Protein 8P79 (pdb70)

Structure (mmCIF, N/CA/C/O backbone):
data_8P79
#
_entry.id   8P79
#
_cell.length_a   1.00
_cell.length_b   1.00
_cell.length_c   1.00
_cell.angle_alpha   90.00
_cell.angle_beta   90.00
_cell.angle_gamma   90.00
#
_symmetry.space_group_name_H-M   'P 1'
#
loop_
_entity.id
_entity.type
_entity.pdbx_description
1 polymer 'CDK-activating kinase assembly factor MAT1'
2 polymer Cyclin-H
3 polymer 'Cyclin-dependent kinase 7'
4 water water
#
loop_
_atom_site.group_PDB
_atom_site.id
_atom_site.type_symbol
_atom_site.label_atom_id
_atom_site.label_alt_id
_atom_site.label_comp_id
_atom_site.label_asym_id
_atom_site.label_entity_id
_atom_site.label_seq_id
_atom_site.pdbx_PDB_ins_code
_atom_site.Cartn_x
_atom_site.Cartn_y
_atom_site.Cartn_z
_atom_site.occupancy
_atom_site.B_iso_or_equiv
_atom_site.auth_seq_id
_atom_site.auth_comp_id
_atom_site.auth_asym_id
_atom_site.auth_atom_id
_atom_site.pdbx_PDB_model_num
ATOM 1 N N . ALA A 1 28 ? 144.696 165.470 115.613 1.00 59.84 244 ALA H N 1
ATOM 2 C CA . ALA A 1 28 ? 144.417 164.028 115.908 1.00 57.59 244 ALA H CA 1
ATOM 3 C C . ALA A 1 28 ? 144.156 163.853 117.411 1.00 55.01 244 ALA H C 1
ATOM 4 O O . ALA A 1 28 ? 144.793 162.978 118.035 1.00 56.58 244 ALA H O 1
ATOM 6 N N . LEU A 1 29 ? 143.235 164.650 117.964 1.00 50.20 245 LEU H N 1
ATOM 7 C CA . LEU A 1 29 ? 142.947 164.716 119.422 1.00 46.40 245 LEU H CA 1
ATOM 8 C C . LEU A 1 29 ? 141.970 163.606 119.808 1.00 43.58 245 LEU H C 1
ATOM 9 O O . LEU A 1 29 ? 141.039 163.324 119.030 1.00 44.68 245 LEU H O 1
ATOM 14 N N . TYR A 1 30 ? 142.161 163.025 120.991 1.00 35.03 246 TYR H N 1
ATOM 15 C CA . TYR A 1 30 ? 141.308 161.939 121.523 1.00 31.38 246 TYR H CA 1
ATOM 16 C C . TYR A 1 30 ? 140.005 162.549 122.033 1.00 31.95 246 TYR H C 1
ATOM 17 O O . TYR A 1 30 ? 140.017 163.706 122.493 1.00 33.40 246 TYR H O 1
ATOM 26 N N . GLU A 1 31 ? 138.920 161.782 121.932 1.00 32.07 247 GLU H N 1
ATOM 27 C CA . GLU A 1 31 ? 137.590 162.099 122.502 1.00 34.70 247 GLU H CA 1
ATOM 28 C C . GLU A 1 31 ? 137.016 160.808 123.072 1.00 29.92 247 GLU H C 1
ATOM 29 O O . GLU A 1 31 ? 137.037 159.789 122.359 1.00 32.31 247 GLU H O 1
ATOM 35 N N . TYR A 1 32 ? 136.540 160.843 124.310 1.00 29.17 248 TYR H N 1
ATOM 36 C CA . TYR A 1 32 ? 135.954 159.661 124.973 1.00 29.59 248 TYR H CA 1
ATOM 37 C C . TYR A 1 32 ? 134.637 159.287 124.279 1.00 35.64 248 TYR H C 1
ATOM 38 O O . TYR A 1 32 ? 133.714 160.126 124.260 1.00 34.14 248 TYR H O 1
ATOM 47 N N . GLN A 1 33 ? 134.556 158.062 123.758 1.00 38.36 249 GLN H N 1
ATOM 48 C CA . GLN A 1 33 ? 133.291 157.401 123.342 1.00 43.10 249 GLN H CA 1
ATOM 49 C C . GLN A 1 33 ? 133.039 156.245 124.304 1.00 37.20 249 GLN H C 1
ATOM 50 O O . GLN A 1 33 ? 133.947 155.458 124.560 1.00 37.86 249 GLN H O 1
ATOM 56 N N . PRO A 1 34 ? 131.824 156.099 124.879 1.00 39.36 250 PRO H N 1
ATOM 57 C CA . PRO A 1 34 ? 131.498 154.919 125.682 1.00 40.40 250 PRO H CA 1
ATOM 58 C C . PRO A 1 34 ? 131.604 153.622 124.860 1.00 42.57 250 PRO H C 1
ATOM 59 O O . PRO A 1 34 ? 131.424 153.679 123.654 1.00 42.88 250 PRO H O 1
ATOM 63 N N . LEU A 1 35 ? 131.904 152.498 125.519 1.00 43.86 251 LEU H N 1
ATOM 64 C CA . LEU A 1 35 ? 131.993 151.164 124.863 1.00 47.08 251 LEU H CA 1
ATOM 65 C C . LEU A 1 35 ? 130.596 150.777 124.365 1.00 48.90 251 LEU H C 1
ATOM 66 O O . LEU A 1 35 ? 129.654 150.794 125.187 1.00 46.28 251 LEU H O 1
ATOM 71 N N . GLN A 1 36 ? 130.479 150.462 123.072 1.00 48.85 252 GLN H N 1
ATOM 72 C CA . GLN A 1 36 ? 129.212 150.034 122.422 1.00 53.00 252 GLN H CA 1
ATOM 73 C C . GLN A 1 36 ? 129.138 148.505 122.487 1.00 49.61 252 GLN H C 1
ATOM 74 O O . GLN A 1 36 ? 129.685 147.847 121.573 1.00 51.67 252 GLN H O 1
ATOM 80 N N . ILE A 1 37 ? 128.520 147.966 123.545 1.00 40.20 253 ILE H N 1
ATOM 81 C CA . ILE A 1 37 ? 128.308 146.500 123.737 1.00 37.67 253 ILE H CA 1
ATOM 82 C C . ILE A 1 37 ? 126.810 146.234 123.899 1.00 34.13 253 ILE H C 1
ATOM 83 O O . ILE A 1 37 ? 126.238 146.593 124.952 1.00 28.32 253 ILE H O 1
ATOM 88 N N . GLU A 1 38 ? 126.210 145.599 122.892 1.00 31.14 254 GLU H N 1
ATOM 89 C CA . GLU A 1 38 ? 124.793 145.174 122.921 1.00 31.20 254 GLU H CA 1
ATOM 90 C C . GLU A 1 38 ? 124.637 144.132 124.025 1.00 24.57 254 GLU H C 1
ATOM 91 O O . GLU A 1 38 ? 125.346 143.113 123.971 1.00 27.23 254 GLU H O 1
ATOM 97 N N . THR A 1 39 ? 123.745 144.374 124.979 1.00 19.78 255 THR H N 1
ATOM 98 C CA . THR A 1 39 ? 123.459 143.456 126.102 1.00 18.90 255 THR H CA 1
ATOM 99 C C . THR A 1 39 ? 122.247 142.552 125.809 1.00 18.18 255 THR H C 1
ATOM 100 O O . THR A 1 39 ? 122.013 141.656 126.622 1.00 15.34 255 THR H O 1
ATOM 104 N N . TYR A 1 40 ? 121.430 142.872 124.794 1.00 18.40 256 TYR H N 1
ATOM 105 C CA . TYR A 1 40 ? 120.207 142.111 124.418 1.00 18.93 256 TYR H CA 1
ATOM 106 C C . TYR A 1 40 ? 119.248 141.998 125.602 1.00 18.11 256 TYR H C 1
ATOM 107 O O . TYR A 1 40 ? 118.545 140.966 125.755 1.00 23.27 256 T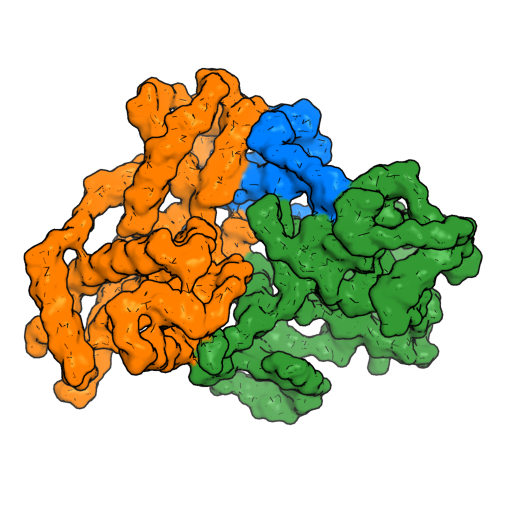YR H O 1
ATOM 116 N N . GLY A 1 41 ? 119.176 143.032 126.451 1.00 17.85 257 GLY H N 1
ATOM 117 C CA . GLY A 1 41 ? 118.277 143.012 127.613 1.00 17.23 257 GLY H CA 1
ATOM 118 C C . GLY A 1 41 ? 117.900 144.409 128.093 1.00 15.28 257 GLY H C 1
ATOM 119 O O . GLY A 1 41 ? 118.344 145.383 127.505 1.00 17.84 257 GLY H O 1
ATOM 120 N N . PRO A 1 42 ? 117.063 144.523 129.143 1.00 19.67 258 PRO H N 1
ATOM 121 C CA . PRO A 1 42 ? 116.629 145.822 129.658 1.00 21.04 258 PRO H CA 1
ATOM 122 C C . PRO A 1 42 ? 117.803 146.714 130.088 1.00 23.25 258 PRO H C 1
ATOM 123 O O . PRO A 1 42 ? 118.903 146.219 130.302 1.00 19.47 258 PRO H O 1
ATOM 127 N N . HIS A 1 43 ? 117.538 148.020 130.184 1.00 25.04 259 HIS H N 1
ATOM 128 C CA . HIS A 1 43 ? 118.524 149.052 130.594 1.00 26.93 259 HIS H CA 1
ATOM 129 C C . HIS A 1 43 ? 118.906 148.805 132.056 1.00 21.74 259 HIS H C 1
ATOM 130 O O . HIS A 1 43 ? 118.003 148.665 132.889 1.00 21.70 259 HIS H O 1
ATOM 137 N N . VAL A 1 44 ? 120.202 148.740 132.349 1.00 22.51 260 VAL H N 1
ATOM 138 C CA . VAL A 1 44 ? 120.728 148.674 133.742 1.00 21.55 260 VAL H CA 1
ATOM 139 C C . VAL A 1 44 ? 121.011 150.105 134.202 1.00 19.34 260 VAL H C 1
ATOM 140 O O . VAL A 1 44 ? 121.733 150.818 133.518 1.00 20.25 260 VAL H O 1
ATOM 144 N N . PRO A 1 45 ? 120.510 150.543 135.375 1.00 23.48 261 PRO H N 1
ATOM 145 C CA . PRO A 1 45 ? 120.799 151.894 135.862 1.00 27.66 261 PRO H CA 1
ATOM 146 C C . PRO A 1 45 ? 122.295 152.056 136.172 1.00 29.23 261 PRO H C 1
ATOM 147 O O . PRO A 1 45 ? 122.904 151.091 136.601 1.00 27.98 261 PRO H O 1
ATOM 151 N N . GLU A 1 46 ? 122.848 153.251 135.935 1.00 31.52 262 GLU H N 1
ATOM 152 C CA . GLU A 1 46 ? 124.289 153.559 136.157 1.00 33.23 262 GLU H CA 1
ATOM 153 C C . GLU A 1 46 ? 124.643 153.283 137.626 1.00 28.79 262 GLU H C 1
ATOM 154 O O . GLU A 1 46 ? 123.755 153.427 138.496 1.00 25.73 262 GLU H O 1
ATOM 160 N N . LEU A 1 47 ? 125.879 152.840 137.879 1.00 29.18 263 LEU H N 1
ATOM 161 C CA . LEU A 1 47 ? 126.412 152.475 139.222 1.00 31.02 263 LEU H CA 1
ATOM 162 C C . LEU A 1 47 ? 126.123 153.599 140.230 1.00 29.19 263 LEU H C 1
ATOM 163 O O . LEU A 1 47 ? 125.627 153.296 141.321 1.00 29.06 263 LEU H O 1
ATOM 168 N N . GLU A 1 48 ? 126.425 154.847 139.860 1.00 35.10 264 GLU H N 1
ATOM 169 C CA . GLU A 1 48 ? 126.341 156.033 140.760 1.00 38.18 264 GLU H CA 1
ATOM 170 C C . GLU A 1 48 ? 124.883 156.384 141.082 1.00 38.24 264 GLU H C 1
ATOM 171 O O . GLU A 1 48 ? 124.676 157.087 142.084 1.00 39.10 264 GLU H O 1
ATOM 177 N N . MET A 1 49 ? 123.918 155.911 140.282 1.00 38.65 265 MET H N 1
ATOM 178 C CA . MET A 1 49 ? 122.464 156.197 140.443 1.00 35.46 265 MET H CA 1
ATOM 179 C C . MET A 1 49 ? 121.802 155.169 141.369 1.00 30.90 265 MET H C 1
ATOM 180 O O . MET A 1 49 ? 120.688 155.451 141.842 1.00 30.48 265 MET H O 1
ATOM 185 N N . LEU A 1 50 ? 122.439 154.018 141.617 1.00 27.26 266 LEU H N 1
ATOM 186 C CA . LEU A 1 50 ? 121.808 152.886 142.348 1.00 24.04 266 LEU H CA 1
ATOM 187 C C . LEU A 1 50 ? 121.349 153.334 143.734 1.00 25.99 266 LEU H C 1
ATOM 188 O O . LEU A 1 50 ? 120.253 152.900 144.164 1.00 24.21 266 LEU H O 1
ATOM 193 N N . GLY A 1 51 ? 122.153 154.156 144.418 1.00 25.87 267 GLY H N 1
ATOM 194 C CA . GLY A 1 51 ? 121.798 154.690 145.742 1.00 29.90 267 GLY H CA 1
ATOM 195 C C . GLY A 1 51 ? 120.506 155.482 145.656 1.00 28.73 267 GLY H C 1
ATOM 196 O O . GLY A 1 51 ? 119.543 155.119 146.359 1.00 30.61 267 GLY H O 1
ATOM 197 N N . ARG A 1 52 ? 120.481 156.479 144.771 1.00 31.37 268 ARG H N 1
ATOM 198 C CA . ARG A 1 52 ? 119.356 157.433 144.568 1.00 35.86 268 ARG H CA 1
ATOM 199 C C . ARG A 1 52 ? 118.083 156.677 144.164 1.00 35.08 268 ARG H C 1
ATOM 200 O O . ARG A 1 52 ? 117.010 157.035 144.673 1.00 34.53 268 ARG H O 1
ATOM 208 N N . LEU A 1 53 ? 118.208 155.660 143.301 1.00 33.98 269 LEU H N 1
ATOM 209 C CA . LEU A 1 53 ? 117.057 154.905 142.729 1.00 30.45 269 LEU H CA 1
ATOM 210 C C . LEU A 1 53 ? 116.526 153.868 143.724 1.00 26.95 269 LEU H C 1
ATOM 211 O O . LEU A 1 53 ? 115.450 153.308 143.451 1.00 29.12 269 LEU H O 1
ATOM 216 N N . GLY A 1 54 ? 117.231 153.616 144.830 1.00 23.18 270 GLY H N 1
ATOM 217 C CA . GLY A 1 54 ? 116.748 152.781 145.941 1.00 22.48 270 GLY H CA 1
ATOM 218 C C . GLY A 1 54 ? 117.177 151.321 145.827 1.00 20.81 270 GLY H C 1
ATOM 219 O O . GLY A 1 54 ? 116.694 150.521 146.627 1.00 22.56 270 GLY H O 1
ATOM 220 N N . TYR A 1 55 ? 118.071 150.976 144.900 1.00 19.42 271 TYR H N 1
ATOM 221 C CA . TYR A 1 55 ? 118.534 149.568 144.744 1.00 23.17 271 TYR H CA 1
ATOM 222 C C . TYR A 1 55 ? 119.342 149.110 145.969 1.00 23.85 271 TYR H C 1
ATOM 223 O O . TYR A 1 55 ? 119.157 147.952 146.405 1.00 22.11 271 TYR H O 1
ATOM 232 N N . LEU A 1 56 ? 120.162 149.993 146.556 1.00 25.22 272 LEU H N 1
ATOM 233 C CA . LEU A 1 56 ? 121.150 149.602 147.601 1.00 26.70 272 LEU H CA 1
ATOM 234 C C . LEU A 1 56 ? 120.444 149.250 148.907 1.00 29.86 272 LEU H C 1
ATOM 235 O O . LEU A 1 56 ? 121.102 148.651 149.779 1.00 33.50 272 LEU H O 1
ATOM 240 N N . ASN A 1 57 ? 119.147 149.544 149.025 1.00 32.57 273 ASN H N 1
ATOM 241 C CA . ASN A 1 57 ? 118.300 149.118 150.173 1.00 34.45 273 ASN H CA 1
ATOM 242 C C . ASN A 1 57 ? 118.081 147.598 150.169 1.00 36.36 273 ASN H C 1
ATOM 243 O O . ASN A 1 57 ? 117.575 147.087 151.190 1.00 38.22 273 ASN H O 1
ATOM 248 N N . HIS A 1 58 ? 118.410 146.901 149.074 1.00 36.54 274 HIS H N 1
ATOM 249 C CA . HIS A 1 58 ? 118.115 145.454 148.863 1.00 37.28 274 HIS H CA 1
ATOM 250 C C . HIS A 1 58 ? 119.401 144.646 148.641 1.00 38.70 274 HIS H C 1
ATOM 251 O O . HIS A 1 58 ? 119.289 143.432 148.374 1.00 41.67 274 HIS H O 1
ATOM 258 N N . VAL A 1 59 ? 120.570 145.289 148.739 1.00 40.65 275 VAL H N 1
ATOM 259 C CA . VAL A 1 59 ? 121.906 144.623 148.756 1.00 40.53 275 VAL H CA 1
ATOM 260 C C . VAL A 1 59 ? 122.531 144.866 150.135 1.00 41.88 275 VAL H C 1
ATOM 261 O O . VAL A 1 59 ? 122.206 145.896 150.766 1.00 39.24 275 VAL H O 1
ATOM 265 N N . ARG A 1 60 ? 123.365 143.933 150.595 1.00 42.73 276 ARG H N 1
ATOM 266 C CA . ARG A 1 60 ? 124.026 144.001 151.925 1.00 44.59 276 ARG H CA 1
ATOM 267 C C . ARG A 1 60 ? 125.067 145.127 151.890 1.00 39.88 276 ARG H C 1
ATOM 268 O O . ARG A 1 60 ? 125.729 145.297 150.846 1.00 34.53 276 ARG H O 1
ATOM 276 N N . ALA A 1 61 ? 125.173 145.881 152.986 1.00 38.90 277 ALA H N 1
ATOM 277 C CA . ALA A 1 61 ? 126.114 147.014 153.152 1.00 39.63 277 ALA H CA 1
ATOM 278 C C . ALA A 1 61 ? 127.552 146.477 153.166 1.00 36.53 277 ALA H C 1
ATOM 279 O O . ALA A 1 61 ? 127.787 145.451 153.825 1.00 42.31 277 ALA H O 1
ATOM 281 N N . ALA A 1 62 ? 128.464 147.135 152.445 1.00 38.06 278 ALA H N 1
ATOM 282 C CA . ALA A 1 62 ? 129.923 146.872 152.486 1.00 39.19 278 ALA H CA 1
ATOM 283 C C . ALA A 1 62 ? 130.454 147.296 153.860 1.00 40.17 278 ALA H C 1
ATOM 284 O O . ALA A 1 62 ? 130.081 148.394 154.325 1.00 41.78 278 ALA H O 1
ATOM 286 N N . SER A 1 63 ? 131.257 146.442 154.502 1.00 39.14 279 SER H N 1
ATOM 287 C CA . SER A 1 63 ? 131.841 146.680 155.850 1.00 38.01 279 SER H CA 1
ATOM 288 C C . SER A 1 63 ? 132.915 147.761 155.741 1.00 39.06 279 SER H C 1
ATOM 289 O O . SER A 1 63 ? 133.379 148.065 154.642 1.00 32.14 279 SER H O 1
ATOM 292 N N . PRO A 1 64 ? 133.313 148.416 156.859 1.00 36.52 280 PRO H N 1
ATOM 293 C CA . PRO A 1 64 ? 134.408 149.387 156.828 1.00 35.37 280 PRO H CA 1
ATOM 294 C C . PRO A 1 64 ? 135.661 148.870 156.104 1.00 33.38 280 PRO H C 1
ATOM 295 O O . PRO A 1 64 ? 136.146 149.561 155.233 1.00 33.35 280 PRO H O 1
ATOM 299 N N . GLN A 1 65 ? 136.112 147.659 156.441 1.00 33.26 281 GLN H N 1
ATOM 300 C CA . GLN A 1 65 ? 137.304 147.008 155.827 1.00 35.06 281 GLN H CA 1
ATOM 301 C C . GLN A 1 65 ? 137.084 146.845 154.316 1.00 30.47 281 GLN H C 1
ATOM 302 O O . GLN A 1 65 ? 138.008 147.165 153.551 1.00 27.87 281 GLN H O 1
ATOM 308 N N . ASP A 1 66 ? 135.894 146.405 153.896 1.00 34.84 282 ASP H N 1
ATOM 309 C CA . ASP A 1 66 ? 135.502 146.306 152.461 1.00 32.65 282 ASP H CA 1
ATOM 310 C C . ASP A 1 66 ? 135.650 147.676 151.798 1.00 27.81 282 ASP H C 1
ATOM 311 O O . ASP A 1 66 ? 136.331 147.759 150.755 1.00 26.19 282 ASP H O 1
ATOM 316 N N . LEU A 1 67 ? 135.017 148.697 152.392 1.00 24.97 283 LEU H N 1
ATOM 317 C CA . LEU A 1 67 ? 135.064 150.106 151.930 1.00 24.90 283 LEU H CA 1
ATOM 318 C C . LEU A 1 67 ? 136.521 150.576 151.875 1.00 25.67 283 LEU H C 1
ATOM 319 O O . LEU A 1 67 ? 136.930 151.109 150.818 1.00 18.65 283 LEU H O 1
ATOM 324 N N . ALA A 1 68 ? 137.303 150.294 152.929 1.00 22.51 284 ALA H N 1
ATOM 325 C CA . ALA A 1 68 ? 138.724 150.709 153.024 1.00 24.11 284 ALA H CA 1
ATOM 326 C C . ALA A 1 68 ? 139.515 150.163 151.833 1.00 19.83 284 ALA H C 1
ATOM 327 O O . ALA A 1 68 ? 140.421 150.845 151.384 1.00 24.10 284 ALA H O 1
ATOM 329 N N . GLY A 1 69 ? 139.147 148.995 151.299 1.00 24.62 285 GLY H N 1
ATOM 330 C CA . GLY A 1 69 ? 139.799 148.410 150.109 1.00 21.37 285 GLY H CA 1
ATOM 331 C C . GLY A 1 69 ? 139.217 148.877 148.784 1.00 21.37 285 GLY H C 1
ATOM 332 O O . GLY A 1 69 ? 139.821 148.580 147.735 1.00 17.02 285 GLY H O 1
ATOM 333 N N . GLY A 1 70 ? 138.072 149.568 148.802 1.00 22.60 286 GLY H N 1
ATOM 334 C CA . GLY A 1 70 ? 137.398 150.063 147.587 1.00 23.50 286 GLY H CA 1
ATOM 335 C C . GLY A 1 70 ? 136.273 149.144 147.115 1.00 22.69 286 GLY H C 1
ATOM 336 O O . GLY A 1 70 ? 135.815 149.331 145.956 1.00 23.40 286 GLY H O 1
ATOM 337 N N . TYR A 1 71 ? 135.865 148.173 147.925 1.00 21.89 287 TYR H N 1
ATOM 338 C CA . TYR A 1 71 ? 134.684 147.320 147.646 1.00 26.48 287 TYR H CA 1
ATOM 339 C C . TYR A 1 71 ? 133.457 148.023 148.217 1.00 25.33 287 TYR H C 1
ATOM 340 O O . TYR A 1 71 ? 133.389 148.170 149.447 1.00 28.34 287 TYR H O 1
ATOM 349 N N . THR A 1 72 ? 132.522 148.429 147.356 1.00 26.15 288 THR H N 1
ATOM 350 C CA . THR A 1 72 ? 131.227 149.043 147.761 1.00 24.89 288 THR H CA 1
ATOM 351 C C . THR A 1 72 ? 130.072 148.114 147.385 1.00 27.50 288 T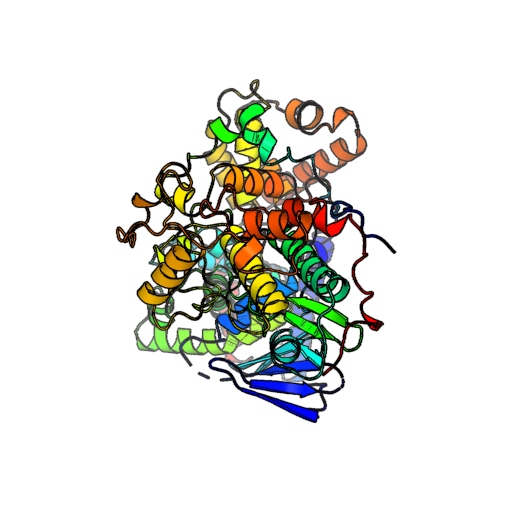HR H C 1
ATOM 352 O O . THR A 1 72 ? 130.181 147.425 146.348 1.00 23.21 288 THR H O 1
ATOM 356 N N . SER A 1 73 ? 128.992 148.157 148.168 1.00 26.21 289 SER H N 1
ATOM 357 C CA . SER A 1 73 ? 127.729 147.413 147.925 1.00 28.07 289 SER H CA 1
ATOM 358 C C . SER A 1 73 ? 127.199 147.710 146.513 1.00 26.71 289 SER H C 1
ATOM 359 O O . SER A 1 73 ? 126.508 146.834 145.974 1.00 36.46 289 SER H O 1
ATOM 362 N N . SER A 1 74 ? 127.495 148.890 145.952 1.00 28.10 290 SER H N 1
ATOM 363 C CA . SER A 1 74 ? 127.104 149.317 144.581 1.00 25.39 290 SER H CA 1
ATOM 364 C C . SER A 1 74 ? 127.701 148.388 143.520 1.00 25.78 290 SER H C 1
ATOM 365 O O . SER A 1 74 ? 127.049 148.205 142.471 1.00 24.45 290 SER H O 1
ATOM 368 N N . LEU A 1 75 ? 128.909 147.852 143.737 1.00 25.55 291 LEU H N 1
ATOM 369 C CA . LEU A 1 75 ? 129.562 146.925 142.776 1.00 24.05 291 LEU H CA 1
ATOM 370 C C . LEU A 1 75 ? 128.740 145.639 142.648 1.00 20.26 291 LEU H C 1
ATOM 371 O O . LEU A 1 75 ? 128.425 145.284 141.504 1.00 19.97 291 LEU H O 1
ATOM 376 N N . ALA A 1 76 ? 128.493 144.951 143.760 1.00 20.85 292 ALA H N 1
ATOM 377 C CA . ALA A 1 76 ? 127.681 143.716 143.860 1.00 24.34 292 ALA H CA 1
ATOM 378 C C . ALA A 1 76 ? 126.339 143.943 143.158 1.00 24.43 292 ALA H C 1
ATOM 379 O O . ALA A 1 76 ? 126.024 143.222 142.186 1.00 22.52 292 ALA H O 1
ATOM 381 N N . CYS A 1 77 ? 125.613 144.960 143.616 1.00 23.31 293 CYS H N 1
ATOM 382 C CA . CYS A 1 77 ? 124.267 145.312 143.111 1.00 19.64 293 CYS H CA 1
ATOM 383 C C . CYS A 1 77 ? 124.298 145.489 141.594 1.00 16.17 293 CYS H C 1
ATOM 384 O O . CYS A 1 77 ? 123.442 144.902 140.924 1.00 19.33 293 CYS H O 1
ATOM 387 N N . HIS A 1 78 ? 125.266 146.242 141.078 1.00 14.33 294 HIS H N 1
ATOM 388 C CA . HIS A 1 78 ? 125.390 146.562 139.646 1.00 14.38 294 HIS H CA 1
ATOM 389 C C . HIS A 1 78 ? 125.692 145.278 138.875 1.00 15.40 294 HIS H C 1
ATOM 390 O O . HIS A 1 78 ? 125.160 145.106 137.767 1.00 13.83 294 HIS H O 1
ATOM 397 N N . ARG A 1 79 ? 126.559 144.429 139.423 1.00 15.78 295 ARG H N 1
ATOM 398 C CA . ARG A 1 79 ? 126.925 143.171 138.734 1.00 18.00 295 ARG H CA 1
ATOM 399 C C . ARG A 1 79 ? 125.665 142.293 138.614 1.00 13.15 295 ARG H C 1
ATOM 400 O O . ARG A 1 79 ? 125.446 141.793 137.498 1.00 16.11 295 ARG H O 1
ATOM 408 N N . ALA A 1 80 ? 124.876 142.159 139.678 1.00 12.73 296 ALA H N 1
ATOM 409 C CA . ALA A 1 80 ? 123.656 141.308 139.768 1.00 14.54 296 ALA H CA 1
ATOM 410 C C . ALA A 1 80 ? 122.567 141.788 138.788 1.00 16.76 296 ALA H C 1
ATOM 411 O O . ALA A 1 80 ? 121.963 140.940 138.097 1.00 15.05 296 ALA H O 1
ATOM 413 N N . LEU A 1 81 ? 122.315 143.097 138.714 1.00 14.87 297 LEU H N 1
ATOM 414 C CA . LEU A 1 81 ? 121.346 143.678 137.747 1.00 12.88 297 LEU H CA 1
ATOM 415 C C . LEU A 1 81 ? 121.800 143.427 136.320 1.00 12.57 297 LEU H C 1
ATOM 416 O O . LEU A 1 81 ? 120.968 143.071 135.500 1.00 15.40 297 LEU H O 1
ATOM 421 N N . GLN A 1 82 ? 123.082 143.654 136.030 1.00 11.57 298 GLN H N 1
ATOM 422 C CA . GLN A 1 82 ? 123.648 143.426 134.693 1.00 13.65 298 GLN H CA 1
ATOM 423 C C . GLN A 1 82 ? 123.446 141.949 134.317 1.00 14.14 298 GLN H C 1
ATOM 424 O O . GLN A 1 82 ? 123.133 141.706 133.133 1.00 16.01 298 GLN H O 1
ATOM 430 N N . ASP A 1 83 ? 123.645 141.022 135.250 1.00 13.87 299 ASP H N 1
ATOM 431 C CA . ASP A 1 83 ? 123.537 139.561 134.949 1.00 16.82 299 ASP H CA 1
ATOM 432 C C . ASP A 1 83 ? 122.057 139.220 134.705 1.00 16.91 299 ASP H C 1
ATOM 433 O O . ASP A 1 83 ? 121.790 138.439 133.762 1.00 18.02 299 ASP H O 1
ATOM 438 N N . ALA A 1 84 ? 121.142 139.803 135.474 1.00 15.92 300 ALA H N 1
ATOM 439 C CA . ALA A 1 84 ? 119.675 139.580 135.345 1.00 16.00 300 ALA H CA 1
ATOM 440 C C . ALA A 1 84 ? 119.199 140.029 133.963 1.00 15.95 300 ALA H C 1
ATOM 441 O O . ALA A 1 84 ? 118.311 139.371 133.415 1.00 14.77 300 ALA H O 1
ATOM 443 N N . PHE A 1 85 ? 119.771 141.082 133.384 1.00 14.18 301 PHE H N 1
ATOM 444 C CA . PHE A 1 85 ? 119.234 141.709 132.159 1.00 16.05 301 PHE H CA 1
ATOM 445 C C . PHE A 1 85 ? 120.002 141.228 130.936 1.00 17.98 301 PHE H C 1
ATOM 446 O O . PHE A 1 85 ? 119.406 141.248 129.849 1.00 20.82 301 PHE H O 1
ATOM 454 N N . SER A 1 86 ? 121.259 140.782 131.097 1.00 15.38 302 SER H N 1
ATOM 455 C CA . SER A 1 86 ? 122.101 140.303 129.990 1.00 15.31 302 SER H CA 1
ATOM 456 C C . SER A 1 86 ? 121.296 139.246 129.209 1.00 12.19 302 SER H C 1
ATOM 457 O O . SER A 1 86 ? 120.892 138.267 129.839 1.00 12.88 302 SER H O 1
ATOM 460 N N . GLY A 1 87 ? 121.046 139.495 127.918 1.00 15.62 303 GLY H N 1
ATOM 461 C CA . GLY A 1 87 ? 120.462 138.520 126.960 1.00 15.74 303 GLY H CA 1
ATOM 462 C C . GLY A 1 87 ? 119.053 138.059 127.291 1.00 18.66 303 GLY H C 1
ATOM 463 O O . GLY A 1 87 ? 118.657 137.010 126.761 1.00 18.40 303 GLY H O 1
ATOM 464 N N . LEU A 1 88 ? 118.267 138.792 128.083 1.00 14.06 304 LEU H N 1
ATOM 465 C CA . LEU A 1 88 ? 116.856 138.401 128.380 1.00 17.82 304 LEU H CA 1
ATOM 466 C C . LEU A 1 88 ? 116.041 138.333 127.075 1.00 15.37 304 LEU H C 1
ATOM 467 O O . LEU A 1 88 ? 115.139 137.515 127.004 1.00 20.86 304 LEU H O 1
ATOM 472 N N . PHE A 1 89 ? 116.374 139.128 126.079 1.00 18.90 305 PHE H N 1
ATOM 473 C CA . PHE A 1 89 ? 115.590 139.245 124.821 1.00 20.99 305 PHE H CA 1
ATOM 474 C C . PHE A 1 89 ? 116.235 138.420 123.699 1.00 23.06 305 PHE H C 1
ATOM 475 O O . PHE A 1 89 ? 115.654 138.378 122.601 1.00 28.24 305 PHE H O 1
ATOM 483 N N . TRP A 1 90 ? 117.399 137.800 123.936 1.00 23.44 306 TRP H N 1
ATOM 484 C CA . TRP A 1 90 ? 118.205 137.184 122.851 1.00 23.17 306 TRP H CA 1
ATOM 485 C C . TRP A 1 90 ? 117.612 135.807 122.538 1.00 21.22 306 TRP H C 1
ATOM 486 O O . TRP A 1 90 ? 117.224 135.098 123.479 1.00 17.03 306 TRP H O 1
ATOM 497 N N . GLN A 1 91 ? 117.563 135.456 121.254 1.00 29.61 307 GLN H N 1
ATOM 498 C CA . GLN A 1 91 ? 117.124 134.112 120.790 1.00 30.74 307 GLN H CA 1
ATOM 499 C C . GLN A 1 91 ? 118.241 133.539 119.927 1.00 26.55 307 GLN H C 1
ATOM 500 O O . GLN A 1 91 ? 118.811 134.256 119.109 1.00 22.54 307 GLN H O 1
ATOM 506 N N . PRO A 1 92 ? 118.651 132.264 120.141 1.00 28.18 308 PRO H N 1
ATOM 507 C CA . PRO A 1 92 ? 119.584 131.596 119.234 1.00 30.97 308 PRO H CA 1
ATOM 508 C C . PRO A 1 92 ? 119.097 131.590 117.774 1.00 34.65 308 PRO H C 1
ATOM 509 O O . PRO A 1 92 ? 117.882 131.485 117.557 1.00 33.58 308 PRO H O 1
ATOM 516 N N . MET B 2 2 ? 130.747 138.425 130.586 1.00 15.25 1 MET I N 1
ATOM 517 C CA . MET B 2 2 ? 129.266 138.699 130.629 1.00 16.21 1 MET I CA 1
ATOM 518 C C . MET B 2 2 ? 128.537 137.775 129.633 1.00 9.93 1 MET I C 1
ATOM 519 O O . MET B 2 2 ? 129.120 137.484 128.617 1.00 11.50 1 MET I O 1
ATOM 524 N N . TYR B 2 3 ? 127.315 137.347 129.965 1.00 14.63 2 TYR I N 1
ATOM 525 C CA . TYR B 2 3 ? 126.554 136.366 129.137 1.00 12.11 2 TYR I CA 1
ATOM 526 C C . TYR B 2 3 ? 126.434 136.861 127.703 1.00 14.86 2 TYR I C 1
ATOM 527 O O . TYR B 2 3 ? 126.636 136.079 126.753 1.00 13.62 2 TYR I O 1
ATOM 536 N N . HIS B 2 4 ? 126.132 138.155 127.510 1.00 14.74 3 HIS I N 1
ATOM 537 C CA . HIS B 2 4 ? 125.804 138.726 126.175 1.00 15.40 3 HIS I CA 1
ATOM 538 C C . HIS B 2 4 ? 126.975 138.719 125.199 1.00 14.40 3 HIS I C 1
ATOM 539 O O . HIS B 2 4 ? 126.722 138.931 123.995 1.00 19.79 3 HIS I O 1
ATOM 546 N N . ASN B 2 5 ? 128.230 138.507 125.620 1.00 16.79 4 ASN I N 1
ATOM 547 C CA . ASN B 2 5 ? 129.324 138.273 124.6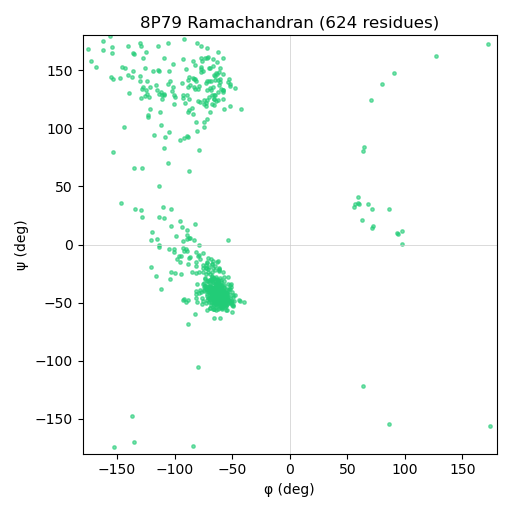42 1.00 18.06 4 ASN I CA 1
ATOM 548 C C . ASN B 2 5 ? 130.118 137.007 125.019 1.00 13.90 4 ASN I C 1
ATOM 549 O O . ASN B 2 5 ? 131.284 136.929 124.632 1.00 16.13 4 ASN I O 1
ATOM 554 N N . SER B 2 6 ? 129.461 136.047 125.652 1.00 16.35 5 SER I N 1
ATOM 555 C CA . SER B 2 6 ? 130.067 134.810 126.211 1.00 14.63 5 SER I CA 1
ATOM 556 C C . SER B 2 6 ? 130.202 133.724 125.133 1.00 17.25 5 SER I C 1
ATOM 557 O O . SER B 2 6 ? 129.469 133.743 124.129 1.00 13.02 5 SER I O 1
ATOM 560 N N . SER B 2 7 ? 131.118 132.782 125.366 1.00 15.03 6 SER I N 1
ATOM 561 C CA . SER B 2 7 ? 131.232 131.532 124.569 1.00 14.71 6 SER I CA 1
ATOM 562 C C . SER B 2 7 ? 129.936 130.737 124.736 1.00 15.43 6 SER I C 1
ATOM 563 O O . SER B 2 7 ? 129.544 130.080 123.747 1.00 20.99 6 SER I O 1
ATOM 566 N N . GLN B 2 8 ? 129.338 130.760 125.919 1.00 11.15 7 GLN I N 1
ATOM 567 C CA . GLN B 2 8 ? 128.084 130.026 126.217 1.00 14.55 7 GLN I CA 1
ATOM 568 C C . GLN B 2 8 ? 126.990 130.428 125.208 1.00 16.40 7 GLN I C 1
ATOM 569 O O . GLN B 2 8 ? 126.358 129.527 124.620 1.00 16.56 7 GLN I O 1
ATOM 575 N N . LYS B 2 9 ? 126.746 131.729 125.063 1.00 17.07 8 LYS I N 1
ATOM 576 C CA . LYS B 2 9 ? 125.742 132.293 124.127 1.00 15.95 8 LYS I CA 1
ATOM 577 C C . LYS B 2 9 ? 126.132 131.943 122.694 1.00 18.78 8 LYS I C 1
ATOM 578 O O . LYS B 2 9 ? 125.278 131.441 121.939 1.00 18.19 8 LYS I O 1
ATOM 584 N N . ARG B 2 10 ? 127.376 132.226 122.328 1.00 15.63 9 ARG I N 1
ATOM 585 C CA . ARG B 2 10 ? 127.890 132.055 120.960 1.00 20.55 9 ARG I CA 1
ATOM 586 C C . ARG B 2 10 ? 127.800 130.579 120.545 1.00 19.48 9 ARG I C 1
ATOM 587 O O . ARG B 2 10 ? 127.313 130.334 119.428 1.00 20.66 9 ARG I O 1
ATOM 595 N N . HIS B 2 11 ? 128.251 129.645 121.387 1.00 18.68 10 HIS I N 1
ATOM 596 C CA . HIS B 2 11 ? 128.619 128.266 120.942 1.00 19.05 10 HIS I CA 1
ATOM 597 C C . HIS B 2 11 ? 127.801 127.180 121.629 1.00 19.33 10 HIS I C 1
ATOM 598 O O . HIS B 2 11 ? 127.781 126.057 121.065 1.00 24.29 10 HIS I O 1
ATOM 605 N N . TRP B 2 12 ? 127.167 127.441 122.774 1.00 16.08 11 TRP I N 1
ATOM 606 C CA . TRP B 2 12 ? 126.529 126.397 123.608 1.00 17.04 11 TRP I CA 1
ATOM 607 C C . TRP B 2 12 ? 125.079 126.735 123.963 1.00 16.28 11 TRP I C 1
ATOM 608 O O . TRP B 2 12 ? 124.584 126.215 124.988 1.00 17.51 11 TRP I O 1
ATOM 619 N N . THR B 2 13 ? 124.422 127.579 123.161 1.00 17.85 12 THR I N 1
ATOM 620 C CA . THR B 2 13 ? 122.961 127.836 123.258 1.00 20.21 12 THR I CA 1
ATOM 621 C C . THR B 2 13 ? 122.405 127.492 121.876 1.00 18.40 12 THR I C 1
ATOM 622 O O . THR B 2 13 ? 122.823 128.124 120.904 1.00 20.28 12 THR I O 1
ATOM 626 N N . PHE B 2 14 ? 121.627 126.420 121.812 1.00 19.97 13 PHE I N 1
ATOM 627 C CA . PHE B 2 14 ? 121.205 125.763 120.550 1.00 23.80 13 PHE I CA 1
ATOM 628 C C . PHE B 2 14 ? 119.773 126.184 120.215 1.00 21.64 13 PHE I C 1
ATOM 629 O O . PHE B 2 14 ? 119.011 126.501 121.140 1.00 21.24 13 PHE I O 1
ATOM 637 N N . SER B 2 15 ? 119.434 126.121 118.919 1.00 29.56 14 SER I N 1
ATOM 638 C CA . SER B 2 15 ? 118.156 126.594 118.317 1.00 27.29 14 SER I CA 1
ATOM 639 C C . SER B 2 15 ? 116.975 125.752 118.795 1.00 27.93 14 SER I C 1
ATOM 640 O O . SER B 2 15 ? 115.906 126.341 119.036 1.00 26.23 14 SER I O 1
ATOM 643 N N . SER B 2 16 ? 117.125 124.432 118.951 1.00 25.72 15 SER I N 1
ATOM 644 C CA . SER B 2 16 ? 116.003 123.555 119.389 1.00 27.86 15 SER I CA 1
ATOM 645 C C . SER B 2 16 ? 116.500 122.210 119.910 1.00 24.31 15 SER I C 1
ATOM 646 O O . SER B 2 16 ? 117.669 121.885 119.674 1.00 24.37 15 SER I O 1
ATOM 649 N N . GLU B 2 17 ? 115.598 121.478 120.566 1.00 29.52 16 GLU I N 1
ATOM 650 C CA . GLU B 2 17 ? 115.774 120.069 121.013 1.00 33.68 16 GLU I CA 1
ATOM 651 C C . GLU B 2 17 ? 116.165 119.179 119.828 1.00 34.79 16 GLU I C 1
ATOM 652 O O . GLU B 2 17 ? 117.063 118.335 119.997 1.00 35.14 16 GLU I O 1
ATOM 658 N N . GLU B 2 18 ? 115.540 119.381 118.666 1.00 35.32 17 GLU I N 1
ATOM 659 C CA . GLU B 2 18 ? 115.843 118.612 117.427 1.00 36.61 17 GLU I CA 1
ATOM 660 C C . GLU B 2 18 ? 117.343 118.727 117.117 1.00 30.58 17 GLU I C 1
ATOM 661 O O . GLU B 2 18 ? 117.954 117.675 116.893 1.00 33.64 17 GLU I O 1
ATOM 667 N N . GLN B 2 19 ? 117.924 119.932 117.177 1.00 26.57 18 GLN I N 1
ATOM 668 C CA . GLN B 2 19 ? 119.373 120.168 116.925 1.00 26.44 18 GLN I CA 1
ATOM 669 C C . GLN B 2 19 ? 120.230 119.436 117.981 1.00 25.10 18 GLN I C 1
ATOM 670 O O . GLN B 2 19 ? 121.311 118.936 117.596 1.00 21.43 18 GLN I O 1
ATOM 676 N N . LEU B 2 20 ? 119.783 119.370 119.245 1.00 20.31 19 LEU I N 1
ATOM 677 C CA . LEU B 2 20 ? 120.536 118.650 120.307 1.00 20.93 19 LEU I CA 1
ATOM 678 C C . LEU B 2 20 ? 120.528 117.162 119.949 1.00 23.37 19 LEU I C 1
ATOM 679 O O . LEU B 2 20 ? 121.628 116.567 119.857 1.00 21.15 19 LEU I O 1
ATOM 684 N N . ALA B 2 21 ? 119.322 116.604 119.766 1.00 24.21 20 ALA I N 1
ATOM 685 C CA . ALA B 2 21 ? 119.070 115.173 119.466 1.00 24.36 20 ALA I CA 1
ATOM 686 C C . ALA B 2 21 ? 119.938 114.733 118.284 1.00 25.38 20 ALA I C 1
ATOM 687 O O . ALA B 2 21 ? 120.386 113.554 118.300 1.00 27.95 20 ALA I O 1
ATOM 689 N N . ARG B 2 22 ? 120.182 115.620 117.319 1.00 24.14 21 ARG I N 1
ATOM 690 C CA . ARG B 2 22 ? 121.034 115.347 116.133 1.00 29.43 21 ARG I CA 1
ATOM 691 C C . ARG B 2 22 ? 122.507 115.255 116.542 1.00 30.82 21 ARG I C 1
ATOM 692 O O . ARG B 2 22 ? 123.209 114.390 115.984 1.00 28.74 21 ARG I O 1
ATOM 700 N N . LEU B 2 23 ? 122.984 116.127 117.439 1.00 26.04 22 LEU I N 1
ATOM 701 C CA . LEU B 2 23 ? 124.391 116.067 117.919 1.00 23.32 22 LEU I CA 1
ATOM 702 C C . LEU B 2 23 ? 124.588 114.748 118.660 1.00 18.32 22 LEU I C 1
ATOM 703 O O . LEU B 2 23 ? 125.585 114.088 118.377 1.00 22.68 22 LEU I O 1
ATOM 708 N N . ARG B 2 24 ? 123.661 114.403 119.559 1.00 19.37 23 ARG I N 1
ATOM 709 C CA . ARG B 2 24 ? 123.690 113.177 120.390 1.00 22.04 23 ARG I CA 1
ATOM 710 C C . ARG B 2 24 ? 123.555 111.932 119.496 1.00 26.36 23 ARG I C 1
ATOM 711 O O . ARG B 2 24 ? 124.249 110.944 119.780 1.00 26.28 23 ARG I O 1
ATOM 719 N N . ALA B 2 25 ? 122.695 111.983 118.470 1.00 26.38 24 ALA I N 1
ATOM 720 C CA . ALA B 2 25 ? 122.481 110.861 117.521 1.00 28.32 24 ALA I CA 1
ATOM 721 C C . ALA B 2 25 ? 123.782 110.623 116.752 1.00 26.20 24 ALA I C 1
ATOM 722 O O . ALA B 2 25 ? 124.207 109.452 116.652 1.00 31.47 24 ALA I O 1
ATOM 724 N N . ASP B 2 26 ? 124.394 111.697 116.256 1.00 26.93 25 ASP I N 1
ATOM 725 C CA . ASP B 2 26 ? 125.689 111.690 115.536 1.00 27.93 25 ASP I CA 1
ATOM 726 C C . ASP B 2 26 ? 126.779 111.074 116.420 1.00 34.07 25 ASP I C 1
ATOM 727 O O . ASP B 2 26 ? 127.629 110.351 115.866 1.00 29.37 25 ASP I O 1
ATOM 732 N N . ALA B 2 27 ? 126.763 111.366 117.728 1.00 30.45 26 ALA I N 1
ATOM 733 C CA . ALA B 2 27 ? 127.736 110.830 118.709 1.00 33.20 26 ALA I CA 1
ATOM 734 C C . ALA B 2 27 ? 127.592 109.310 118.762 1.00 28.31 26 ALA I C 1
ATOM 735 O O . ALA B 2 27 ? 128.625 108.621 118.739 1.00 31.64 26 ALA I O 1
ATOM 737 N N . ASN B 2 28 ? 126.350 108.835 118.856 1.00 28.85 27 ASN I N 1
ATOM 738 C CA . ASN B 2 28 ? 125.975 107.411 119.060 1.00 29.38 27 ASN I CA 1
ATOM 739 C C . ASN B 2 28 ? 126.404 106.609 117.831 1.00 35.93 27 ASN I C 1
ATOM 740 O O . ASN B 2 28 ? 127.055 105.566 118.018 1.00 38.33 27 ASN I O 1
ATOM 745 N N . ARG B 2 29 ? 126.104 107.103 116.626 1.00 40.23 28 ARG I N 1
ATOM 746 C CA . ARG B 2 29 ? 126.412 106.400 115.350 1.00 44.70 28 ARG I CA 1
ATOM 747 C C . ARG B 2 29 ? 127.919 106.506 115.042 1.00 43.48 28 ARG I C 1
ATOM 748 O O . ARG B 2 29 ? 128.458 105.538 114.474 1.00 46.04 28 ARG I O 1
ATOM 756 N N . LYS B 2 30 ? 128.581 107.616 115.395 1.00 45.15 29 LYS I N 1
ATOM 757 C CA . LYS B 2 30 ? 130.048 107.804 115.188 1.00 43.50 29 LYS I CA 1
ATOM 758 C C . LYS B 2 30 ? 130.849 106.814 116.046 1.00 41.46 29 LYS I C 1
ATOM 759 O O . LYS B 2 30 ? 131.906 106.361 115.565 1.00 40.10 29 LYS I O 1
ATOM 765 N N . PHE B 2 31 ? 130.399 106.513 117.269 1.00 35.59 30 PHE I N 1
ATOM 766 C CA . PHE B 2 31 ? 131.045 105.494 118.134 1.00 35.84 30 PHE I CA 1
ATOM 767 C C . PHE B 2 31 ? 130.826 104.099 117.528 1.00 37.44 30 PHE I C 1
ATOM 768 O O . PHE B 2 31 ? 131.810 103.342 117.405 1.00 33.90 30 PHE I O 1
ATOM 776 N N . ARG B 2 32 ? 129.567 103.766 117.221 1.00 37.71 31 ARG I N 1
ATOM 777 C CA . ARG B 2 32 ? 129.151 102.481 116.592 1.00 39.69 31 ARG I CA 1
ATOM 778 C C . ARG B 2 32 ? 130.058 102.173 115.394 1.00 42.38 31 ARG I C 1
ATOM 779 O O . ARG B 2 32 ? 130.488 101.009 115.265 1.00 47.14 31 ARG I O 1
ATOM 787 N N . CYS B 2 33 ? 130.348 103.177 114.567 1.00 43.74 32 CYS I N 1
ATOM 788 C CA . CYS B 2 33 ? 131.191 103.071 113.344 1.00 52.55 32 CYS I CA 1
ATOM 789 C C . CYS B 2 33 ? 132.657 102.785 113.695 1.00 55.12 32 CYS I C 1
ATOM 790 O O . CYS B 2 33 ? 133.327 102.135 112.872 1.00 58.53 32 CYS I O 1
ATOM 793 N N . LYS B 2 34 ? 133.147 103.274 114.841 1.00 58.95 33 LYS I N 1
ATOM 794 C CA . LYS B 2 34 ? 134.520 102.988 115.348 1.00 60.39 33 LYS I CA 1
ATOM 795 C C . LYS B 2 34 ? 134.579 101.545 115.862 1.00 54.97 33 LYS I C 1
ATOM 796 O O . LYS B 2 34 ? 135.507 100.820 115.461 1.00 57.14 33 LYS I O 1
ATOM 802 N N . ALA B 2 35 ? 133.624 101.163 116.719 1.00 54.92 34 ALA I N 1
ATOM 803 C CA . ALA B 2 35 ? 133.529 99.843 117.391 1.00 53.87 34 ALA I CA 1
ATOM 804 C C . ALA B 2 35 ? 133.398 98.716 116.356 1.00 57.73 34 ALA I C 1
ATOM 805 O O . ALA B 2 35 ? 134.077 97.682 116.522 1.00 56.06 34 ALA I O 1
ATOM 807 N N . VAL B 2 36 ? 132.555 98.910 115.336 1.00 60.94 35 VAL I N 1
ATOM 808 C CA . VAL B 2 36 ? 132.343 97.952 114.206 1.00 64.25 35 VAL I CA 1
ATOM 809 C C . VAL B 2 36 ? 133.629 97.861 113.369 1.00 68.49 35 VAL I C 1
ATOM 810 O O . VAL B 2 36 ? 133.986 96.731 112.976 1.00 70.72 35 VAL I O 1
ATOM 814 N N . ALA B 2 37 ? 134.288 98.996 113.100 1.00 69.86 36 ALA I N 1
ATOM 815 C CA . ALA B 2 37 ? 135.541 99.084 112.307 1.00 73.27 36 ALA I CA 1
ATOM 816 C C . ALA B 2 37 ? 136.692 98.373 113.034 1.00 78.93 36 ALA I C 1
ATOM 817 O O . ALA B 2 37 ? 137.555 97.806 112.335 1.00 82.25 36 ALA I O 1
ATOM 819 N N . ASN B 2 38 ? 136.713 98.411 114.374 1.00 84.68 37 ASN I N 1
ATOM 820 C CA . ASN B 2 38 ? 137.689 97.674 115.225 1.00 88.92 37 ASN I CA 1
ATOM 821 C C . ASN B 2 38 ? 137.449 96.167 115.073 1.00 90.20 37 ASN I C 1
ATOM 822 O O . ASN B 2 38 ? 138.357 95.473 114.570 1.00 91.88 37 ASN I O 1
ATOM 827 N N . GLY B 2 39 ? 136.269 95.691 115.487 1.00 91.39 38 GLY I N 1
ATOM 828 C CA . GLY B 2 39 ? 135.866 94.272 115.423 1.00 92.74 38 GLY I CA 1
ATOM 829 C C . GLY B 2 39 ? 135.415 93.882 114.026 1.00 94.96 38 GLY I C 1
ATOM 830 O O . GLY B 2 39 ? 134.185 93.825 113.822 1.00 97.81 38 GLY I O 1
ATOM 831 N N . ASP B 2 45 ? 125.941 93.761 116.835 1.00 86.72 44 ASP I N 1
ATOM 832 C CA . ASP B 2 45 ? 125.319 93.058 117.992 1.00 84.78 44 ASP I CA 1
ATOM 833 C C . ASP B 2 45 ? 124.515 94.068 118.809 1.00 76.96 44 ASP I C 1
ATOM 834 O O . ASP B 2 45 ? 124.724 95.273 118.673 1.00 75.65 44 ASP I O 1
ATOM 839 N N . PRO B 2 46 ? 123.573 93.624 119.678 1.00 69.80 45 PRO I N 1
ATOM 840 C CA . PRO B 2 46 ? 122.760 94.550 120.470 1.00 65.73 45 PRO I CA 1
ATOM 841 C C . PRO B 2 46 ? 123.421 95.080 121.758 1.00 60.05 45 PRO I C 1
ATOM 842 O O . PRO B 2 46 ? 122.699 95.586 122.599 1.00 63.03 45 PRO I O 1
ATOM 846 N N . VAL B 2 47 ? 124.750 94.973 121.888 1.00 50.76 46 VAL I N 1
ATOM 847 C CA . VAL B 2 47 ? 125.531 95.513 123.044 1.00 47.79 46 VAL I CA 1
ATOM 848 C C . VAL B 2 47 ? 125.466 97.050 123.032 1.00 43.80 46 VAL I C 1
ATOM 849 O O . VAL B 2 47 ? 125.486 97.644 124.127 1.00 42.97 46 VAL I O 1
ATOM 853 N N . PHE B 2 48 ? 125.415 97.656 121.840 1.00 41.49 47 PHE I N 1
ATOM 854 C CA . PHE B 2 48 ? 125.365 99.128 121.629 1.00 38.94 47 PHE I CA 1
ATOM 855 C C . PHE B 2 48 ? 124.102 99.721 122.258 1.00 38.40 47 PHE I C 1
ATOM 856 O O . PHE B 2 48 ? 123.008 99.147 122.097 1.00 38.93 47 PHE I O 1
ATOM 864 N N . LEU B 2 49 ? 124.254 100.866 122.927 1.00 35.23 48 LEU I N 1
ATOM 865 C CA . LEU B 2 49 ? 123.129 101.646 123.505 1.00 33.46 48 LEU I CA 1
ATOM 866 C C . LEU B 2 49 ? 122.523 102.493 122.385 1.00 30.68 48 LEU I C 1
ATOM 867 O O . LEU B 2 49 ? 123.297 103.006 121.541 1.00 27.38 48 LEU I O 1
ATOM 872 N N . GLU B 2 50 ? 121.199 102.644 122.387 1.00 30.65 49 GLU I N 1
ATOM 873 C CA . GLU B 2 50 ? 120.475 103.582 121.488 1.00 33.55 49 GLU I CA 1
ATOM 874 C C . GLU B 2 50 ? 120.529 104.978 122.105 1.00 30.18 49 GLU I C 1
ATOM 875 O O . GLU B 2 50 ? 120.657 105.096 123.318 1.00 23.48 49 GLU I O 1
ATOM 881 N N . PRO B 2 51 ? 120.419 106.058 121.298 1.00 31.12 50 PRO I N 1
ATOM 882 C CA . PRO B 2 51 ? 120.508 107.427 121.816 1.00 31.09 50 PRO I CA 1
ATOM 883 C C . PRO B 2 51 ? 119.599 107.707 123.019 1.00 31.77 50 PRO I C 1
ATOM 884 O O . PRO B 2 51 ? 120.064 108.324 123.956 1.00 36.71 50 PRO I O 1
ATOM 888 N N . HIS B 2 52 ? 118.362 107.209 123.005 1.00 32.90 51 HIS I N 1
ATOM 889 C CA . HIS B 2 52 ? 117.384 107.354 124.122 1.00 32.62 51 HIS I CA 1
ATOM 890 C C . HIS B 2 52 ? 117.905 106.681 125.405 1.00 27.60 51 HIS I C 1
ATOM 891 O O . HIS B 2 52 ? 117.575 107.162 126.497 1.00 24.80 51 HIS I O 1
ATOM 898 N N . GLU B 2 53 ? 118.688 105.609 125.280 1.00 27.72 52 GLU I N 1
ATOM 899 C CA . GLU B 2 53 ? 119.291 104.881 126.428 1.00 27.14 52 GLU I CA 1
ATOM 900 C C . GLU B 2 53 ? 120.487 105.687 126.967 1.00 25.99 52 GLU I C 1
ATOM 901 O O . GLU B 2 53 ? 120.604 105.821 128.203 1.00 20.44 52 GLU I O 1
ATOM 907 N N . GLU B 2 54 ? 121.349 106.169 126.078 1.00 21.38 53 GLU I N 1
ATOM 908 C CA . GLU B 2 54 ? 122.449 107.100 126.441 1.00 26.15 53 GLU I CA 1
ATOM 909 C C . GLU B 2 54 ? 121.843 108.233 127.273 1.00 28.70 53 GLU I C 1
ATOM 910 O O . GLU B 2 54 ? 122.283 108.419 128.417 1.00 26.15 53 GLU I O 1
ATOM 916 N N . MET B 2 55 ? 120.781 108.857 126.750 1.00 25.80 54 MET I N 1
ATOM 917 C CA . MET B 2 55 ? 120.071 110.002 127.389 1.00 28.58 54 MET I CA 1
ATOM 918 C C . MET B 2 55 ? 119.600 109.626 128.798 1.00 22.93 54 MET I C 1
ATOM 919 O O . MET B 2 55 ? 119.790 110.436 129.714 1.00 23.26 54 MET I O 1
ATOM 924 N N . THR B 2 56 ? 119.031 108.432 128.994 1.00 23.50 55 THR I N 1
ATOM 925 C CA . THR B 2 56 ? 118.604 107.923 130.321 1.00 21.20 55 THR I CA 1
ATOM 926 C C . THR B 2 56 ? 119.798 107.804 131.276 1.00 20.75 55 THR I C 1
ATOM 927 O O . THR B 2 56 ? 119.619 108.078 132.464 1.00 19.17 55 THR I O 1
ATOM 931 N N . LEU B 2 57 ? 120.949 107.348 130.775 1.00 22.40 56 LEU I N 1
ATOM 932 C CA . LEU B 2 57 ? 122.163 107.162 131.613 1.00 21.42 56 LEU I CA 1
ATOM 933 C C . LEU B 2 57 ? 122.734 108.542 131.980 1.00 17.89 56 LEU I C 1
ATOM 934 O O . LEU B 2 57 ? 123.058 108.718 133.161 1.00 14.47 56 LEU I O 1
ATOM 939 N N . CYS B 2 58 ? 122.768 109.464 131.023 1.00 21.12 57 CYS I N 1
ATOM 940 C CA . CYS B 2 58 ? 123.278 110.859 131.212 1.00 23.24 57 CYS I CA 1
ATOM 941 C C . CYS B 2 58 ? 122.435 111.579 132.258 1.00 23.84 57 CYS I C 1
ATOM 942 O O . CYS B 2 58 ? 123.024 112.187 133.163 1.00 26.69 57 CYS I O 1
ATOM 945 N N . LYS B 2 59 ? 121.110 111.454 132.180 1.00 23.45 58 LYS I N 1
ATOM 946 C CA . LYS B 2 59 ? 120.178 111.991 133.205 1.00 25.49 58 LYS I CA 1
ATOM 947 C C . LYS B 2 59 ? 120.486 111.362 134.561 1.00 21.15 58 LYS I C 1
ATOM 948 O O . LYS B 2 59 ? 120.418 112.060 135.580 1.00 18.94 58 LYS I O 1
ATOM 954 N N . TYR B 2 60 ? 120.797 110.072 134.587 1.00 21.56 59 TYR I N 1
ATOM 955 C CA . TYR B 2 60 ? 121.074 109.340 135.839 1.00 20.46 59 TYR I CA 1
ATOM 956 C C . TYR B 2 60 ? 122.399 109.838 136.444 1.00 19.55 59 TYR I C 1
ATOM 957 O O . TYR B 2 60 ? 122.441 110.016 137.676 1.00 20.99 59 TYR I O 1
ATOM 966 N N . TYR B 2 61 ? 123.437 109.987 135.625 1.00 17.69 60 TYR I N 1
ATOM 967 C CA . TYR B 2 61 ? 124.793 110.388 136.082 1.00 22.15 60 TYR I CA 1
ATOM 968 C C . TYR B 2 61 ? 124.776 111.878 136.442 1.00 20.29 60 TYR I C 1
ATOM 969 O O . TYR B 2 61 ? 125.387 112.214 137.476 1.00 20.46 60 TYR I O 1
ATOM 978 N N . GLU B 2 62 ? 124.017 112.710 135.718 1.00 20.64 61 GLU I N 1
ATOM 979 C CA . GLU B 2 62 ? 123.868 114.152 136.067 1.00 21.36 61 GLU I CA 1
ATOM 980 C C . GLU B 2 62 ? 123.317 114.253 137.489 1.00 20.40 61 GLU I C 1
ATOM 981 O O . GLU B 2 62 ? 123.782 115.124 138.229 1.00 24.84 61 GLU I O 1
ATOM 987 N N . LYS B 2 63 ? 122.359 113.392 137.848 1.00 21.45 62 LYS I N 1
ATOM 988 C CA . LYS B 2 63 ? 121.824 113.254 139.226 1.00 26.69 62 LYS I CA 1
ATOM 989 C C . LYS B 2 63 ? 122.918 112.803 140.209 1.00 25.84 62 LYS I C 1
ATOM 990 O O . LYS B 2 63 ? 122.889 113.276 141.356 1.00 24.40 62 LYS I O 1
ATOM 996 N N . ARG B 2 64 ? 123.798 111.878 139.810 1.00 27.43 63 ARG I N 1
ATOM 997 C CA . ARG B 2 64 ? 124.939 111.398 140.644 1.00 28.16 63 ARG I CA 1
ATOM 998 C C . ARG B 2 64 ? 125.978 112.525 140.811 1.00 22.63 63 ARG I C 1
ATOM 999 O O . ARG B 2 64 ? 126.563 112.622 141.913 1.00 20.29 63 ARG I O 1
ATOM 1007 N N . LEU B 2 65 ? 126.195 113.344 139.787 1.00 19.72 64 LEU I N 1
ATOM 1008 C CA . LEU B 2 65 ? 127.096 114.530 139.861 1.00 20.72 64 LEU I CA 1
ATOM 1009 C C . LEU B 2 65 ? 126.553 115.509 140.910 1.00 25.08 64 LEU I C 1
ATOM 1010 O O . LEU B 2 65 ? 127.349 115.992 141.738 1.00 23.60 64 LEU I O 1
ATOM 1015 N N . LEU B 2 66 ? 125.236 115.749 140.925 1.00 28.80 65 LEU I N 1
ATOM 1016 C CA . LEU B 2 66 ? 124.600 116.693 141.881 1.00 31.02 65 LEU I CA 1
ATOM 1017 C C . LEU B 2 66 ? 124.752 116.155 143.303 1.00 30.58 65 LEU I C 1
ATOM 1018 O O . LEU B 2 66 ? 125.049 116.961 144.196 1.00 32.97 65 LEU I O 1
ATOM 1023 N N . GLU B 2 67 ? 124.530 114.853 143.497 1.00 32.33 66 GLU I N 1
ATOM 1024 C CA . GLU B 2 67 ? 124.667 114.146 144.798 1.00 35.75 66 GLU I CA 1
ATOM 1025 C C . GLU B 2 67 ? 126.099 114.324 145.317 1.00 33.42 66 GLU I C 1
ATOM 1026 O O . GLU B 2 67 ? 126.250 114.647 146.508 1.00 38.01 66 GLU I O 1
ATOM 1032 N N . PHE B 2 68 ? 127.089 114.081 144.455 1.00 31.93 67 PHE I N 1
ATOM 1033 C CA . PHE B 2 68 ? 128.544 114.217 144.734 1.00 29.92 67 PHE I CA 1
ATOM 1034 C C . PHE B 2 68 ? 128.833 115.639 145.230 1.00 28.28 67 PHE I C 1
ATOM 1035 O O . PHE B 2 68 ? 129.353 115.788 146.345 1.00 26.78 67 PHE I O 1
ATOM 1043 N N . CYS B 2 69 ? 128.462 116.636 144.427 1.00 27.55 68 CYS I N 1
ATOM 1044 C CA . CYS B 2 69 ? 128.689 118.084 144.686 1.00 28.09 68 CYS I CA 1
ATOM 1045 C C . CYS B 2 69 ? 127.944 118.554 145.943 1.00 29.57 68 CYS I C 1
ATOM 1046 O O . CYS B 2 69 ? 128.442 119.499 146.578 1.00 28.54 68 CYS I O 1
ATOM 1049 N N . SER B 2 70 ? 126.811 117.935 146.291 1.00 31.08 69 SER I N 1
ATOM 1050 C CA . SER B 2 70 ? 125.957 118.337 147.439 1.00 34.52 69 SER I CA 1
ATOM 1051 C C . SER B 2 70 ? 126.613 117.919 148.763 1.00 38.05 69 SER I C 1
ATOM 1052 O O . SER B 2 70 ? 126.555 118.722 149.711 1.00 43.05 69 SER I O 1
ATOM 1055 N N . VAL B 2 71 ? 127.220 116.727 148.822 1.00 37.27 70 VAL I N 1
ATOM 1056 C CA . VAL B 2 71 ? 127.868 116.156 150.045 1.00 38.74 70 VAL I CA 1
ATOM 1057 C C . VAL B 2 71 ? 129.362 116.522 150.089 1.00 39.30 70 VAL I C 1
ATOM 1058 O O . VAL B 2 71 ? 130.014 116.187 151.101 1.00 43.34 70 VAL I O 1
ATOM 1062 N N . PHE B 2 72 ? 129.893 117.162 149.046 1.00 34.97 71 PHE I N 1
ATOM 1063 C CA . PHE B 2 72 ? 131.334 117.487 148.901 1.00 36.53 71 PHE I CA 1
ATOM 1064 C C . PHE B 2 72 ? 131.766 118.438 150.026 1.00 39.22 71 PHE I C 1
ATOM 1065 O O . PHE B 2 72 ? 131.142 119.508 150.189 1.00 39.00 71 PHE I O 1
ATOM 1073 N N . LYS B 2 73 ? 132.797 118.040 150.776 1.00 41.11 72 LYS I N 1
ATOM 1074 C CA . LYS B 2 73 ? 133.443 118.840 151.849 1.00 41.21 72 LYS I CA 1
ATOM 1075 C C . LYS B 2 73 ? 134.825 119.261 151.349 1.00 38.35 72 LYS I C 1
ATOM 1076 O O . LYS B 2 73 ? 135.572 118.415 150.869 1.00 41.37 72 LYS I O 1
ATOM 1082 N N . PRO B 2 74 ? 135.234 120.552 151.419 1.00 36.88 73 PRO I N 1
ATOM 1083 C CA . PRO B 2 74 ? 134.431 121.635 151.994 1.00 37.40 73 PRO I CA 1
ATOM 1084 C C . PRO B 2 74 ? 133.307 122.084 151.048 1.00 38.68 73 PRO I C 1
ATOM 1085 O O . PRO B 2 74 ? 133.439 121.847 149.865 1.00 32.51 73 PRO I O 1
ATOM 1089 N N . ALA B 2 75 ? 132.262 122.717 151.594 1.00 36.39 74 ALA I N 1
ATOM 1090 C CA . ALA B 2 75 ? 131.009 123.103 150.895 1.00 37.92 74 ALA I CA 1
ATOM 1091 C C . ALA B 2 75 ? 131.320 123.672 149.506 1.00 33.26 74 ALA I C 1
ATOM 1092 O O . ALA B 2 75 ? 131.978 124.720 149.411 1.00 34.99 74 ALA I O 1
ATOM 1094 N N . MET B 2 76 ? 130.856 122.997 148.455 1.00 34.88 75 MET I N 1
ATOM 1095 C CA . MET B 2 76 ? 131.056 123.438 147.052 1.00 31.26 75 MET I CA 1
ATOM 1096 C C . MET B 2 76 ? 130.038 124.536 146.740 1.00 30.48 75 MET I C 1
ATOM 1097 O O . MET B 2 76 ? 128.837 124.322 146.900 1.00 29.05 75 MET I O 1
ATOM 1102 N N . PRO B 2 77 ? 130.469 125.739 146.301 1.00 28.79 76 PRO I N 1
ATOM 1103 C CA . PRO B 2 77 ? 129.534 126.789 145.897 1.00 32.25 76 PRO I CA 1
ATOM 1104 C C . PRO B 2 77 ? 128.641 126.346 144.726 1.00 33.23 76 PRO I C 1
ATOM 1105 O O . PRO B 2 77 ? 129.154 125.686 143.833 1.00 28.91 76 PRO I O 1
ATOM 1109 N N . ARG B 2 78 ? 127.366 126.752 144.740 1.00 33.86 77 ARG I N 1
ATOM 1110 C CA . ARG B 2 78 ? 126.344 126.433 143.703 1.00 35.05 77 ARG I CA 1
ATOM 1111 C C . ARG B 2 78 ? 126.876 126.772 142.304 1.00 27.31 77 ARG I C 1
ATOM 1112 O O . ARG B 2 78 ? 126.556 126.020 141.369 1.00 31.06 77 ARG I O 1
ATOM 1120 N N . SER B 2 79 ? 127.654 127.850 142.175 1.00 25.27 78 SER I N 1
ATOM 1121 C CA . SER B 2 79 ? 1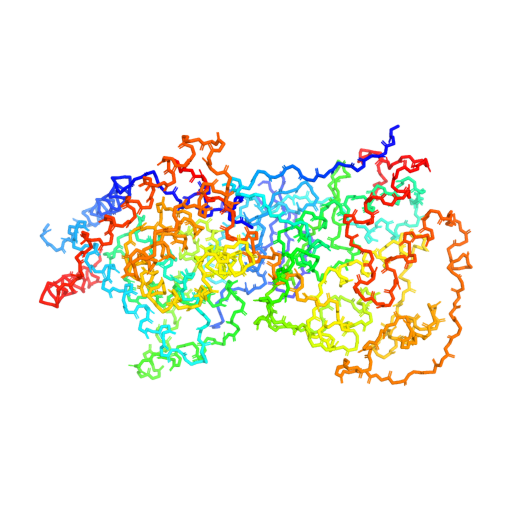28.357 128.284 140.942 1.00 25.08 78 SER I CA 1
ATOM 1122 C C . SER B 2 79 ? 129.223 127.149 140.372 1.00 24.70 78 SER I C 1
ATOM 1123 O O . SER B 2 79 ? 129.215 126.956 139.140 1.00 21.98 78 SER I O 1
ATOM 1126 N N . VAL B 2 80 ? 129.978 126.460 141.228 1.00 20.43 79 VAL I N 1
ATOM 1127 C CA . VAL B 2 80 ? 130.883 125.357 140.789 1.00 22.27 79 VAL I CA 1
ATOM 1128 C C . VAL B 2 80 ? 129.998 124.195 140.315 1.00 16.17 79 VAL I C 1
ATOM 1129 O O . VAL B 2 80 ? 130.327 123.600 139.282 1.00 17.72 79 VAL I O 1
ATOM 1133 N N . VAL B 2 81 ? 128.936 123.903 141.055 1.00 17.99 80 VAL I N 1
ATOM 1134 C CA . VAL B 2 81 ? 128.009 122.770 140.757 1.00 18.36 80 VAL I CA 1
ATOM 1135 C C . VAL B 2 81 ? 127.359 123.038 139.401 1.00 21.81 80 VAL I C 1
ATOM 1136 O O . VAL B 2 81 ? 127.405 122.141 138.528 1.00 20.21 80 VAL I O 1
ATOM 1140 N N . GLY B 2 82 ? 126.802 124.244 139.225 1.00 18.95 81 GLY I N 1
ATOM 1141 C CA . GLY B 2 82 ? 126.234 124.660 137.937 1.00 17.98 81 GLY I CA 1
ATOM 1142 C C . GLY B 2 82 ? 127.222 124.458 136.825 1.00 14.07 81 GLY I C 1
ATOM 1143 O O . GLY B 2 82 ? 126.841 123.856 135.804 1.00 17.28 81 GLY I O 1
ATOM 1144 N N . THR B 2 83 ? 128.473 124.940 136.989 1.00 12.65 82 THR I N 1
ATOM 1145 C CA . THR B 2 83 ? 129.534 124.842 135.975 1.00 12.13 82 THR I CA 1
ATOM 1146 C C . THR B 2 83 ? 129.756 123.340 135.682 1.00 9.42 82 THR I C 1
ATOM 1147 O O . THR B 2 83 ? 129.784 122.995 134.488 1.00 11.36 82 THR I O 1
ATOM 1151 N N . ALA B 2 84 ? 129.926 122.529 136.709 1.00 10.13 83 ALA I N 1
ATOM 1152 C CA . ALA B 2 84 ? 130.207 121.071 136.537 1.00 12.51 83 ALA I CA 1
ATOM 1153 C C . ALA B 2 84 ? 129.062 120.401 135.750 1.00 12.89 83 ALA I C 1
ATOM 1154 O O . ALA B 2 84 ? 129.325 119.710 134.777 1.00 13.14 83 ALA I O 1
ATOM 1156 N N . CYS B 2 85 ? 127.812 120.637 136.164 1.00 15.25 84 CYS I N 1
ATOM 1157 C CA . CYS B 2 85 ? 126.609 120.073 135.494 1.00 12.83 84 CYS I CA 1
ATOM 1158 C C . CYS B 2 85 ? 126.552 120.512 134.042 1.00 12.75 84 CYS I C 1
ATOM 1159 O O . CYS B 2 85 ? 126.215 119.688 133.185 1.00 12.74 84 CYS I O 1
ATOM 1162 N N . MET B 2 86 ? 126.875 121.774 133.746 1.00 9.61 85 MET I N 1
ATOM 1163 C CA . MET B 2 86 ? 126.929 122.277 132.369 1.00 11.87 85 MET I CA 1
ATOM 1164 C C . MET B 2 86 ? 128.035 121.545 131.602 1.00 11.20 85 MET I C 1
ATOM 1165 O O . MET B 2 86 ? 127.882 121.309 130.385 1.00 9.50 85 MET I O 1
ATOM 1170 N N . TYR B 2 87 ? 129.198 121.360 132.216 1.00 10.28 86 TYR I N 1
ATOM 1171 C CA . TYR B 2 87 ? 130.298 120.654 131.534 1.00 9.17 86 TYR I CA 1
ATOM 1172 C C . TYR B 2 87 ? 129.809 119.248 131.141 1.00 8.19 86 TYR I C 1
ATOM 1173 O O . TYR B 2 87 ? 130.129 118.817 130.038 1.00 9.58 86 TYR I O 1
ATOM 1182 N N . PHE B 2 88 ? 129.122 118.600 132.038 1.00 8.15 87 PHE I N 1
ATOM 1183 C CA . PHE B 2 88 ? 128.610 117.207 131.847 1.00 11.53 87 PHE I CA 1
ATOM 1184 C C . PHE B 2 88 ? 127.632 117.151 130.650 1.00 12.79 87 PHE I C 1
ATOM 1185 O O . PHE B 2 88 ? 127.845 116.356 129.724 1.00 12.24 87 PHE I O 1
ATOM 1193 N N . LYS B 2 89 ? 126.645 118.053 130.630 1.00 14.15 88 LYS I N 1
ATOM 1194 C CA . LYS B 2 89 ? 125.674 118.170 129.512 1.00 15.18 88 LYS I CA 1
ATOM 1195 C C . LYS B 2 89 ? 126.396 118.409 128.207 1.00 14.49 88 LYS I C 1
ATOM 1196 O O . LYS B 2 89 ? 126.098 117.705 127.226 1.00 17.48 88 LYS I O 1
ATOM 1202 N N . ARG B 2 90 ? 127.350 119.361 128.172 1.00 10.56 89 ARG I N 1
ATOM 1203 C CA . ARG B 2 90 ? 128.049 119.748 126.956 1.00 11.55 89 ARG I CA 1
ATOM 1204 C C . ARG B 2 90 ? 128.854 118.553 126.468 1.00 9.43 89 ARG I C 1
ATOM 1205 O O . ARG B 2 90 ? 128.897 118.349 125.277 1.00 14.65 89 ARG I O 1
ATOM 1213 N N . PHE B 2 91 ? 129.481 117.846 127.393 1.00 10.33 90 PHE I N 1
ATOM 1214 C CA . PHE B 2 91 ? 130.414 116.759 127.020 1.00 12.14 90 PHE I CA 1
ATOM 1215 C C . PHE B 2 91 ? 129.624 115.704 126.217 1.00 8.33 90 PHE I C 1
ATOM 1216 O O . PHE B 2 91 ? 130.125 115.301 125.178 1.00 12.69 90 PHE I O 1
ATOM 1224 N N . TYR B 2 92 ? 128.455 115.326 126.698 1.00 13.82 91 TYR I N 1
ATOM 1225 C CA . TYR B 2 92 ? 127.642 114.202 126.138 1.00 12.71 91 TYR I CA 1
ATOM 1226 C C . TYR B 2 92 ? 126.702 114.643 125.001 1.00 18.69 91 TYR I C 1
ATOM 1227 O O . TYR B 2 92 ? 125.907 113.794 124.534 1.00 17.34 91 TYR I O 1
ATOM 1236 N N . LEU B 2 93 ? 126.782 115.889 124.556 1.00 16.92 92 LEU I N 1
ATOM 1237 C CA . LEU B 2 93 ? 126.218 116.311 123.247 1.00 18.97 92 LEU I CA 1
ATOM 1238 C C . LEU B 2 93 ? 127.008 115.668 122.111 1.00 21.64 92 LEU I C 1
ATOM 1239 O O . LEU B 2 93 ? 126.375 115.264 121.114 1.00 24.69 92 LEU I O 1
ATOM 1244 N N . ASN B 2 94 ? 128.340 115.589 122.255 1.00 20.76 93 ASN I N 1
ATOM 1245 C CA . ASN B 2 94 ? 129.278 115.211 121.173 1.00 20.15 93 ASN I CA 1
ATOM 1246 C C . ASN B 2 94 ? 130.083 113.954 121.526 1.00 16.86 93 ASN I C 1
ATOM 1247 O O . ASN B 2 94 ? 131.052 113.705 120.813 1.00 19.07 93 ASN I O 1
ATOM 1252 N N . ASN B 2 95 ? 129.717 113.242 122.584 1.00 15.79 94 ASN I N 1
ATOM 1253 C CA . ASN B 2 95 ? 130.442 112.024 123.031 1.00 16.45 94 ASN I CA 1
ATOM 1254 C C . ASN B 2 95 ? 129.455 110.961 123.484 1.00 17.86 94 ASN I C 1
ATOM 1255 O O . ASN B 2 95 ? 128.402 111.293 124.077 1.00 19.05 94 ASN I O 1
ATOM 1260 N N . SER B 2 96 ? 129.794 109.693 123.251 1.00 16.53 95 SER I N 1
ATOM 1261 C CA . SER B 2 96 ? 128.980 108.554 123.717 1.00 19.21 95 SER I CA 1
ATOM 1262 C C . SER B 2 96 ? 129.435 108.179 125.123 1.00 15.26 95 SER I C 1
ATOM 1263 O O . SER B 2 96 ? 130.662 108.142 125.350 1.00 19.88 95 SER I O 1
ATOM 1266 N N . VAL B 2 97 ? 128.495 107.818 125.987 1.00 16.46 96 VAL I N 1
ATOM 1267 C CA . VAL B 2 97 ? 128.717 107.158 127.303 1.00 16.33 96 VAL I CA 1
ATOM 1268 C C . VAL B 2 97 ? 129.375 105.771 127.095 1.00 17.98 96 VAL I C 1
ATOM 1269 O O . VAL B 2 97 ? 129.830 105.212 128.097 1.00 17.71 96 VAL I O 1
ATOM 1273 N N . MET B 2 98 ? 129.363 105.238 125.870 1.00 21.41 97 MET I N 1
ATOM 1274 C CA . MET B 2 98 ? 130.008 103.938 125.517 1.00 22.40 97 MET I CA 1
ATOM 1275 C C . MET B 2 98 ? 131.517 104.116 125.290 1.00 23.56 97 MET I C 1
ATOM 1276 O O . MET B 2 98 ? 132.253 103.118 125.476 1.00 24.73 97 MET I O 1
ATOM 1281 N N . GLU B 2 99 ? 131.971 105.321 124.937 1.00 25.08 98 GLU I N 1
ATOM 1282 C CA . GLU B 2 99 ? 133.408 105.634 124.721 1.00 23.18 98 GLU I CA 1
ATOM 1283 C C . GLU B 2 99 ? 134.048 106.163 126.010 1.00 25.52 98 GLU I C 1
ATOM 1284 O O . GLU B 2 99 ? 135.162 105.733 126.338 1.00 27.89 98 GLU I O 1
ATOM 1290 N N . TYR B 2 100 ? 133.392 107.112 126.679 1.00 23.50 99 TYR I N 1
ATOM 1291 C CA . TYR B 2 100 ? 133.899 107.773 127.907 1.00 23.30 99 TYR I CA 1
ATOM 1292 C C . TYR B 2 100 ? 132.880 107.525 128.997 1.00 21.49 99 TYR I C 1
ATOM 1293 O O . TYR B 2 100 ? 131.718 107.984 128.862 1.00 24.38 99 TYR I O 1
ATOM 1302 N N . HIS B 2 101 ? 133.275 106.813 130.037 1.00 19.38 100 HIS I N 1
ATOM 1303 C CA . HIS B 2 101 ? 132.322 106.390 131.080 1.00 20.85 100 HIS I CA 1
ATOM 1304 C C . HIS B 2 101 ? 131.855 107.636 131.823 1.00 22.44 100 HIS I C 1
ATOM 1305 O O . HIS B 2 101 ? 132.691 108.431 132.241 1.00 21.17 100 HIS I O 1
ATOM 1312 N N . PRO B 2 102 ? 130.525 107.856 131.985 1.00 24.23 101 PRO I N 1
ATOM 1313 C CA . PRO B 2 102 ? 130.021 109.067 132.644 1.00 22.21 101 PRO I CA 1
ATOM 1314 C C . PRO B 2 102 ? 130.353 109.149 134.141 1.00 21.36 101 PRO I C 1
ATOM 1315 O O . PRO B 2 102 ? 130.379 110.259 134.652 1.00 24.45 101 PRO I O 1
ATOM 1319 N N . ARG B 2 103 ? 130.604 108.013 134.800 1.00 24.53 102 ARG I N 1
ATOM 1320 C CA . ARG B 2 103 ? 131.066 107.937 136.213 1.00 25.35 102 ARG I CA 1
ATOM 1321 C C . ARG B 2 103 ? 132.410 108.668 136.344 1.00 25.33 102 ARG I C 1
ATOM 1322 O O . ARG B 2 103 ? 132.600 109.341 137.369 1.00 29.93 102 ARG I O 1
ATOM 1330 N N . ILE B 2 104 ? 133.313 108.520 135.370 1.00 21.05 103 ILE I N 1
ATOM 1331 C CA . ILE B 2 104 ? 134.647 109.187 135.385 1.00 23.22 103 ILE I CA 1
ATOM 1332 C C . ILE B 2 104 ? 134.470 110.629 134.919 1.00 18.55 103 ILE I C 1
ATOM 1333 O O . ILE B 2 104 ? 134.954 111.534 135.601 1.00 21.02 103 ILE I O 1
ATOM 1338 N N . ILE B 2 105 ? 133.791 110.823 133.797 1.00 16.63 104 ILE I N 1
ATOM 1339 C CA . ILE B 2 105 ? 133.586 112.171 133.205 1.00 16.50 104 ILE I CA 1
ATOM 1340 C C . ILE B 2 105 ? 132.895 113.089 134.214 1.00 13.72 104 ILE I C 1
ATOM 1341 O O . ILE B 2 105 ? 133.301 114.271 134.243 1.00 16.34 104 ILE I O 1
ATOM 1346 N N . MET B 2 106 ? 131.915 112.617 134.971 1.00 15.09 105 MET I N 1
ATOM 1347 C CA . MET B 2 106 ? 131.157 113.476 135.923 1.00 20.79 105 MET I CA 1
ATOM 1348 C C . MET B 2 106 ? 132.097 113.989 137.031 1.00 22.76 105 MET I C 1
ATOM 1349 O O . MET B 2 106 ? 132.034 115.179 137.327 1.00 21.10 105 MET I O 1
ATOM 1354 N N . LEU B 2 107 ? 132.983 113.134 137.560 1.00 20.56 106 LEU I N 1
ATOM 1355 C CA . LEU B 2 107 ? 134.002 113.535 138.570 1.00 20.18 106 LEU I CA 1
ATOM 1356 C C . LEU B 2 107 ? 134.999 114.514 137.950 1.00 14.02 106 LEU I C 1
ATOM 1357 O O . LEU B 2 107 ? 135.412 115.426 138.673 1.00 19.31 106 LEU I O 1
ATOM 1362 N N . THR B 2 108 ? 135.405 114.310 136.696 1.00 11.34 107 THR I N 1
ATOM 1363 C CA . THR B 2 108 ? 136.352 115.167 135.956 1.00 12.13 107 THR I CA 1
ATOM 1364 C C . THR B 2 108 ? 135.697 116.536 135.713 1.00 13.46 107 THR I C 1
ATOM 1365 O O . THR B 2 108 ? 136.433 117.532 135.683 1.00 11.45 107 THR I O 1
ATOM 1369 N N . CYS B 2 109 ? 134.389 116.544 135.446 1.00 12.04 108 CYS I N 1
ATOM 1370 C CA . CYS B 2 109 ? 133.561 117.786 135.351 1.00 14.21 108 CYS I CA 1
ATOM 1371 C C . CYS B 2 109 ? 133.674 118.574 136.680 1.00 11.67 108 CYS I C 1
ATOM 1372 O O . CYS B 2 109 ? 134.009 119.792 136.622 1.00 13.31 108 CYS I O 1
ATOM 1375 N N . ALA B 2 110 ? 133.431 117.924 137.805 1.00 13.61 109 ALA I N 1
ATOM 1376 C CA . ALA B 2 110 ? 133.479 118.538 139.154 1.00 13.11 109 ALA I CA 1
ATOM 1377 C C . ALA B 2 110 ? 134.900 119.068 139.428 1.00 16.39 109 ALA I C 1
ATOM 1378 O O . ALA B 2 110 ? 135.060 120.243 139.841 1.00 15.62 109 ALA I O 1
ATOM 1380 N N . PHE B 2 111 ? 135.917 118.260 139.119 1.00 15.85 110 PHE I N 1
ATOM 1381 C CA . PHE B 2 111 ? 137.359 118.586 139.302 1.00 15.65 110 PHE I CA 1
ATOM 1382 C C . PHE B 2 111 ? 137.741 119.847 138.525 1.00 12.55 110 PHE I C 1
ATOM 1383 O O . PHE B 2 111 ? 138.369 120.739 139.105 1.00 16.81 110 PHE I O 1
ATOM 1391 N N . LEU B 2 112 ? 137.408 119.921 137.236 1.00 12.97 111 LEU I N 1
ATOM 1392 C CA . LEU B 2 112 ? 137.723 121.066 136.370 1.00 12.18 111 LEU I CA 1
ATOM 1393 C C . LEU B 2 112 ? 136.943 122.305 136.830 1.00 11.32 111 LEU I C 1
ATOM 1394 O O . LEU B 2 112 ? 137.532 123.405 136.815 1.00 9.02 111 LEU I O 1
ATOM 1399 N N . ALA B 2 113 ? 135.666 122.125 137.174 1.00 9.90 112 ALA I N 1
ATOM 1400 C CA . ALA B 2 113 ? 134.768 123.224 137.586 1.00 11.91 112 ALA I CA 1
ATOM 1401 C C . ALA B 2 113 ? 135.374 123.910 138.829 1.00 13.07 112 ALA I C 1
ATOM 1402 O O . ALA B 2 113 ? 135.339 125.153 138.897 1.00 15.01 112 ALA I O 1
ATOM 1404 N N . CYS B 2 114 ? 135.904 123.128 139.765 1.00 15.53 113 CYS I N 1
ATOM 1405 C CA . CYS B 2 114 ? 136.498 123.644 141.032 1.00 17.06 113 CYS I CA 1
ATOM 1406 C C . CYS B 2 114 ? 137.651 124.596 140.700 1.00 18.64 113 CYS I C 1
ATOM 1407 O O . CYS B 2 114 ? 137.720 125.681 141.347 1.00 22.71 113 CYS I O 1
ATOM 1410 N N . LYS B 2 115 ? 138.490 124.252 139.721 1.00 16.09 114 LYS I N 1
ATOM 1411 C CA . LYS B 2 115 ? 139.645 125.071 139.273 1.00 18.58 114 LYS I CA 1
ATOM 1412 C C . LYS B 2 115 ? 139.169 126.312 138.519 1.00 21.28 114 LYS I C 1
ATOM 1413 O O . LYS B 2 115 ? 139.687 127.422 138.760 1.00 19.58 114 LYS I O 1
ATOM 1419 N N . VAL B 2 116 ? 138.253 126.134 137.570 1.00 18.27 115 VAL I N 1
ATOM 1420 C CA . VAL B 2 116 ? 137.742 127.250 136.736 1.00 18.02 115 VAL I CA 1
ATOM 1421 C C . VAL B 2 116 ? 137.043 128.281 137.631 1.00 16.49 115 VAL I C 1
ATOM 1422 O O . VAL B 2 116 ? 137.277 129.475 137.412 1.00 20.53 115 VAL I O 1
ATOM 1426 N N . ASP B 2 117 ? 136.255 127.847 138.599 1.00 17.84 116 ASP I N 1
ATOM 1427 C CA . ASP B 2 117 ? 135.456 128.756 139.464 1.00 24.34 116 ASP I CA 1
ATOM 1428 C C . ASP B 2 117 ? 136.265 129.180 140.704 1.00 25.16 116 ASP I C 1
ATOM 1429 O O . ASP B 2 117 ? 135.647 129.721 141.646 1.00 25.01 116 ASP I O 1
ATOM 1434 N N . GLU B 2 118 ? 137.580 128.919 140.721 1.00 26.49 117 GLU I N 1
ATOM 1435 C CA . GLU B 2 118 ? 138.528 129.426 141.753 1.00 27.38 117 GLU I CA 1
ATOM 1436 C C . GLU B 2 118 ? 138.102 128.910 143.131 1.00 28.55 117 GLU I C 1
ATOM 1437 O O . GLU B 2 118 ? 138.258 129.652 144.121 1.00 29.57 117 GLU I O 1
ATOM 1443 N N . PHE B 2 119 ? 137.567 127.692 143.195 1.00 27.13 118 PHE I N 1
ATOM 1444 C CA . PHE B 2 119 ? 137.228 126.987 144.452 1.00 29.28 118 PHE I CA 1
ATOM 1445 C C . PHE B 2 119 ? 138.418 126.083 144.777 1.00 33.54 118 PHE I C 1
ATOM 1446 O O . PHE B 2 119 ? 138.464 124.930 144.303 1.00 33.27 118 PHE I O 1
ATOM 1454 N N . ASN B 2 120 ? 139.374 126.623 145.533 1.00 37.06 119 ASN I N 1
ATOM 1455 C CA . ASN B 2 120 ? 140.704 126.001 145.753 1.00 39.67 119 ASN I CA 1
ATOM 1456 C C . ASN B 2 120 ? 140.520 124.794 146.670 1.00 38.52 119 ASN I C 1
ATOM 1457 O O . ASN B 2 120 ? 140.204 124.990 147.858 1.00 43.35 119 ASN I O 1
ATOM 1462 N N . VAL B 2 121 ? 140.645 123.598 146.096 1.00 36.88 120 VAL I N 1
ATOM 1463 C CA . VAL B 2 121 ? 140.761 122.306 146.830 1.00 37.92 120 VAL I CA 1
ATOM 1464 C C . VAL B 2 121 ? 141.961 121.566 146.235 1.00 35.39 120 VAL I C 1
ATOM 1465 O O . VAL B 2 121 ? 142.184 121.678 145.017 1.00 35.40 120 VAL I O 1
ATOM 1469 N N . SER B 2 122 ? 142.741 120.901 147.085 1.00 33.57 121 SER I N 1
ATOM 1470 C CA . SER B 2 122 ? 143.809 119.954 146.689 1.00 34.09 121 SER I CA 1
ATOM 1471 C C . SER B 2 122 ? 143.168 118.692 146.099 1.00 31.27 121 SER I C 1
ATOM 1472 O O . SER B 2 122 ? 142.034 118.360 146.492 1.00 26.95 121 SER I O 1
ATOM 1475 N N . SER B 2 123 ? 143.887 118.015 145.203 1.00 32.20 122 SER I N 1
ATOM 1476 C CA . SER B 2 123 ? 143.504 116.702 144.624 1.00 34.64 122 SER I CA 1
ATOM 1477 C C . SER B 2 123 ? 143.109 115.713 145.720 1.00 36.63 122 SER I C 1
ATOM 1478 O O . SER B 2 123 ? 142.018 115.151 145.649 1.00 36.29 122 SER I O 1
ATOM 1481 N N . PRO B 2 124 ? 143.939 115.461 146.766 1.00 38.93 123 PRO I N 1
ATOM 1482 C CA . PRO B 2 124 ? 143.576 114.494 147.804 1.00 39.19 123 PRO I CA 1
ATOM 1483 C C . PRO B 2 124 ? 142.260 114.794 148.541 1.00 37.65 123 PRO I C 1
ATOM 1484 O O . PRO B 2 124 ? 141.535 113.851 148.815 1.00 38.79 123 PRO I O 1
ATOM 1488 N N . GLN B 2 125 ? 141.969 116.061 148.850 1.00 36.90 124 GLN I N 1
ATOM 1489 C CA . GLN B 2 125 ? 140.709 116.429 149.547 1.00 37.23 124 GLN I CA 1
ATOM 1490 C C . GLN B 2 125 ? 139.534 116.317 148.560 1.00 33.98 124 GLN I C 1
ATOM 1491 O O . GLN B 2 125 ? 138.427 115.994 149.029 1.00 35.24 124 GLN I O 1
ATOM 1497 N N . PHE B 2 126 ? 139.764 116.528 147.257 1.00 30.48 125 PHE I N 1
ATOM 1498 C CA . PHE B 2 126 ? 138.753 116.271 146.193 1.00 31.78 125 PHE I CA 1
ATOM 1499 C C . PHE B 2 126 ? 138.356 114.787 146.210 1.00 30.34 125 PHE I C 1
ATOM 1500 O O . PHE B 2 126 ? 137.187 114.478 146.499 1.00 28.16 125 PHE I O 1
ATOM 1508 N N . VAL B 2 127 ? 139.311 113.891 145.946 1.00 35.36 126 VAL I N 1
ATOM 1509 C CA . VAL B 2 127 ? 139.069 112.417 145.851 1.00 35.44 126 VAL I CA 1
ATOM 1510 C C . VAL B 2 127 ? 138.807 111.826 147.242 1.00 38.67 126 VAL I C 1
ATOM 1511 O O . VAL B 2 127 ? 138.272 110.699 147.289 1.00 41.60 126 VAL I O 1
ATOM 1515 N N . GLY B 2 128 ? 139.127 112.556 148.320 1.00 36.73 127 GLY I N 1
ATOM 1516 C CA . GLY B 2 128 ? 138.683 112.251 149.696 1.00 38.82 127 GLY I CA 1
ATOM 1517 C C . GLY B 2 128 ? 137.168 112.185 149.842 1.00 36.75 127 GLY I C 1
ATOM 1518 O O . GLY B 2 128 ? 136.697 111.460 150.733 1.00 41.26 127 GLY I O 1
ATOM 1519 N N . ASN B 2 129 ? 136.425 112.908 148.998 1.00 39.41 128 ASN I N 1
ATOM 1520 C CA . ASN B 2 129 ? 134.938 112.976 149.019 1.00 38.94 128 ASN I CA 1
ATOM 1521 C C . ASN B 2 129 ? 134.295 111.702 148.444 1.00 42.88 128 ASN I C 1
ATOM 1522 O O . ASN B 2 129 ? 133.096 111.494 148.716 1.00 45.24 128 ASN I O 1
ATOM 1527 N N . LEU B 2 130 ? 135.035 110.881 147.690 1.00 48.91 129 LEU I N 1
ATOM 1528 C CA . LEU B 2 130 ? 134.537 109.596 147.117 1.00 53.27 129 LEU I CA 1
ATOM 1529 C C . LEU B 2 130 ? 134.401 108.546 148.228 1.00 61.06 129 LEU I C 1
ATOM 1530 O O . LEU B 2 130 ? 135.311 108.475 149.078 1.00 64.06 129 LEU I O 1
ATOM 1535 N N . ARG B 2 131 ? 133.318 107.755 148.208 1.00 70.69 130 ARG I N 1
ATOM 1536 C CA . ARG B 2 131 ? 133.049 106.642 149.165 1.00 78.21 130 ARG I CA 1
ATOM 1537 C C . ARG B 2 131 ? 133.713 105.362 148.636 1.00 80.30 130 ARG I C 1
ATOM 1538 O O . ARG B 2 131 ? 132.989 104.390 148.332 1.00 82.14 130 ARG I O 1
ATOM 1546 N N . GLU B 2 132 ? 135.047 105.374 148.539 1.00 80.53 131 GLU I N 1
ATOM 1547 C CA . GLU B 2 132 ? 135.885 104.257 148.025 1.00 80.67 131 GLU I CA 1
ATOM 1548 C C . GLU B 2 132 ? 137.102 104.073 148.938 1.00 79.67 131 GLU I C 1
ATOM 1549 O O . GLU B 2 132 ? 137.400 104.997 149.725 1.00 80.20 131 GLU I O 1
ATOM 1555 N N . SER B 2 133 ? 137.781 102.928 148.817 1.00 77.94 132 SER I N 1
ATOM 1556 C CA . SER B 2 133 ? 139.045 102.599 149.528 1.00 75.62 132 SER I CA 1
ATOM 1557 C C . SER B 2 133 ? 140.137 103.579 149.098 1.00 72.66 132 SER I C 1
ATOM 1558 O O . SER B 2 133 ? 140.045 104.164 148.020 1.00 71.52 132 SER I O 1
ATOM 1561 N N . PRO B 2 134 ? 141.197 103.797 149.915 1.00 69.65 133 PRO I N 1
ATOM 1562 C CA . PRO B 2 134 ? 142.297 104.689 149.537 1.00 69.31 133 PRO I CA 1
ATOM 1563 C C . PRO B 2 134 ? 142.913 104.384 148.160 1.00 68.43 133 PRO I C 1
ATOM 1564 O O . PRO B 2 134 ? 143.260 105.320 147.461 1.00 67.87 133 PRO I O 1
ATOM 1568 N N . LEU B 2 135 ? 143.036 103.095 147.818 1.00 67.67 134 LEU I N 1
ATOM 1569 C CA . LEU B 2 135 ? 143.506 102.595 146.494 1.00 65.06 134 LEU I CA 1
ATOM 1570 C C . LEU B 2 135 ? 142.509 103.020 145.406 1.00 58.82 134 LEU I C 1
ATOM 1571 O O . LEU B 2 135 ? 142.963 103.486 144.341 1.00 56.79 134 LEU I O 1
ATOM 1576 N N . GLY B 2 136 ? 141.208 102.853 145.673 1.00 52.59 135 GLY I N 1
ATOM 1577 C CA . GLY B 2 136 ? 140.099 103.264 144.790 1.00 49.82 135 GLY I CA 1
ATOM 1578 C C . GLY B 2 136 ? 140.117 104.760 144.516 1.00 47.25 135 GLY I C 1
ATOM 1579 O O . GLY B 2 136 ? 139.967 105.146 143.339 1.00 46.76 135 GLY I O 1
ATOM 1580 N N . GLN B 2 137 ? 140.297 105.571 145.563 1.00 45.70 136 GLN I N 1
ATOM 1581 C CA . GLN B 2 137 ? 140.387 107.055 145.479 1.00 45.34 136 GLN I CA 1
ATOM 1582 C C . GLN B 2 137 ? 141.618 107.456 144.659 1.00 43.87 136 GLN I C 1
ATOM 1583 O O . GLN B 2 137 ? 141.524 108.446 143.909 1.00 41.78 136 GLN I O 1
ATOM 1589 N N . GLU B 2 138 ? 142.728 106.723 144.791 1.00 43.22 137 GLU I N 1
ATOM 1590 C CA . GLU B 2 138 ? 143.982 107.017 144.045 1.00 44.12 137 GLU I CA 1
ATOM 1591 C C . GLU B 2 138 ? 143.797 106.632 142.571 1.00 39.40 137 GLU I C 1
ATOM 1592 O O . GLU B 2 138 ? 144.304 107.372 141.706 1.00 35.69 137 GLU I O 1
ATOM 1598 N N . LYS B 2 139 ? 143.102 105.520 142.308 1.00 35.85 138 LYS I N 1
ATOM 1599 C CA . LYS B 2 139 ? 142.702 105.082 140.946 1.00 38.97 138 LYS I CA 1
ATOM 1600 C C . LYS B 2 139 ? 141.756 106.128 140.338 1.00 33.98 138 LYS I C 1
ATOM 1601 O O . LYS B 2 139 ? 141.989 106.516 139.179 1.00 33.12 138 LYS I O 1
ATOM 1607 N N . ALA B 2 140 ? 140.721 106.537 141.081 1.00 33.76 139 ALA I N 1
ATOM 1608 C CA . ALA B 2 140 ? 139.768 107.595 140.667 1.00 32.86 139 ALA I CA 1
ATOM 1609 C C . ALA B 2 140 ? 140.569 108.838 140.271 1.00 31.71 139 ALA I C 1
ATOM 1610 O O . ALA B 2 140 ? 140.369 109.313 139.137 1.00 31.10 139 ALA I O 1
ATOM 1612 N N . LEU B 2 141 ? 141.497 109.290 141.129 1.00 29.12 140 LEU I N 1
ATOM 1613 C CA . LEU B 2 141 ? 142.322 110.506 140.867 1.00 29.71 140 LEU I CA 1
ATOM 1614 C C . LEU B 2 141 ? 143.090 110.343 139.556 1.00 27.58 140 LEU I C 1
ATOM 1615 O O . LEU B 2 141 ? 143.101 111.292 138.762 1.00 24.25 140 LEU I O 1
ATOM 1620 N N . GLU B 2 142 ? 143.720 109.186 139.333 1.00 25.71 141 GLU I N 1
ATOM 1621 C CA . GLU B 2 142 ? 144.537 108.948 138.114 1.00 29.76 141 GLU I CA 1
ATOM 1622 C C . GLU B 2 142 ? 143.643 109.053 136.868 1.00 24.02 141 GLU I C 1
ATOM 1623 O O . GLU B 2 142 ? 144.095 109.663 135.888 1.00 23.92 141 GLU I O 1
ATOM 1629 N N . GLN B 2 143 ? 142.437 108.480 136.919 1.00 23.74 142 GLN I N 1
ATOM 1630 C CA . GLN B 2 143 ? 141.438 108.520 135.813 1.00 25.23 142 GLN I CA 1
ATOM 1631 C C . GLN B 2 143 ? 140.993 109.967 135.546 1.00 22.71 142 GLN I C 1
ATOM 1632 O O . GLN B 2 143 ? 140.938 110.340 134.369 1.00 20.68 142 GLN I O 1
ATOM 1638 N N . ILE B 2 144 ? 140.689 110.734 136.593 1.00 20.51 143 ILE I N 1
ATOM 1639 C CA . ILE B 2 144 ? 140.307 112.182 136.479 1.00 19.85 143 ILE I CA 1
ATOM 1640 C C . ILE B 2 144 ? 141.444 112.946 135.797 1.00 20.48 143 ILE I C 1
ATOM 1641 O O . ILE B 2 144 ? 141.178 113.719 134.855 1.00 20.65 143 ILE I O 1
ATOM 1646 N N . LEU B 2 145 ? 142.685 112.744 136.237 1.00 21.12 144 LEU I N 1
ATOM 1647 C CA . LEU B 2 145 ? 143.859 113.435 135.641 1.00 23.56 144 LEU I CA 1
ATOM 1648 C C . LEU B 2 145 ? 144.028 113.036 134.172 1.00 23.52 144 LEU I C 1
ATOM 1649 O O . LEU B 2 145 ? 144.441 113.905 133.392 1.00 23.22 144 LEU I O 1
ATOM 1654 N N . GLU B 2 146 ? 143.733 111.774 133.825 1.00 22.97 145 GLU I N 1
ATOM 1655 C CA . GLU B 2 146 ? 143.789 111.235 132.441 1.00 25.31 145 GLU I CA 1
ATOM 1656 C C . GLU B 2 146 ? 142.774 111.960 131.546 1.00 22.46 145 GLU I C 1
ATOM 1657 O O . GLU B 2 146 ? 143.103 112.204 130.386 1.00 26.78 145 GLU I O 1
ATOM 1663 N N . TYR B 2 147 ? 141.579 112.259 132.062 1.00 21.31 146 TYR I N 1
ATOM 1664 C CA . TYR B 2 147 ? 140.437 112.792 131.271 1.00 21.02 146 TYR I CA 1
ATOM 1665 C C . TYR B 2 147 ? 140.318 114.317 131.381 1.00 20.78 146 TYR I C 1
ATOM 1666 O O . TYR B 2 147 ? 139.523 114.871 130.620 1.00 20.38 146 TYR I O 1
ATOM 1675 N N . GLU B 2 148 ? 141.011 114.977 132.314 1.00 22.33 147 GLU I N 1
ATOM 1676 C CA . GLU B 2 148 ? 140.860 116.454 132.507 1.00 20.45 147 GLU I CA 1
ATOM 1677 C C . GLU B 2 148 ? 141.136 117.179 131.188 1.00 18.35 147 GLU I C 1
ATOM 1678 O O . GLU B 2 148 ? 140.326 118.031 130.786 1.00 19.66 147 GLU I O 1
ATOM 1684 N N . LEU B 2 149 ? 142.226 116.867 130.508 1.00 16.03 148 LEU I N 1
ATOM 1685 C CA . LEU B 2 149 ? 142.519 117.494 129.202 1.00 20.09 148 LEU I CA 1
ATOM 1686 C C . LEU B 2 149 ? 141.479 117.083 128.145 1.00 19.81 148 LEU I C 1
ATOM 1687 O O . LEU B 2 149 ? 141.173 117.944 127.285 1.00 20.90 148 LEU I O 1
ATOM 1692 N N . LEU B 2 150 ? 141.006 115.829 128.164 1.00 20.04 149 LEU I N 1
ATOM 1693 C CA . LEU B 2 150 ? 139.937 115.355 127.240 1.00 18.85 149 LEU I CA 1
ATOM 1694 C C . LEU B 2 150 ? 138.697 116.239 127.429 1.00 14.04 149 LEU I C 1
ATOM 1695 O O . LEU B 2 150 ? 138.125 116.697 126.423 1.00 15.09 149 LEU I O 1
ATOM 1700 N N . LEU B 2 151 ? 138.286 116.411 128.668 1.00 12.55 150 LEU I N 1
ATOM 1701 C CA . LEU B 2 151 ? 137.068 117.194 128.982 1.00 13.77 150 LEU I CA 1
ATOM 1702 C C . LEU B 2 151 ? 137.258 118.595 128.406 1.00 12.67 150 LEU I C 1
ATOM 1703 O O . LEU B 2 151 ? 136.354 119.072 127.700 1.00 13.97 150 LEU I O 1
ATOM 1708 N N . ILE B 2 152 ? 138.425 119.206 128.624 1.00 14.88 151 ILE I N 1
ATOM 1709 C CA . ILE B 2 152 ? 138.667 120.613 128.229 1.00 11.27 151 ILE I CA 1
ATOM 1710 C C . ILE B 2 152 ? 138.586 120.673 126.706 1.00 15.19 151 ILE I C 1
ATOM 1711 O O . ILE B 2 152 ? 137.964 121.607 126.165 1.00 14.63 151 ILE I O 1
ATOM 1716 N N . GLN B 2 153 ? 139.193 119.697 126.021 1.00 14.40 152 GLN I N 1
ATOM 1717 C CA . GLN B 2 153 ? 139.139 119.584 124.542 1.00 16.79 152 GLN I CA 1
ATOM 1718 C C . GLN B 2 153 ? 137.690 119.495 124.049 1.00 12.47 152 GLN I C 1
ATOM 1719 O O . GLN B 2 153 ? 137.389 120.196 123.092 1.00 16.55 152 GLN I O 1
ATOM 1725 N N . GLN B 2 154 ? 136.861 118.649 124.659 1.00 17.13 153 GLN I N 1
ATOM 1726 C CA . GLN B 2 154 ? 135.452 118.410 124.230 1.00 15.51 153 GLN I CA 1
ATOM 1727 C C . GLN B 2 154 ? 134.575 119.631 124.584 1.00 19.14 153 GLN I C 1
ATOM 1728 O O . GLN B 2 154 ? 133.580 119.872 123.859 1.00 17.83 153 GLN I O 1
ATOM 1734 N N . LEU B 2 155 ? 134.955 120.420 125.601 1.00 17.42 154 LEU I N 1
ATOM 1735 C CA . LEU B 2 155 ? 134.310 121.745 125.874 1.00 17.47 154 LEU I CA 1
ATOM 1736 C C . LEU B 2 155 ? 134.834 122.829 124.932 1.00 16.48 154 LEU I C 1
ATOM 1737 O O . LEU B 2 155 ? 134.309 123.959 125.011 1.00 19.83 154 LEU I O 1
ATOM 1742 N N . ASN B 2 156 ? 135.759 122.506 124.032 1.00 16.30 155 ASN I N 1
ATOM 1743 C CA . ASN B 2 156 ? 136.415 123.432 123.077 1.00 18.19 155 ASN I CA 1
ATOM 1744 C C . ASN B 2 156 ? 137.053 124.576 123.870 1.00 18.88 155 ASN I C 1
ATOM 1745 O O . ASN B 2 156 ? 137.115 125.687 123.325 1.00 19.02 155 ASN I O 1
ATOM 1750 N N . PHE B 2 157 ? 137.526 124.291 125.092 1.00 18.21 156 PHE I N 1
ATOM 1751 C CA . PHE B 2 157 ? 138.255 125.263 125.945 1.00 20.21 156 PHE I CA 1
ATOM 1752 C C . PHE B 2 157 ? 137.337 126.461 126.207 1.00 18.53 156 PHE I C 1
ATOM 1753 O O . PHE B 2 157 ? 137.864 127.585 126.261 1.00 19.90 156 PHE I O 1
ATOM 1761 N N . HIS B 2 158 ? 136.030 126.210 126.353 1.00 15.19 157 HIS I N 1
ATOM 1762 C CA . HIS B 2 158 ? 135.014 127.188 126.830 1.00 15.32 157 HIS I CA 1
ATOM 1763 C C . HIS B 2 158 ? 134.686 126.816 128.246 1.00 12.66 157 HIS I C 1
ATOM 1764 O O . HIS B 2 158 ? 133.904 125.875 128.468 1.00 16.56 157 HIS I O 1
ATOM 1771 N N . LEU B 2 159 ? 135.318 127.485 129.200 1.00 12.25 158 LEU I N 1
ATOM 1772 C CA . LEU B 2 159 ? 135.264 127.054 130.597 1.00 12.24 158 LEU I CA 1
ATOM 1773 C C . LEU B 2 159 ? 134.336 127.924 131.423 1.00 9.62 158 LEU I C 1
ATOM 1774 O O . LEU B 2 159 ? 133.828 127.413 132.403 1.00 10.68 158 LEU I O 1
ATOM 1779 N N . ILE B 2 160 ? 134.167 129.205 131.086 1.00 13.37 159 ILE I N 1
ATOM 1780 C CA . ILE B 2 160 ? 133.271 130.050 131.916 1.00 11.60 159 ILE I CA 1
ATOM 1781 C C . ILE B 2 160 ? 131.823 129.649 131.607 1.00 9.65 159 ILE I C 1
ATOM 1782 O O . ILE B 2 160 ? 131.431 129.691 130.446 1.00 17.08 159 ILE I O 1
ATOM 1787 N N . VAL B 2 161 ? 131.101 129.289 132.624 1.00 10.24 160 VAL I N 1
ATOM 1788 C CA . VAL B 2 161 ? 129.650 128.979 132.494 1.00 10.20 160 VAL I CA 1
ATOM 1789 C C . VAL B 2 161 ? 128.876 130.084 133.205 1.00 11.02 160 VAL I C 1
ATOM 1790 O O . VAL B 2 161 ? 129.088 130.296 134.435 1.00 9.71 160 VAL I O 1
ATOM 1794 N N . HIS B 2 162 ? 127.899 130.646 132.491 1.00 11.30 161 HIS I N 1
ATOM 1795 C CA . HIS B 2 162 ? 126.901 131.573 133.076 1.00 8.77 161 HIS I CA 1
ATOM 1796 C C . HIS B 2 162 ? 125.724 130.771 133.602 1.00 11.52 161 HIS I C 1
ATOM 1797 O O . HIS B 2 162 ? 125.046 130.107 132.795 1.00 12.76 161 HIS I O 1
ATOM 1804 N N . ASN B 2 163 ? 125.565 130.799 134.906 1.00 9.36 162 ASN I N 1
ATOM 1805 C CA . ASN B 2 163 ? 124.526 130.071 135.638 1.00 14.57 162 ASN I CA 1
ATOM 1806 C C . ASN B 2 163 ? 123.371 131.059 135.764 1.00 11.91 162 ASN I C 1
ATOM 1807 O O . ASN B 2 163 ? 123.563 132.271 135.611 1.00 11.19 162 ASN I O 1
ATOM 1812 N N . PRO B 2 164 ? 122.155 130.568 136.005 1.00 12.89 163 PRO I N 1
ATOM 1813 C CA . PRO B 2 164 ? 121.023 131.456 136.256 1.00 13.82 163 PRO I CA 1
ATOM 1814 C C . PRO B 2 164 ? 121.004 132.103 137.654 1.00 13.66 163 PRO I C 1
ATOM 1815 O O . PRO B 2 164 ? 120.166 132.936 137.868 1.00 14.79 163 PRO I O 1
ATOM 1819 N N . TYR B 2 165 ? 121.899 131.728 138.579 1.00 13.34 164 TYR I N 1
ATOM 1820 C CA . TYR B 2 165 ? 121.811 132.126 140.010 1.00 14.03 164 TYR I CA 1
ATOM 1821 C C . TYR B 2 165 ? 122.070 133.630 140.195 1.00 12.90 164 TYR I C 1
ATOM 1822 O O . TYR B 2 165 ? 121.320 134.214 141.004 1.00 17.83 164 TYR I O 1
ATOM 1831 N N . ARG B 2 166 ? 123.091 134.207 139.575 1.00 12.80 165 ARG I N 1
ATOM 1832 C CA . ARG B 2 166 ? 123.340 135.662 139.743 1.00 16.85 165 ARG I CA 1
ATOM 1833 C C . ARG B 2 166 ? 122.168 136.403 139.089 1.00 15.35 165 ARG I C 1
ATOM 1834 O O . ARG B 2 166 ? 121.555 137.234 139.749 1.00 14.17 165 ARG I O 1
ATOM 1842 N N . PRO B 2 167 ? 121.766 136.084 137.830 1.00 16.27 166 PRO I N 1
ATOM 1843 C CA . PRO B 2 167 ? 120.595 136.731 137.216 1.00 14.43 166 PRO I CA 1
ATOM 1844 C C . PRO B 2 167 ? 119.392 136.693 138.150 1.00 15.24 166 PRO I C 1
ATOM 1845 O O . PRO B 2 167 ? 118.694 137.698 138.261 1.00 14.43 166 PRO I O 1
ATOM 1849 N N . PHE B 2 168 ? 119.156 135.542 138.753 1.00 16.05 167 PHE I N 1
ATOM 1850 C CA . PHE B 2 168 ? 118.075 135.326 139.727 1.00 19.21 167 PHE I CA 1
ATOM 1851 C C . PHE B 2 168 ? 118.187 136.371 140.854 1.00 21.47 167 PHE I C 1
ATOM 1852 O O . PHE B 2 168 ? 117.156 136.925 141.251 1.00 18.29 167 PHE I O 1
ATOM 1860 N N . GLU B 2 169 ? 119.409 136.652 141.329 1.00 23.76 168 GLU I N 1
ATOM 1861 C CA . GLU B 2 169 ? 119.644 137.654 142.411 1.00 22.72 168 GLU I CA 1
ATOM 1862 C C . GLU B 2 169 ? 119.324 139.057 141.892 1.00 17.17 168 GLU I C 1
ATOM 1863 O O . GLU B 2 169 ? 118.662 139.801 142.655 1.00 20.32 168 GLU I O 1
ATOM 1869 N N . GLY B 2 170 ? 119.761 139.381 140.674 1.00 13.58 169 GLY I N 1
ATOM 1870 C CA . GLY B 2 170 ? 119.549 140.668 139.978 1.00 15.41 169 GLY I CA 1
ATOM 1871 C C . GLY B 2 170 ? 118.068 140.985 139.795 1.00 17.90 169 GLY I C 1
ATOM 1872 O O . GLY B 2 170 ? 117.663 142.150 140.020 1.00 16.66 169 GLY I O 1
ATOM 1873 N N . PHE B 2 171 ? 117.258 139.997 139.392 1.00 15.90 170 PHE I N 1
ATOM 1874 C CA . PHE B 2 171 ? 115.784 140.183 139.263 1.00 15.68 170 PHE I CA 1
ATOM 1875 C C . PHE B 2 171 ? 115.151 140.436 140.616 1.00 14.87 170 PHE I C 1
ATOM 1876 O O . PHE B 2 171 ? 114.196 141.248 140.650 1.00 18.17 170 PHE I O 1
ATOM 1884 N N . LEU B 2 172 ? 115.590 139.755 141.663 1.00 14.32 171 LEU I N 1
ATOM 1885 C CA . LEU B 2 172 ? 115.015 139.932 143.018 1.00 19.33 171 LEU I CA 1
ATOM 1886 C C . LEU B 2 172 ? 115.305 141.342 143.526 1.00 17.71 171 LEU I C 1
ATOM 1887 O O . LEU B 2 172 ? 114.386 141.924 144.117 1.00 18.96 171 LEU I O 1
ATOM 1892 N N . ILE B 2 173 ? 116.504 141.863 143.263 1.00 17.21 172 ILE I N 1
ATOM 1893 C CA . ILE B 2 173 ? 116.880 143.267 143.608 1.00 16.14 172 ILE I CA 1
ATOM 1894 C C . ILE B 2 173 ? 115.946 144.205 142.840 1.00 14.39 172 ILE I C 1
ATOM 1895 O O . ILE B 2 173 ? 115.428 145.139 143.456 1.00 17.32 172 ILE I O 1
ATOM 1900 N N . ASP B 2 174 ? 115.773 143.961 141.547 1.00 14.35 173 ASP I N 1
ATOM 1901 C CA . ASP B 2 174 ? 114.960 144.791 140.622 1.00 16.93 173 ASP I CA 1
ATOM 1902 C C . ASP B 2 174 ? 113.493 144.779 141.037 1.00 18.94 173 ASP I C 1
ATOM 1903 O O . ASP B 2 174 ? 112.887 145.869 141.029 1.00 19.85 173 ASP I O 1
ATOM 1908 N N . LEU B 2 175 ? 112.944 143.612 141.387 1.00 20.23 174 LEU I N 1
ATOM 1909 C CA . LEU B 2 175 ? 111.526 143.479 141.806 1.00 20.74 174 LEU I CA 1
ATOM 1910 C C . LEU B 2 175 ? 111.303 144.230 143.132 1.00 23.71 174 LEU I C 1
ATOM 1911 O O . LEU B 2 175 ? 110.301 144.978 143.233 1.00 22.85 174 LEU I O 1
ATOM 1916 N N . LYS B 2 176 ? 112.203 144.039 144.100 1.00 23.20 175 LYS I N 1
ATOM 1917 C CA . LYS B 2 176 ? 112.197 144.721 145.424 1.00 25.41 175 LYS I CA 1
ATOM 1918 C C . LYS B 2 176 ? 112.294 146.244 145.248 1.00 23.95 175 LYS I C 1
ATOM 1919 O O . LYS B 2 176 ? 111.753 146.948 146.113 1.00 27.03 175 LYS I O 1
ATOM 1925 N N . THR B 2 177 ? 112.979 146.727 144.213 1.00 22.60 176 THR I N 1
ATOM 1926 C CA . THR B 2 177 ? 113.202 148.175 143.971 1.00 26.13 176 THR I CA 1
ATOM 1927 C C . THR B 2 177 ? 112.062 148.794 143.146 1.00 27.90 176 THR I C 1
ATOM 1928 O O . THR B 2 177 ? 111.610 149.884 143.539 1.00 30.13 176 THR I O 1
ATOM 1932 N N . ARG B 2 178 ? 111.657 148.170 142.036 1.00 25.30 177 ARG I N 1
ATOM 1933 C CA . ARG B 2 178 ? 110.834 148.822 140.981 1.00 25.07 177 ARG I CA 1
ATOM 1934 C C . ARG B 2 178 ? 109.424 148.232 140.845 1.00 27.29 177 ARG I C 1
ATOM 1935 O O . ARG B 2 178 ? 108.682 148.738 139.971 1.00 30.04 177 ARG I O 1
ATOM 1943 N N . TYR B 2 179 ? 109.054 147.225 141.635 1.00 25.29 178 TYR I N 1
ATOM 1944 C CA . TYR B 2 179 ? 107.779 146.480 141.472 1.00 26.70 178 TYR I CA 1
ATOM 1945 C C . TYR B 2 179 ? 107.124 146.289 142.833 1.00 29.36 178 TYR I C 1
ATOM 1946 O O . TYR B 2 179 ? 106.959 145.164 143.299 1.00 32.31 178 TYR I O 1
ATOM 1955 N N . PRO B 2 180 ? 106.691 147.394 143.493 1.00 33.58 179 PRO I N 1
ATOM 1956 C CA . PRO B 2 180 ? 106.073 147.315 144.817 1.00 37.75 179 PRO I CA 1
ATOM 1957 C C . PRO B 2 180 ? 104.727 146.567 144.841 1.00 39.65 179 PRO I C 1
ATOM 1958 O O . PRO B 2 180 ? 104.342 146.153 145.921 1.00 41.23 179 PRO I O 1
ATOM 1962 N N . ILE B 2 181 ? 104.069 146.398 143.684 1.00 42.85 180 ILE I N 1
ATOM 1963 C CA . ILE B 2 181 ? 102.835 145.562 143.523 1.00 47.76 180 ILE I CA 1
ATOM 1964 C C . ILE B 2 181 ? 103.115 144.170 144.107 1.00 46.06 180 ILE I C 1
ATOM 1965 O O . ILE B 2 181 ? 102.251 143.660 144.844 1.00 48.22 180 ILE I O 1
ATOM 1970 N N . LEU B 2 182 ? 104.275 143.589 143.780 1.00 45.00 181 LEU I N 1
ATOM 1971 C CA . LEU B 2 182 ? 104.851 142.410 144.485 1.00 45.37 181 LEU I CA 1
ATOM 1972 C C . LEU B 2 182 ? 105.530 142.925 145.760 1.00 45.85 181 LEU I C 1
ATOM 1973 O O . LEU B 2 182 ? 106.668 143.432 145.658 1.00 51.52 181 LEU I O 1
ATOM 1978 N N . GLU B 2 183 ? 104.838 142.845 146.900 1.00 48.60 182 GLU I N 1
ATOM 1979 C CA . GLU B 2 183 ? 105.217 143.542 148.159 1.00 53.78 182 GLU I CA 1
ATOM 1980 C C . GLU B 2 183 ? 106.541 142.968 148.676 1.00 52.06 182 GLU I C 1
ATOM 1981 O O . GLU B 2 183 ? 107.487 143.763 148.866 1.00 52.65 182 GLU I O 1
ATOM 1987 N N . ASN B 2 184 ? 106.600 141.647 148.877 1.00 47.45 183 ASN I N 1
ATOM 1988 C CA . ASN B 2 184 ? 107.816 140.906 149.309 1.00 43.20 183 ASN I CA 1
ATOM 1989 C C . ASN B 2 184 ? 108.199 139.902 148.222 1.00 38.58 183 ASN I C 1
ATOM 1990 O O . ASN B 2 184 ? 107.679 138.793 148.194 1.00 37.24 183 ASN I O 1
ATOM 1995 N N . PRO B 2 185 ? 109.106 140.255 147.286 1.00 33.89 184 PRO I N 1
ATOM 1996 C CA . PRO B 2 185 ? 109.587 139.303 146.279 1.00 34.16 184 PRO I CA 1
ATOM 1997 C C . PRO B 2 185 ? 110.347 138.071 146.798 1.00 35.13 184 PRO I C 1
ATOM 1998 O O . PRO B 2 185 ? 110.535 137.160 146.013 1.00 34.55 184 PRO I O 1
ATOM 2002 N N . GLU B 2 186 ? 110.774 138.066 148.067 1.00 36.22 185 GLU I N 1
ATOM 2003 C CA . GLU B 2 186 ? 111.546 136.950 148.676 1.00 37.34 185 GLU I CA 1
ATOM 2004 C C . GLU B 2 186 ? 110.651 135.727 148.932 1.00 38.09 185 GLU I C 1
ATOM 2005 O O . GLU B 2 186 ? 111.221 134.625 149.060 1.00 40.80 185 GLU I O 1
ATOM 2011 N N . ILE B 2 187 ? 109.322 135.891 148.998 1.00 36.98 186 ILE I N 1
ATOM 2012 C CA . ILE B 2 187 ? 108.363 134.751 149.136 1.00 38.69 186 ILE I CA 1
ATOM 2013 C C . ILE B 2 187 ? 108.374 133.893 147.861 1.00 36.76 186 ILE I C 1
ATOM 2014 O O . ILE B 2 187 ? 107.830 132.775 147.930 1.00 39.95 186 ILE I O 1
ATOM 2019 N N . LEU B 2 188 ? 108.910 134.406 146.744 1.00 32.79 187 LEU I N 1
ATOM 2020 C CA . LEU B 2 188 ? 109.059 133.653 145.469 1.00 32.47 187 LEU I CA 1
ATOM 2021 C C . LEU B 2 188 ? 110.305 132.760 145.488 1.00 34.49 187 LEU I C 1
ATOM 2022 O O . LEU B 2 188 ? 110.341 131.845 144.655 1.00 33.11 187 LEU I O 1
ATOM 2027 N N . ARG B 2 189 ? 111.274 132.999 146.383 1.00 34.63 188 ARG I N 1
ATOM 2028 C CA . ARG B 2 189 ? 112.651 132.431 146.288 1.00 35.53 188 ARG I CA 1
ATOM 2029 C C . ARG B 2 189 ? 112.621 130.897 146.292 1.00 32.53 188 ARG I C 1
ATOM 2030 O O . ARG B 2 189 ? 113.243 130.315 145.394 1.00 34.19 188 ARG I O 1
ATOM 2038 N N . LYS B 2 190 ? 111.968 130.281 147.281 1.00 35.11 189 LYS I N 1
ATOM 2039 C CA . LYS B 2 190 ? 112.000 128.808 147.516 1.00 37.81 189 LYS I CA 1
ATOM 2040 C C . LYS B 2 190 ? 111.451 128.079 146.281 1.00 37.17 189 LYS I C 1
ATOM 2041 O O . LYS B 2 190 ? 112.152 127.204 145.750 1.00 36.51 189 LYS I O 1
ATOM 2047 N N . THR B 2 191 ? 110.243 128.445 145.850 1.00 36.73 190 THR I N 1
ATOM 2048 C CA . THR B 2 191 ? 109.523 127.847 144.693 1.00 35.53 190 THR I CA 1
ATOM 2049 C C . THR B 2 191 ? 110.264 128.176 143.395 1.00 29.45 190 THR I C 1
ATOM 2050 O O . THR B 2 191 ? 110.354 127.291 142.528 1.00 30.11 190 THR I O 1
ATOM 2054 N N . ALA B 2 192 ? 110.792 129.393 143.259 1.00 26.73 191 ALA I N 1
ATOM 2055 C CA . ALA B 2 192 ? 111.574 129.798 142.074 1.00 25.44 191 ALA I CA 1
ATOM 2056 C C . ALA B 2 192 ? 112.874 128.986 142.033 1.00 26.52 191 ALA I C 1
ATOM 2057 O O . ALA B 2 192 ? 113.302 128.627 140.928 1.00 27.16 191 ALA I O 1
ATOM 2059 N N . ASP B 2 193 ? 113.474 128.712 143.194 1.00 25.78 192 ASP I N 1
ATOM 2060 C CA . ASP B 2 193 ? 114.704 127.884 143.292 1.00 31.20 192 ASP I CA 1
ATOM 2061 C C . ASP B 2 193 ? 114.345 126.445 142.912 1.00 26.68 192 ASP I C 1
ATOM 2062 O O . ASP B 2 193 ? 115.098 125.837 142.139 1.00 27.17 192 ASP I O 1
ATOM 2067 N N . ASP B 2 194 ? 113.213 125.948 143.423 1.00 28.48 193 ASP I N 1
ATOM 2068 C CA . ASP B 2 194 ? 112.711 124.577 143.149 1.00 28.11 193 ASP I CA 1
ATOM 2069 C C . ASP B 2 194 ? 112.524 124.423 141.642 1.00 30.34 193 ASP I C 1
ATOM 2070 O O . ASP B 2 194 ? 112.927 123.362 141.101 1.00 30.90 193 ASP I O 1
ATOM 2075 N N . PHE B 2 195 ? 111.974 125.443 140.975 1.00 24.78 194 PHE I N 1
ATOM 2076 C CA . PHE B 2 195 ? 111.715 125.406 139.518 1.00 25.30 194 PHE I CA 1
ATOM 2077 C C . PHE B 2 195 ? 113.049 125.498 138.763 1.00 24.34 194 PHE I C 1
ATOM 2078 O O . PHE B 2 195 ? 113.203 124.817 137.738 1.00 24.07 194 PHE I O 1
ATOM 2086 N N . LEU B 2 196 ? 113.995 126.311 139.239 1.00 25.48 195 LEU I N 1
ATOM 2087 C CA . LEU B 2 196 ? 115.363 126.385 138.658 1.00 24.98 195 LEU I CA 1
ATOM 2088 C C . LEU B 2 196 ? 116.022 124.996 138.637 1.00 22.63 195 LEU I C 1
ATOM 2089 O O . LEU B 2 196 ? 116.596 124.653 137.604 1.00 27.21 195 LEU I O 1
ATOM 2094 N N . ASN B 2 197 ? 115.967 124.267 139.748 1.00 23.55 196 ASN I N 1
ATOM 2095 C CA . ASN B 2 197 ? 116.508 122.886 139.893 1.00 28.91 196 ASN I CA 1
ATOM 2096 C C . ASN B 2 197 ? 115.889 121.968 138.829 1.00 31.09 196 ASN I C 1
ATOM 2097 O O . ASN B 2 197 ? 116.668 121.291 138.120 1.00 27.45 196 ASN I O 1
ATOM 2102 N N . ARG B 2 198 ? 114.554 121.969 138.717 1.00 28.68 197 ARG I N 1
ATOM 2103 C CA . ARG B 2 198 ? 113.779 121.171 137.727 1.00 28.86 197 ARG I CA 1
ATOM 2104 C C . ARG B 2 198 ? 114.194 121.561 136.314 1.00 25.21 197 ARG I C 1
ATOM 2105 O O . ARG B 2 198 ? 114.454 120.650 135.506 1.00 30.04 197 ARG I O 1
ATOM 2113 N N . ILE B 2 199 ? 114.280 122.866 136.032 1.00 22.89 198 ILE I N 1
ATOM 2114 C CA . ILE B 2 199 ? 114.687 123.392 134.701 1.00 21.66 198 ILE I CA 1
ATOM 2115 C C . ILE B 2 199 ? 116.062 122.790 134.380 1.00 20.99 198 ILE I C 1
ATOM 2116 O O . ILE B 2 199 ? 116.261 122.380 133.224 1.00 22.30 198 ILE I O 1
ATOM 2121 N N . ALA B 2 200 ? 116.957 122.719 135.366 1.00 19.61 199 ALA I N 1
ATOM 2122 C CA . ALA B 2 200 ? 118.378 122.320 135.189 1.00 22.89 199 ALA I CA 1
ATOM 2123 C C . ALA B 2 200 ? 118.455 120.862 134.707 1.00 21.64 199 ALA I C 1
ATOM 2124 O O . ALA B 2 200 ? 119.427 120.534 134.030 1.00 23.93 199 ALA I O 1
ATOM 2126 N N . LEU B 2 201 ? 117.469 120.025 135.052 1.00 24.45 200 LEU I N 1
ATOM 2127 C CA . LEU B 2 201 ? 117.440 118.585 134.665 1.00 22.55 200 LEU I CA 1
ATOM 2128 C C . LEU B 2 201 ? 117.175 118.432 133.164 1.00 24.57 200 LEU I C 1
ATOM 2129 O O . LEU B 2 201 ? 117.533 117.373 132.604 1.00 25.55 200 LEU I O 1
ATOM 2134 N N . THR B 2 202 ? 116.555 119.432 132.541 1.00 21.67 201 THR I N 1
ATOM 2135 C CA . THR B 2 202 ? 116.156 119.462 131.111 1.00 20.19 201 THR I CA 1
ATOM 2136 C C . THR B 2 202 ? 117.352 119.900 130.276 1.00 17.82 201 THR I C 1
ATOM 2137 O O . THR B 2 202 ? 118.430 120.036 130.843 1.00 23.48 201 THR I O 1
ATOM 2141 N N . ASP B 2 203 ? 117.155 120.125 128.976 1.00 17.71 202 ASP I N 1
ATOM 2142 C CA . ASP B 2 203 ? 118.149 120.708 128.053 1.00 18.45 202 ASP I CA 1
ATOM 2143 C C . ASP B 2 203 ? 118.076 122.250 128.080 1.00 14.06 202 ASP I C 1
ATOM 2144 O O . ASP B 2 203 ? 118.779 122.879 127.312 1.00 9.74 202 ASP I O 1
ATOM 2149 N N . ALA B 2 204 ? 117.267 122.821 128.967 1.00 17.11 203 ALA I N 1
ATOM 2150 C CA . ALA B 2 204 ? 117.025 124.285 129.012 1.00 17.15 203 ALA I CA 1
ATOM 2151 C C . ALA B 2 204 ? 118.375 125.007 128.986 1.00 15.75 203 ALA I C 1
ATOM 2152 O O . ALA B 2 204 ? 118.558 125.920 128.201 1.00 15.79 203 ALA I O 1
ATOM 2154 N N . TYR B 2 205 ? 119.354 124.524 129.759 1.00 17.11 204 TYR I N 1
ATOM 2155 C CA . TYR B 2 205 ? 120.659 125.222 129.933 1.00 16.37 204 TYR I CA 1
ATOM 2156 C C . TYR B 2 205 ? 121.378 125.334 128.602 1.00 15.99 204 TYR I C 1
ATOM 2157 O O . TYR B 2 205 ? 122.209 126.235 128.412 1.00 14.53 204 TYR I O 1
ATOM 2166 N N . LEU B 2 206 ? 121.031 124.474 127.648 1.00 11.39 205 LEU I N 1
ATOM 2167 C CA . LEU B 2 206 ? 121.616 124.501 126.302 1.00 12.50 205 LEU I CA 1
ATOM 2168 C C . LEU B 2 206 ? 120.733 125.282 125.325 1.00 9.62 205 LEU I C 1
ATOM 2169 O O . LEU B 2 206 ? 121.243 125.563 124.242 1.00 11.97 205 LEU I O 1
ATOM 2174 N N . LEU B 2 207 ? 119.513 125.654 125.706 1.00 11.53 206 LEU I N 1
ATOM 2175 C CA . LEU B 2 207 ? 118.510 126.217 124.742 1.00 13.20 206 LEU I CA 1
ATOM 2176 C C . LEU B 2 207 ? 118.141 127.673 125.085 1.00 16.25 206 LEU I C 1
ATOM 2177 O O . LEU B 2 207 ? 117.711 128.405 124.157 1.00 15.55 206 LEU I O 1
ATOM 2182 N N . TYR B 2 208 ? 118.240 128.082 126.352 1.00 16.55 207 TYR I N 1
ATOM 2183 C CA . TYR B 2 208 ? 117.852 129.458 126.786 1.00 14.65 207 TYR I CA 1
ATOM 2184 C C . TYR B 2 208 ? 118.999 130.174 127.504 1.00 16.63 207 TYR I C 1
ATOM 2185 O O . TYR B 2 208 ? 119.982 129.524 127.956 1.00 12.04 207 TYR I O 1
ATOM 2194 N N . THR B 2 209 ? 118.835 131.484 127.644 1.00 13.54 208 THR I N 1
ATOM 2195 C CA . THR B 2 209 ? 119.812 132.343 128.371 1.00 13.71 208 THR I CA 1
ATOM 2196 C C . THR B 2 209 ? 119.614 132.147 129.858 1.00 6.84 208 THR I C 1
ATOM 2197 O O . THR B 2 209 ? 118.574 131.764 130.336 1.00 10.19 208 THR I O 1
ATOM 2201 N N . PRO B 2 210 ? 120.672 132.351 130.679 1.00 12.64 209 PRO I N 1
ATOM 2202 C CA . PRO B 2 210 ? 120.557 132.312 132.130 1.00 8.58 209 PRO I CA 1
ATOM 2203 C C . PRO B 2 210 ? 119.514 133.313 132.634 1.00 7.88 209 PRO I C 1
ATOM 2204 O O . PRO B 2 210 ? 118.829 132.959 133.523 1.00 9.75 209 PRO I O 1
ATOM 2208 N N . SER B 2 211 ? 119.428 134.486 132.012 1.00 9.02 210 SER I N 1
ATOM 2209 C CA . SER B 2 211 ? 118.438 135.532 132.398 1.00 10.65 210 SER I CA 1
ATOM 2210 C C . SER B 2 211 ? 117.012 134.974 132.162 1.00 8.16 210 SER I C 1
ATOM 2211 O O . SER B 2 211 ? 116.222 135.011 133.084 1.00 7.97 210 SER I O 1
ATOM 2214 N N . GLN B 2 212 ? 116.781 134.390 130.983 1.00 11.26 211 GLN I N 1
ATOM 2215 C CA . GLN B 2 212 ? 115.478 133.779 130.592 1.00 9.44 211 GLN I CA 1
ATOM 2216 C C . GLN B 2 212 ? 115.135 132.688 131.580 1.00 9.16 211 GLN I C 1
ATOM 2217 O O . GLN B 2 212 ? 113.983 132.606 132.071 1.00 14.24 211 GLN I O 1
ATOM 2223 N N . ILE B 2 213 ? 116.111 131.824 131.896 1.00 11.26 212 ILE I N 1
ATOM 2224 C CA . ILE B 2 213 ? 115.898 130.741 132.869 1.00 12.40 212 ILE I CA 1
ATOM 2225 C C . ILE B 2 213 ? 115.517 131.345 134.205 1.00 9.98 212 ILE I C 1
ATOM 2226 O O . ILE B 2 213 ? 114.532 130.884 134.788 1.00 11.88 212 ILE I O 1
ATOM 2231 N N . ALA B 2 214 ? 116.243 132.367 134.663 1.00 12.39 213 ALA I N 1
ATOM 2232 C CA . ALA B 2 214 ? 116.016 132.956 135.999 1.00 9.89 213 ALA I CA 1
ATOM 2233 C C . ALA B 2 214 ? 114.594 133.553 136.047 1.00 6.81 213 ALA I C 1
ATOM 2234 O O . ALA B 2 214 ? 113.929 133.357 137.039 1.00 11.80 213 ALA I O 1
ATOM 2236 N N . LEU B 2 215 ? 114.207 134.289 135.022 1.00 13.06 214 LEU I N 1
ATOM 2237 C CA . LEU B 2 215 ? 112.904 135.012 134.963 1.00 13.39 214 LEU I CA 1
ATOM 2238 C C . LEU B 2 215 ? 111.749 134.006 134.877 1.00 13.40 214 LEU I C 1
ATOM 2239 O O . LEU B 2 215 ? 110.728 134.203 135.562 1.00 16.22 214 LEU I O 1
ATOM 2244 N N . THR B 2 216 ? 111.927 132.938 134.087 1.00 17.23 215 THR I N 1
ATOM 2245 C CA . THR B 2 216 ? 110.963 131.819 133.985 1.00 15.03 215 THR I CA 1
ATOM 2246 C C . THR B 2 216 ? 110.727 131.251 135.364 1.00 15.59 215 THR I C 1
ATOM 2247 O O . THR B 2 216 ? 109.544 131.123 135.739 1.00 21.52 215 THR I O 1
ATOM 2251 N N . ALA B 2 217 ? 111.791 130.962 136.128 1.00 15.24 216 ALA I N 1
ATOM 2252 C CA . ALA B 2 217 ? 111.687 130.433 137.499 1.00 16.36 216 ALA I CA 1
ATOM 2253 C C . ALA B 2 217 ? 110.862 131.389 138.357 1.00 15.47 216 ALA I C 1
ATOM 2254 O O . ALA B 2 217 ? 109.944 130.916 139.039 1.00 17.94 216 ALA I O 1
ATOM 2256 N N . ILE B 2 218 ? 111.173 132.681 138.299 1.00 17.38 217 ILE I N 1
ATOM 2257 C CA . ILE B 2 218 ? 110.519 133.719 139.144 1.00 19.80 217 ILE I CA 1
ATOM 2258 C C . ILE B 2 218 ? 109.032 133.799 138.755 1.00 16.83 217 ILE I C 1
ATOM 2259 O O . ILE B 2 218 ? 108.199 133.779 139.653 1.00 18.00 217 ILE I O 1
ATOM 2264 N N . LEU B 2 219 ? 108.719 133.915 137.458 1.00 22.96 218 LEU I N 1
ATOM 2265 C CA . LEU B 2 219 ? 107.313 134.091 136.972 1.00 22.40 218 LEU I CA 1
ATOM 2266 C C . LEU B 2 219 ? 106.506 132.808 137.182 1.00 23.53 218 LEU I C 1
ATOM 2267 O O . LEU B 2 219 ? 105.305 132.921 137.521 1.00 24.42 218 LEU I O 1
ATOM 2272 N N . SER B 2 220 ? 107.129 131.635 137.040 1.00 23.98 219 SER I N 1
ATOM 2273 C CA . SER B 2 220 ? 106.514 130.328 137.390 1.00 25.36 219 SER I CA 1
ATOM 2274 C C . SER B 2 220 ? 106.130 130.317 138.870 1.00 25.92 219 SER I C 1
ATOM 2275 O O . SER B 2 220 ? 104.986 129.945 139.169 1.00 27.26 219 SER I O 1
ATOM 2278 N N . SER B 2 221 ? 107.053 130.729 139.748 1.00 28.13 220 SER I N 1
ATOM 2279 C CA . SER B 2 221 ? 106.867 130.814 141.222 1.00 26.39 220 SER I CA 1
ATOM 2280 C C . SER B 2 221 ? 105.759 131.828 141.532 1.00 26.70 220 SER I C 1
ATOM 2281 O O . SER B 2 221 ? 105.000 131.580 142.484 1.00 29.85 220 SER I O 1
ATOM 2284 N N . ALA B 2 222 ? 105.674 132.910 140.751 1.00 24.77 221 ALA I N 1
ATOM 2285 C CA . ALA B 2 222 ? 104.636 133.964 140.887 1.00 30.78 221 ALA I CA 1
ATOM 2286 C C . ALA B 2 222 ? 103.260 133.394 140.501 1.00 31.73 221 ALA I C 1
ATOM 2287 O O . ALA B 2 222 ? 102.291 133.622 141.252 1.00 33.37 221 ALA I O 1
ATOM 2289 N N . SER B 2 223 ? 103.186 132.672 139.378 1.00 36.53 222 SER I N 1
ATOM 2290 C CA . SER B 2 223 ? 101.955 132.031 138.839 1.00 38.06 222 SER I CA 1
ATOM 2291 C C . SER B 2 223 ? 101.412 130.981 139.814 1.00 43.21 222 SER I C 1
ATOM 2292 O O . SER B 2 223 ? 100.173 130.876 139.920 1.00 48.16 222 SER I O 1
ATOM 2295 N N . ARG B 2 224 ? 102.291 130.228 140.483 1.00 46.15 223 ARG I N 1
ATOM 2296 C CA . ARG B 2 224 ? 101.920 129.218 141.513 1.00 52.16 223 ARG I CA 1
ATOM 2297 C C . ARG B 2 224 ? 101.378 129.936 142.755 1.00 52.50 223 ARG I C 1
ATOM 2298 O O . ARG B 2 224 ? 100.437 129.405 143.376 1.00 53.78 223 ARG I O 1
ATOM 2306 N N . ALA B 2 225 ? 101.953 131.092 143.102 1.00 53.22 224 ALA I N 1
ATOM 2307 C CA . ALA B 2 225 ? 101.531 131.944 144.242 1.00 53.89 224 ALA I CA 1
ATOM 2308 C C . ALA B 2 225 ? 100.179 132.615 143.947 1.00 54.19 224 ALA I C 1
ATOM 2309 O O . ALA B 2 225 ? 99.518 133.040 144.914 1.00 55.22 224 ALA I O 1
ATOM 2311 N N . GLY B 2 226 ? 99.800 132.717 142.665 1.00 55.92 225 GLY I N 1
ATOM 2312 C CA . GLY B 2 226 ? 98.555 133.351 142.187 1.00 55.79 225 GLY I CA 1
ATOM 2313 C C . GLY B 2 226 ? 98.781 134.785 141.730 1.00 56.23 225 GLY I C 1
ATOM 2314 O O . GLY B 2 226 ? 97.799 135.425 141.301 1.00 58.44 225 GLY I O 1
ATOM 2315 N N . ILE B 2 227 ? 100.026 135.271 141.805 1.00 55.64 226 ILE I N 1
ATOM 2316 C CA . ILE B 2 227 ? 100.411 136.685 141.522 1.00 56.36 226 ILE I CA 1
ATOM 2317 C C . ILE B 2 227 ? 100.602 136.834 140.010 1.00 58.23 226 ILE I C 1
ATOM 2318 O O . ILE B 2 227 ? 101.548 136.229 139.470 1.00 59.71 226 ILE I O 1
ATOM 2323 N N . THR B 2 228 ? 99.719 137.598 139.362 1.00 61.47 227 THR I N 1
ATOM 2324 C CA . THR B 2 228 ? 99.752 137.911 137.909 1.00 64.74 227 THR I CA 1
ATOM 2325 C C . THR B 2 228 ? 100.623 139.157 137.719 1.00 62.94 227 THR I C 1
ATOM 2326 O O . THR B 2 228 ? 100.078 140.277 137.823 1.00 65.41 227 THR I O 1
ATOM 2330 N N . MET B 2 229 ? 101.921 138.963 137.460 1.00 55.84 228 MET I N 1
ATOM 2331 C CA . MET B 2 229 ? 102.933 140.053 137.413 1.00 53.58 228 MET I CA 1
ATOM 2332 C C . MET B 2 229 ? 103.455 140.211 135.978 1.00 49.39 228 MET I C 1
ATOM 2333 O O . MET B 2 229 ? 104.681 140.303 135.783 1.00 50.85 228 MET I O 1
ATOM 2338 N N . GLU B 2 230 ? 102.530 140.312 135.018 1.00 49.52 229 GLU I N 1
ATOM 2339 C CA . GLU B 2 230 ? 102.816 140.603 133.584 1.00 48.65 229 GLU I CA 1
ATOM 2340 C C . GLU B 2 230 ? 103.164 142.089 133.422 1.00 40.18 229 GLU I C 1
ATOM 2341 O O . GLU B 2 230 ? 103.837 142.427 132.431 1.00 39.02 229 GLU I O 1
ATOM 2347 N N . SER B 2 231 ? 102.709 142.940 134.349 1.00 36.04 230 SER I N 1
ATOM 2348 C CA . SER B 2 231 ? 103.017 144.395 134.402 1.00 34.28 230 SER I CA 1
ATOM 2349 C C . SER B 2 231 ? 104.526 144.614 134.585 1.00 32.40 230 SER I C 1
ATOM 2350 O O . SER B 2 231 ? 105.051 145.606 134.036 1.00 33.11 230 SER I O 1
ATOM 2353 N N . TYR B 2 232 ? 105.219 143.719 135.294 1.00 27.67 231 TYR I N 1
ATOM 2354 C CA . TYR B 2 232 ? 106.696 143.776 135.456 1.00 26.53 231 TYR I CA 1
ATOM 2355 C C . TYR B 2 232 ? 107.350 143.732 134.066 1.00 25.42 231 TYR I C 1
ATOM 2356 O O . TYR B 2 232 ? 108.201 144.589 133.773 1.00 23.64 231 TYR I O 1
ATOM 2365 N N . LEU B 2 233 ? 106.933 142.792 133.213 1.00 26.76 232 LEU I N 1
ATOM 2366 C CA . LEU B 2 233 ? 107.460 142.643 131.828 1.00 30.75 232 LEU I CA 1
ATOM 2367 C C . LEU B 2 233 ? 107.120 143.891 131.004 1.00 32.57 232 LEU I C 1
ATOM 2368 O O . LEU B 2 233 ? 108.037 144.442 130.353 1.00 30.24 232 LEU I O 1
ATOM 2373 N N . SER B 2 234 ? 105.854 144.317 131.025 1.00 33.78 233 SER I N 1
ATOM 2374 C CA . SER B 2 234 ? 105.333 145.431 130.183 1.00 36.98 233 SER I CA 1
ATOM 2375 C C . SER B 2 234 ? 105.775 146.792 130.742 1.00 35.83 233 SER I C 1
ATOM 2376 O O . SER B 2 234 ? 106.327 147.580 129.958 1.00 37.59 233 SER I O 1
ATOM 2379 N N . GLU B 2 235 ? 105.556 147.056 132.038 1.00 39.72 234 GLU I N 1
ATOM 2380 C CA . GLU B 2 235 ? 105.802 148.390 132.662 1.00 44.71 234 GLU I CA 1
ATOM 2381 C C . GLU B 2 235 ? 107.298 148.519 133.006 1.00 43.56 234 GLU I C 1
ATOM 2382 O O . GLU B 2 235 ? 107.935 149.433 132.456 1.00 41.67 234 GLU I O 1
ATOM 2388 N N . SER B 2 236 ? 107.846 147.636 133.849 1.00 41.11 235 SER I N 1
ATOM 2389 C CA . SER B 2 236 ? 109.206 147.773 134.442 1.00 40.11 235 SER I CA 1
ATOM 2390 C C . SER B 2 236 ? 110.281 147.443 133.401 1.00 35.55 235 SER I C 1
ATOM 2391 O O . SER B 2 236 ? 111.218 148.246 133.255 1.00 35.75 235 SER I O 1
ATOM 2394 N N . LEU B 2 237 ? 110.137 146.321 132.690 1.00 38.53 236 LEU I N 1
ATOM 2395 C CA . LEU B 2 237 ? 111.097 145.865 131.645 1.00 41.66 236 LEU I CA 1
ATOM 2396 C C . LEU B 2 237 ? 110.847 146.586 130.308 1.00 46.78 236 LEU I C 1
ATOM 2397 O O . LEU B 2 237 ? 111.670 146.387 129.394 1.00 48.56 236 LEU I O 1
ATOM 2402 N N . MET B 2 238 ? 109.778 147.393 130.202 1.00 53.01 237 MET I N 1
ATOM 2403 C CA . MET B 2 238 ? 109.492 148.335 129.077 1.00 58.10 237 MET I CA 1
ATOM 2404 C C . MET B 2 238 ? 109.176 147.561 127.786 1.00 59.99 237 MET I C 1
ATOM 2405 O O . MET B 2 238 ? 109.526 148.068 126.695 1.00 58.91 237 MET I O 1
ATOM 2410 N N . LEU B 2 239 ? 108.519 146.400 127.892 1.00 60.71 238 LEU I N 1
ATOM 2411 C CA . LEU B 2 239 ? 108.162 145.534 126.732 1.00 63.16 238 LEU I CA 1
ATOM 2412 C C . LEU B 2 239 ? 106.778 145.908 126.175 1.00 67.97 238 LEU I C 1
ATOM 2413 O O . LEU B 2 239 ? 106.385 145.308 125.155 1.00 67.97 238 LEU I O 1
ATOM 2418 N N . LYS B 2 240 ? 106.069 146.855 126.804 1.00 74.74 239 LYS I N 1
ATOM 2419 C CA . LYS B 2 240 ? 104.814 147.452 126.265 1.00 80.03 239 LYS I CA 1
ATOM 2420 C C . LYS B 2 240 ? 105.143 148.295 125.024 1.00 82.28 239 LYS I C 1
ATOM 2421 O O . LYS B 2 240 ? 104.274 148.395 124.133 1.00 81.70 239 LYS I O 1
ATOM 2427 N N . GLU B 2 241 ? 106.347 148.875 124.978 1.00 84.18 240 GLU I N 1
ATOM 2428 C CA . GLU B 2 241 ? 106.901 149.610 123.809 1.00 86.86 240 GLU I CA 1
ATOM 2429 C C . GLU B 2 241 ? 107.113 148.629 122.647 1.00 87.17 240 GLU I C 1
ATOM 2430 O O . GLU B 2 241 ? 106.623 148.921 121.536 1.00 92.81 240 GLU I O 1
ATOM 2436 N N . ASN B 2 242 ? 107.808 147.514 122.903 1.00 83.02 241 ASN I N 1
ATOM 2437 C CA . ASN B 2 242 ? 108.220 146.498 121.894 1.00 78.54 241 ASN I CA 1
ATOM 2438 C C . ASN B 2 242 ? 107.392 145.222 122.112 1.00 73.09 241 ASN I C 1
ATOM 2439 O O . ASN B 2 242 ? 107.894 144.295 122.775 1.00 74.36 241 ASN I O 1
ATOM 2444 N N . ARG B 2 243 ? 106.168 145.183 121.571 1.00 70.18 242 ARG I N 1
ATOM 2445 C CA . ARG B 2 243 ? 105.155 144.113 121.818 1.00 67.26 242 ARG I CA 1
ATOM 2446 C C . ARG B 2 243 ? 105.622 142.764 121.251 1.00 58.59 242 ARG I C 1
ATOM 2447 O O . ARG B 2 243 ? 105.203 141.727 121.802 1.00 55.41 242 ARG I O 1
ATOM 2455 N N . THR B 2 244 ? 106.424 142.772 120.181 1.00 51.07 243 THR I N 1
ATOM 2456 C CA . THR B 2 244 ? 106.978 141.548 119.541 1.00 51.65 243 THR I CA 1
ATOM 2457 C C . THR B 2 244 ? 108.022 140.941 120.486 1.00 48.82 243 THR I C 1
ATOM 2458 O O . THR B 2 244 ? 107.958 139.719 120.721 1.00 47.35 243 THR I O 1
ATOM 2462 N N . CYS B 2 245 ? 108.915 141.773 121.033 1.00 47.20 244 CYS I N 1
ATOM 2463 C CA . CYS B 2 245 ? 109.926 141.390 122.056 1.00 45.62 244 CYS I CA 1
ATOM 2464 C C . CYS B 2 245 ? 109.217 140.763 123.266 1.00 40.07 244 CYS I C 1
ATOM 2465 O O . CYS B 2 245 ? 109.718 139.736 123.763 1.00 43.22 244 CYS I O 1
ATOM 2468 N N . LEU B 2 246 ? 108.075 141.318 123.686 1.00 36.18 245 LEU I N 1
ATOM 2469 C CA . LEU B 2 246 ? 107.231 140.771 124.786 1.00 35.70 245 LEU I CA 1
ATOM 2470 C C . LEU B 2 246 ? 106.695 139.383 124.404 1.00 37.10 245 LEU I C 1
ATOM 2471 O O . LEU B 2 246 ? 106.866 138.447 125.207 1.00 35.43 245 LEU I O 1
ATOM 2476 N N . SER B 2 247 ? 106.047 139.259 123.240 1.00 36.26 246 SER I N 1
ATOM 2477 C CA . SER B 2 247 ? 105.501 137.980 122.708 1.00 34.52 246 SER I CA 1
ATOM 2478 C C . SER B 2 247 ? 106.619 136.929 122.641 1.00 31.01 246 SER I C 1
ATOM 2479 O O . SER B 2 247 ? 106.378 135.805 123.100 1.00 32.47 246 SER I O 1
ATOM 2482 N N . GLN B 2 248 ? 107.779 137.298 122.091 1.00 29.98 247 GLN I N 1
ATOM 2483 C CA . GLN B 2 248 ? 108.977 136.422 121.963 1.00 36.11 247 GLN I CA 1
ATOM 2484 C C . GLN B 2 248 ? 109.391 135.914 123.349 1.00 32.76 247 GLN I C 1
ATOM 2485 O O . GLN B 2 248 ? 109.698 134.713 123.475 1.00 34.42 247 GLN I O 1
ATOM 2491 N N . LEU B 2 249 ? 109.371 136.795 124.351 1.00 32.24 248 LEU I N 1
ATOM 2492 C CA . LEU B 2 249 ? 109.823 136.484 125.727 1.00 29.55 248 LEU I CA 1
ATOM 2493 C C . LEU B 2 249 ? 108.809 135.544 126.365 1.00 27.18 248 LEU I C 1
ATOM 2494 O O . LEU B 2 249 ? 109.227 134.537 126.954 1.00 26.49 248 LEU I O 1
ATOM 2499 N N . LEU B 2 250 ? 107.512 135.831 126.230 1.00 26.77 249 LEU I N 1
ATOM 2500 C CA . LEU B 2 250 ? 106.446 134.977 126.814 1.00 28.29 249 LEU I CA 1
ATOM 2501 C C . LEU B 2 250 ? 106.487 133.573 126.190 1.00 24.16 249 LEU I C 1
ATOM 2502 O O . LEU B 2 250 ? 106.250 132.628 126.934 1.00 23.48 249 LEU I O 1
ATOM 2507 N N . ASP B 2 251 ? 106.848 133.452 124.905 1.00 31.09 250 ASP I N 1
ATOM 2508 C CA . ASP B 2 251 ? 106.935 132.153 124.173 1.00 31.63 250 ASP I CA 1
ATOM 2509 C C . ASP B 2 251 ? 108.147 131.342 124.658 1.00 29.62 250 ASP I C 1
ATOM 2510 O O . ASP B 2 251 ? 107.990 130.128 124.864 1.00 29.96 250 ASP I O 1
ATOM 2515 N N . ILE B 2 252 ? 109.310 131.983 124.825 1.00 28.68 251 ILE I N 1
ATOM 2516 C CA . ILE B 2 252 ? 110.515 131.355 125.460 1.00 26.86 251 ILE I CA 1
ATOM 2517 C C . ILE B 2 252 ? 110.115 130.744 126.808 1.00 23.11 251 ILE I C 1
ATOM 2518 O O . ILE B 2 252 ? 110.457 129.572 127.051 1.00 25.58 251 ILE I O 1
ATOM 2523 N N . MET B 2 253 ? 109.422 131.500 127.658 1.00 21.59 252 MET I N 1
ATOM 2524 C CA . MET B 2 253 ? 109.075 131.070 129.031 1.00 24.44 252 MET I CA 1
ATOM 2525 C C . MET B 2 253 ? 108.041 129.942 128.961 1.00 25.23 252 MET I C 1
ATOM 2526 O O . MET B 2 253 ? 108.086 129.046 129.828 1.00 23.89 252 MET I O 1
ATOM 2531 N N . LYS B 2 254 ? 107.120 130.009 127.996 1.00 23.80 253 LYS I N 1
ATOM 2532 C CA . LYS B 2 254 ? 106.114 128.937 127.793 1.00 27.53 253 LYS I CA 1
ATOM 2533 C C . LYS B 2 254 ? 106.842 127.672 127.341 1.00 22.75 253 LYS I C 1
ATOM 2534 O O . LYS B 2 254 ? 106.546 126.597 127.886 1.00 28.69 253 LYS I O 1
ATOM 2540 N N . SER B 2 255 ? 107.739 127.813 126.372 1.00 23.26 254 SER I N 1
ATOM 2541 C CA . SER B 2 255 ? 108.539 126.704 125.803 1.00 26.28 254 SER I CA 1
ATOM 2542 C C . SER B 2 255 ? 109.327 126.055 126.937 1.00 25.48 254 SER I C 1
ATOM 2543 O O . SER B 2 255 ? 109.349 124.817 127.020 1.00 26.71 254 SER I O 1
ATOM 2546 N N . MET B 2 256 ? 109.906 126.869 127.827 1.00 26.33 255 MET I N 1
ATOM 2547 C CA . MET B 2 256 ? 110.738 126.370 128.944 1.00 23.73 255 MET I CA 1
ATOM 2548 C C . MET B 2 256 ? 109.849 125.677 129.977 1.00 22.89 255 MET I C 1
ATOM 2549 O O . MET B 2 256 ? 110.259 124.624 130.506 1.00 26.24 255 MET I O 1
ATOM 2554 N N . ARG B 2 257 ? 108.668 126.213 130.264 1.00 22.26 256 ARG I N 1
ATOM 2555 C CA . ARG B 2 257 ? 107.683 125.562 131.171 1.00 26.78 256 ARG I CA 1
ATOM 2556 C C . ARG B 2 257 ? 107.281 124.189 130.594 1.00 23.38 256 ARG I C 1
ATOM 2557 O O . ARG B 2 257 ? 107.110 123.252 131.409 1.00 25.34 256 ARG I O 1
ATOM 2565 N N . ASN B 2 258 ? 107.173 124.076 129.267 1.00 26.80 257 ASN I N 1
ATOM 2566 C CA . ASN B 2 258 ? 106.788 122.833 128.527 1.00 28.22 257 ASN I CA 1
ATOM 2567 C C . ASN B 2 258 ? 107.899 121.766 128.608 1.00 28.73 257 ASN I C 1
ATOM 2568 O O . ASN B 2 258 ? 107.542 120.593 128.799 1.00 32.32 257 ASN I O 1
ATOM 2573 N N . LEU B 2 259 ? 109.183 122.137 128.484 1.00 26.60 258 LEU I N 1
ATOM 2574 C CA . LEU B 2 259 ? 110.336 121.202 128.688 1.00 28.84 258 LEU I CA 1
ATOM 2575 C C . LEU B 2 259 ? 110.256 120.537 130.064 1.00 26.76 258 LEU I C 1
ATOM 2576 O O . LEU B 2 259 ? 110.504 119.319 130.142 1.00 29.58 258 LEU I O 1
ATOM 2581 N N . VAL B 2 260 ? 109.939 121.300 131.109 1.00 23.33 259 VAL I N 1
ATOM 2582 C CA . VAL B 2 260 ? 109.914 120.801 132.509 1.00 24.61 259 VAL I CA 1
ATOM 2583 C C . VAL B 2 260 ? 108.706 119.870 132.681 1.00 28.90 259 VAL I C 1
ATOM 2584 O O . VAL B 2 260 ? 108.839 118.876 133.430 1.00 30.07 259 VAL I O 1
ATOM 2588 N N . LYS B 2 261 ? 107.575 120.177 132.042 1.00 31.00 260 LYS I N 1
ATOM 2589 C CA . LYS B 2 261 ? 106.332 119.370 132.210 1.00 39.09 260 LYS I CA 1
ATOM 2590 C C . LYS B 2 261 ? 106.558 117.993 131.565 1.00 38.20 260 LYS I C 1
ATOM 2591 O O . LYS B 2 261 ? 106.166 116.993 132.196 1.00 40.42 260 LYS I O 1
ATOM 2597 N N . LYS B 2 262 ? 107.214 117.940 130.398 1.00 36.91 261 LYS I N 1
ATOM 2598 C CA . LYS B 2 262 ? 107.419 116.692 129.609 1.00 41.15 261 LYS I CA 1
ATOM 2599 C C . LYS B 2 262 ? 108.709 115.960 130.012 1.00 41.86 261 LYS I C 1
ATOM 2600 O O . LYS B 2 262 ? 109.031 114.961 129.339 1.00 41.87 261 LYS I O 1
ATOM 2606 N N . TYR B 2 263 ? 109.436 116.424 131.037 1.00 41.59 262 TYR I N 1
ATOM 2607 C CA . TYR B 2 263 ? 110.673 115.766 131.537 1.00 38.83 262 TYR I CA 1
ATOM 2608 C C . TYR B 2 263 ? 110.284 114.481 132.274 1.00 42.12 262 TYR I C 1
ATOM 2609 O O . TYR B 2 263 ? 109.561 114.563 133.286 1.00 43.02 262 TYR I O 1
ATOM 2618 N N . GLU B 2 264 ? 110.773 113.339 131.788 1.00 43.84 263 GLU I N 1
ATOM 2619 C CA . GLU B 2 264 ? 110.622 112.013 132.446 1.00 48.33 263 GLU I CA 1
ATOM 2620 C C . GLU B 2 264 ? 111.935 111.714 133.167 1.00 42.70 263 GLU I C 1
ATOM 2621 O O . GLU B 2 264 ? 112.990 111.716 132.539 1.00 42.19 263 GLU I O 1
ATOM 2627 N N . PRO B 2 265 ? 111.939 111.513 134.505 1.00 39.99 264 PRO I N 1
ATOM 2628 C CA . PRO B 2 265 ? 113.152 111.073 135.191 1.00 41.49 264 PRO I CA 1
ATOM 2629 C C . PRO B 2 265 ? 113.493 109.627 134.820 1.00 43.77 264 PRO I C 1
ATOM 2630 O O . PRO B 2 265 ? 112.598 108.855 134.475 1.00 39.26 264 PRO I O 1
ATOM 2634 N N . PRO B 2 266 ? 114.787 109.218 134.842 1.00 46.24 265 PRO I N 1
ATOM 2635 C CA . PRO B 2 266 ? 115.155 107.811 134.658 1.00 45.41 265 PRO I CA 1
ATOM 2636 C C . PRO B 2 266 ? 114.502 106.885 135.697 1.00 47.55 265 PRO I C 1
ATOM 2637 O O . PRO B 2 266 ? 114.536 107.218 136.869 1.00 48.24 265 PRO I O 1
ATOM 2641 N N . ARG B 2 267 ? 113.930 105.764 135.248 1.00 49.98 266 ARG I N 1
ATOM 2642 C CA . ARG B 2 267 ? 113.342 104.705 136.116 1.00 59.56 266 ARG I CA 1
ATOM 2643 C C . ARG B 2 267 ? 114.464 103.778 136.599 1.00 58.19 266 ARG I C 1
ATOM 2644 O O . ARG B 2 267 ? 115.387 103.506 135.804 1.00 54.53 266 ARG I O 1
ATOM 2652 N N . SER B 2 268 ? 114.369 103.314 137.851 1.00 62.29 267 SER I N 1
ATOM 2653 C CA . SER B 2 268 ? 115.358 102.439 138.538 1.00 66.88 267 SER I CA 1
ATOM 2654 C C . SER B 2 268 ? 115.623 101.176 137.707 1.00 68.03 267 SER I C 1
ATOM 2655 O O . SER B 2 268 ? 116.800 100.932 137.374 1.00 70.97 267 SER I O 1
ATOM 2658 N N . GLU B 2 269 ? 114.566 100.421 137.388 1.00 70.03 268 GLU I N 1
ATOM 2659 C CA . GLU B 2 269 ? 114.636 99.120 136.661 1.00 72.23 268 GLU I CA 1
ATOM 2660 C C . GLU B 2 269 ? 115.242 99.331 135.266 1.00 67.07 268 GLU I C 1
ATOM 2661 O O . GLU B 2 269 ? 116.024 98.461 134.833 1.00 67.45 268 GLU I O 1
ATOM 2667 N N . GLU B 2 270 ? 114.900 100.437 134.597 1.00 62.37 269 GLU I N 1
ATOM 2668 C CA . GLU B 2 270 ? 115.437 100.808 133.260 1.00 61.42 269 GLU I CA 1
ATOM 2669 C C . GLU B 2 270 ? 116.938 101.101 133.381 1.00 57.03 269 GLU I C 1
ATOM 2670 O O . GLU B 2 270 ? 117.703 100.561 132.565 1.00 54.94 269 GLU I O 1
ATOM 2676 N N . VAL B 2 271 ? 117.330 101.921 134.363 1.00 53.43 270 VAL I N 1
ATOM 2677 C CA . VAL B 2 271 ? 118.739 102.365 134.601 1.00 52.26 270 VAL I CA 1
ATOM 2678 C C . VAL B 2 271 ? 119.620 101.132 134.865 1.00 47.32 270 VAL I C 1
ATOM 2679 O O . VAL B 2 271 ? 120.694 101.040 134.241 1.00 41.66 270 VAL I O 1
ATOM 2683 N N . ALA B 2 272 ? 119.174 100.226 135.743 1.00 48.11 271 ALA I N 1
ATOM 2684 C CA . ALA B 2 272 ? 119.864 98.958 136.097 1.00 47.02 271 ALA I CA 1
ATOM 2685 C C . ALA B 2 272 ? 120.255 98.197 134.822 1.00 45.46 271 ALA I C 1
ATOM 2686 O O . ALA B 2 272 ? 121.446 97.858 134.674 1.00 42.73 271 ALA I O 1
ATOM 2688 N N . VAL B 2 273 ? 119.291 97.983 133.923 1.00 43.85 272 VAL I N 1
ATOM 2689 C CA . VAL B 2 273 ? 119.471 97.256 132.628 1.00 43.33 272 VAL I CA 1
ATOM 2690 C C . VAL B 2 273 ? 120.492 98.005 131.760 1.00 38.20 272 VAL I C 1
ATOM 2691 O O . VAL B 2 273 ? 121.385 97.343 131.207 1.00 37.62 272 VAL I O 1
ATOM 2695 N N . LEU B 2 274 ? 120.361 99.328 131.630 1.00 35.39 273 LEU I N 1
ATOM 2696 C CA . LEU B 2 274 ? 121.255 100.153 130.774 1.00 33.87 273 LEU I CA 1
ATOM 2697 C C . LEU B 2 274 ? 122.650 100.266 131.409 1.00 31.88 273 LEU I C 1
ATOM 2698 O O . LEU B 2 274 ? 123.625 100.374 130.635 1.00 27.38 273 LEU I O 1
ATOM 2703 N N . LYS B 2 275 ? 122.742 100.244 132.745 1.00 29.51 274 LYS I N 1
ATOM 2704 C CA . LYS B 2 275 ? 124.031 100.258 133.491 1.00 35.53 274 LYS I CA 1
ATOM 2705 C C . LYS B 2 275 ? 124.798 98.972 133.160 1.00 35.31 274 LYS I C 1
ATOM 2706 O O . LYS B 2 275 ? 125.965 99.072 132.742 1.00 31.82 274 LYS I O 1
ATOM 2712 N N . GLN B 2 276 ? 124.149 97.813 133.311 1.00 38.26 275 GLN I N 1
ATOM 2713 C CA . GLN B 2 276 ? 124.736 96.491 132.968 1.00 37.97 275 GLN I CA 1
ATOM 2714 C C . GLN B 2 276 ? 125.190 96.530 131.508 1.00 36.67 275 GLN I C 1
ATOM 2715 O O . GLN B 2 276 ? 126.338 96.142 131.241 1.00 37.93 275 GLN I O 1
ATOM 2721 N N . LYS B 2 277 ? 124.338 97.049 130.622 1.00 38.57 276 LYS I N 1
ATOM 2722 C CA . LYS B 2 277 ? 124.614 97.222 129.169 1.00 38.80 276 LYS I CA 1
ATOM 2723 C C . LYS B 2 277 ? 125.824 98.149 128.969 1.00 38.30 276 LYS I C 1
ATOM 2724 O O . LYS B 2 277 ? 126.648 97.867 128.074 1.00 36.45 276 LYS I O 1
ATOM 2730 N N . LEU B 2 278 ? 125.913 99.228 129.757 1.00 35.89 277 LEU I N 1
A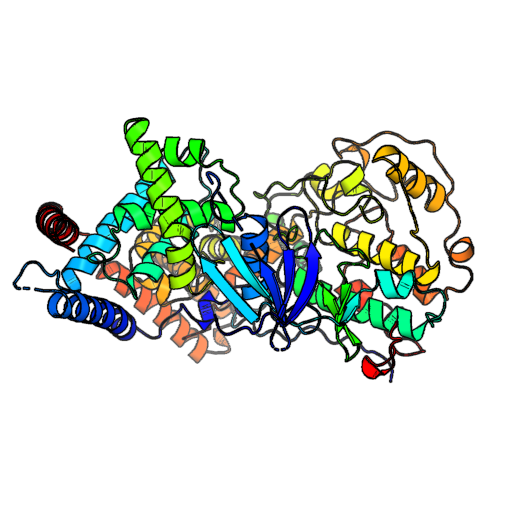TOM 2731 C CA . LEU B 2 278 ? 127.028 100.218 129.711 1.00 36.66 277 LEU I CA 1
ATOM 2732 C C . LEU B 2 278 ? 128.342 99.549 130.151 1.00 33.45 277 LEU I C 1
ATOM 2733 O O . LEU B 2 278 ? 129.348 99.708 129.434 1.00 28.09 277 LEU I O 1
ATOM 2738 N N . GLU B 2 279 ? 128.323 98.840 131.284 1.00 39.45 278 GLU I N 1
ATOM 2739 C CA . GLU B 2 279 ? 129.482 98.071 131.824 1.00 44.82 278 GLU I CA 1
ATOM 2740 C C . GLU B 2 279 ? 129.981 97.080 130.763 1.00 45.81 278 GLU I C 1
ATOM 2741 O O . GLU B 2 279 ? 131.206 97.053 130.527 1.00 47.82 278 GLU I O 1
ATOM 2747 N N . ARG B 2 280 ? 129.071 96.332 130.126 1.00 45.13 279 ARG I N 1
ATOM 2748 C CA . ARG B 2 280 ? 129.384 95.343 129.054 1.00 47.53 279 ARG I CA 1
ATOM 2749 C C . ARG B 2 280 ? 130.098 96.045 127.887 1.00 44.17 279 ARG I C 1
ATOM 2750 O O . ARG B 2 280 ? 131.041 95.448 127.342 1.00 43.54 279 ARG I O 1
ATOM 2758 N N . CYS B 2 281 ? 129.687 97.265 127.518 1.00 45.59 280 CYS I N 1
ATOM 2759 C CA . CYS B 2 281 ? 130.301 98.057 126.412 1.00 44.54 280 CYS I CA 1
ATOM 2760 C C . CYS B 2 281 ? 131.751 98.429 126.745 1.00 42.82 280 CYS I C 1
ATOM 2761 O O . CYS B 2 281 ? 132.569 98.472 125.804 1.00 46.51 280 CYS I O 1
ATOM 2764 N N . HIS B 2 282 ? 132.046 98.723 128.017 1.00 41.20 281 HIS I N 1
ATOM 2765 C CA . HIS B 2 282 ? 133.378 99.190 128.495 1.00 44.85 281 HIS I CA 1
ATOM 2766 C C . HIS B 2 282 ? 134.316 98.007 128.778 1.00 50.24 281 HIS I C 1
ATOM 2767 O O . HIS B 2 282 ? 135.545 98.229 128.745 1.00 53.26 281 HIS I O 1
ATOM 2774 N N . SER B 2 283 ? 133.775 96.815 129.056 1.00 56.33 282 SER I N 1
ATOM 2775 C CA . SER B 2 283 ? 134.550 95.562 129.270 1.00 61.84 282 SER I CA 1
ATOM 2776 C C . SER B 2 283 ? 135.374 95.247 128.013 1.00 67.57 282 SER I C 1
ATOM 2777 O O . SER B 2 283 ? 136.591 95.014 128.154 1.00 73.65 282 SER I O 1
ATOM 2780 N N . ALA B 2 284 ? 134.739 95.288 126.834 1.00 75.19 283 ALA I N 1
ATOM 2781 C CA . ALA B 2 284 ? 135.330 94.940 125.517 1.00 80.37 283 ALA I CA 1
ATOM 2782 C C . ALA B 2 284 ? 135.960 96.176 124.856 1.00 84.90 283 ALA I C 1
ATOM 2783 O O . ALA B 2 284 ? 137.118 96.066 124.395 1.00 85.80 283 ALA I O 1
ATOM 2785 N N . GLU B 2 285 ? 135.221 97.294 124.801 1.00 85.90 284 GLU I N 1
ATOM 2786 C CA . GLU B 2 285 ? 135.581 98.548 124.075 1.00 88.04 284 GLU I CA 1
ATOM 2787 C C . GLU B 2 285 ? 135.824 98.230 122.593 1.00 87.03 284 GLU I C 1
ATOM 2788 O O . GLU B 2 285 ? 135.835 99.116 121.736 1.00 83.11 284 GLU I O 1
ATOM 2794 N N . LYS C 3 13 ? 151.336 120.814 117.025 1.00 96.93 10 LYS J N 1
ATOM 2795 C CA . LYS C 3 13 ? 150.117 120.361 116.285 1.00 96.97 10 LYS J CA 1
ATOM 2796 C C . LYS C 3 13 ? 150.178 120.888 114.844 1.00 92.86 10 LYS J C 1
ATOM 2797 O O . LYS C 3 13 ? 150.301 120.056 113.920 1.00 95.76 10 LYS J O 1
ATOM 2803 N N . ARG C 3 14 ? 150.100 122.213 114.670 1.00 85.99 11 ARG J N 1
ATOM 2804 C CA . ARG C 3 14 ? 150.171 122.922 113.362 1.00 82.58 11 ARG J CA 1
ATOM 2805 C C . ARG C 3 14 ? 151.121 124.126 113.481 1.00 70.98 11 ARG J C 1
ATOM 2806 O O . ARG C 3 14 ? 150.911 125.120 112.752 1.00 64.34 11 ARG J O 1
ATOM 2814 N N . TYR C 3 15 ? 152.139 124.023 114.345 1.00 65.19 12 TYR J N 1
ATOM 2815 C CA . TYR C 3 15 ? 153.023 125.140 114.771 1.00 61.86 12 TYR J CA 1
ATOM 2816 C C . TYR C 3 15 ? 154.491 124.731 114.603 1.00 61.59 12 TYR J C 1
ATOM 2817 O O . TYR C 3 15 ? 154.896 123.696 115.165 1.00 62.66 12 TYR J O 1
ATOM 2826 N N . GLU C 3 16 ? 155.253 125.552 113.871 1.00 65.35 13 GLU J N 1
ATOM 2827 C CA . GLU C 3 16 ? 156.615 125.246 113.350 1.00 68.41 13 GLU J CA 1
ATOM 2828 C C . GLU C 3 16 ? 157.643 125.194 114.490 1.00 71.03 13 GLU J C 1
ATOM 2829 O O . GLU C 3 16 ? 158.625 124.438 114.332 1.00 75.83 13 GLU J O 1
ATOM 2835 N N . LYS C 3 17 ? 157.440 125.965 115.569 1.00 67.56 14 LYS J N 1
ATOM 2836 C CA . LYS C 3 17 ? 158.371 126.098 116.728 1.00 67.72 14 LYS J CA 1
ATOM 2837 C C . LYS C 3 17 ? 159.678 126.740 116.239 1.00 66.32 14 LYS J C 1
ATOM 2838 O O . LYS C 3 17 ? 160.634 125.994 115.947 1.00 68.82 14 LYS J O 1
ATOM 2844 N N . LEU C 3 18 ? 159.711 128.077 116.160 1.00 65.59 15 LEU J N 1
ATOM 2845 C CA . LEU C 3 18 ? 160.825 128.861 115.555 1.00 65.53 15 LEU J CA 1
ATOM 2846 C C . LEU C 3 18 ? 161.900 129.162 116.606 1.00 65.95 15 LEU J C 1
ATOM 2847 O O . LEU C 3 18 ? 163.012 128.606 116.473 1.00 73.34 15 LEU J O 1
ATOM 2852 N N . ASP C 3 19 ? 161.587 130.005 117.597 1.00 60.85 16 ASP J N 1
ATOM 2853 C CA . ASP C 3 19 ? 162.580 130.641 118.509 1.00 59.39 16 ASP J CA 1
ATOM 2854 C C . ASP C 3 19 ? 162.096 130.587 119.961 1.00 51.62 16 ASP J C 1
ATOM 2855 O O . ASP C 3 19 ? 160.873 130.632 120.184 1.00 57.21 16 ASP J O 1
ATOM 2860 N N . PHE C 3 20 ? 163.040 130.518 120.904 1.00 47.70 17 PHE J N 1
ATOM 2861 C CA . PHE C 3 20 ? 162.807 130.589 122.370 1.00 44.00 17 PHE J CA 1
ATOM 2862 C C . PHE C 3 20 ? 162.683 132.062 122.780 1.00 44.58 17 PHE J C 1
ATOM 2863 O O . PHE C 3 20 ? 163.519 132.872 122.324 1.00 46.79 17 PHE J O 1
ATOM 2871 N N . LEU C 3 21 ? 161.674 132.396 123.595 1.00 40.71 18 LEU J N 1
ATOM 2872 C CA . LEU C 3 21 ? 161.369 133.791 124.023 1.00 40.20 18 LEU J CA 1
ATOM 2873 C C . LEU C 3 21 ? 161.653 133.971 125.520 1.00 42.58 18 LEU J C 1
ATOM 2874 O O . LEU C 3 21 ? 162.140 135.057 125.882 1.00 48.61 18 LEU J O 1
ATOM 2879 N N . GLY C 3 22 ? 161.361 132.976 126.363 1.00 45.76 19 GLY J N 1
ATOM 2880 C CA . GLY C 3 22 ? 161.645 133.057 127.809 1.00 49.88 19 GLY J CA 1
ATOM 2881 C C . GLY C 3 22 ? 161.064 131.898 128.599 1.00 53.22 19 GLY J C 1
ATOM 2882 O O . GLY C 3 22 ? 160.317 131.090 128.012 1.00 51.93 19 GLY J O 1
ATOM 2883 N N . GLU C 3 23 ? 161.419 131.829 129.887 1.00 62.09 20 GLU J N 1
ATOM 2884 C CA . GLU C 3 23 ? 160.965 130.808 130.869 1.00 70.80 20 GLU J CA 1
ATOM 2885 C C . GLU C 3 23 ? 160.368 131.516 132.092 1.00 74.70 20 GLU J C 1
ATOM 2886 O O . GLU C 3 23 ? 160.787 132.656 132.379 1.00 74.71 20 GLU J O 1
ATOM 2892 N N . GLY C 3 24 ? 159.432 130.849 132.777 1.00 80.26 21 GLY J N 1
ATOM 2893 C CA . GLY C 3 24 ? 158.778 131.326 134.012 1.00 84.77 21 GLY J CA 1
ATOM 2894 C C . GLY C 3 24 ? 158.682 130.229 135.061 1.00 88.82 21 GLY J C 1
ATOM 2895 O O . GLY C 3 24 ? 159.304 129.163 134.867 1.00 90.82 21 GLY J O 1
ATOM 2896 N N . GLN C 3 25 ? 157.932 130.488 136.137 1.00 92.56 22 GLN J N 1
ATOM 2897 C CA . GLN C 3 25 ? 157.691 129.539 137.259 1.00 95.23 22 GLN J CA 1
ATOM 2898 C C . GLN C 3 25 ? 156.811 128.384 136.764 1.00 93.16 22 GLN J C 1
ATOM 2899 O O . GLN C 3 25 ? 157.164 127.217 137.031 1.00 94.54 22 GLN J O 1
ATOM 2905 N N . PHE C 3 26 ? 155.721 128.713 136.063 1.00 89.02 23 PHE J N 1
ATOM 2906 C CA . PHE C 3 26 ? 154.618 127.785 135.693 1.00 86.60 23 PHE J CA 1
ATOM 2907 C C . PHE C 3 26 ? 154.713 127.365 134.218 1.00 78.48 23 PHE J C 1
ATOM 2908 O O . PHE C 3 26 ? 154.156 126.292 133.901 1.00 79.68 23 PHE J O 1
ATOM 2916 N N . ALA C 3 27 ? 155.372 128.150 133.352 1.00 67.58 24 ALA J N 1
ATOM 2917 C CA . ALA C 3 27 ? 155.394 127.916 131.887 1.00 61.88 24 ALA J CA 1
ATOM 2918 C C . ALA C 3 27 ? 156.643 128.504 131.215 1.00 56.53 24 ALA J C 1
ATOM 2919 O O . ALA C 3 27 ? 157.333 129.343 131.827 1.00 57.54 24 ALA J O 1
ATOM 2921 N N . THR C 3 28 ? 156.886 128.060 129.976 1.00 51.13 25 THR J N 1
ATOM 2922 C CA . THR C 3 28 ? 157.984 128.478 129.061 1.00 47.49 25 THR J CA 1
ATOM 2923 C C . THR C 3 28 ? 157.354 128.963 127.750 1.00 42.45 25 THR J C 1
ATOM 2924 O O . THR C 3 28 ? 156.378 128.332 127.303 1.00 42.71 25 THR J O 1
ATOM 2928 N N . VAL C 3 29 ? 157.891 130.033 127.156 1.00 36.13 26 VAL J N 1
ATOM 2929 C CA . VAL C 3 29 ? 157.269 130.725 125.988 1.00 32.70 26 VAL J CA 1
ATOM 2930 C C . VAL C 3 29 ? 158.181 130.593 124.771 1.00 31.47 26 VAL J C 1
ATOM 2931 O O . VAL C 3 29 ? 159.386 130.876 124.905 1.00 37.21 26 VAL J O 1
ATOM 2935 N N . TYR C 3 30 ? 157.600 130.227 123.626 1.00 30.19 27 TYR J N 1
ATOM 2936 C CA . TYR C 3 30 ? 158.290 130.070 122.321 1.00 34.99 27 TYR J CA 1
ATOM 2937 C C . TYR C 3 30 ? 157.515 130.824 121.240 1.00 31.39 27 TYR J C 1
ATOM 2938 O O . TYR C 3 30 ? 156.276 130.849 121.291 1.00 32.56 27 TYR J O 1
ATOM 2947 N N . LYS C 3 31 ? 158.245 131.400 120.289 1.00 32.63 28 LYS J N 1
ATOM 2948 C CA . LYS C 3 31 ? 157.730 131.945 119.010 1.00 36.49 28 LYS J CA 1
ATOM 2949 C C . LYS C 3 31 ? 157.492 130.775 118.044 1.00 40.22 28 LYS J C 1
ATOM 2950 O O . LYS C 3 31 ? 158.367 129.885 117.969 1.00 39.88 28 LYS J O 1
ATOM 2956 N N . ALA C 3 32 ? 156.364 130.785 117.327 1.00 40.05 29 ALA J N 1
ATOM 2957 C CA . ALA C 3 32 ? 155.937 129.716 116.391 1.00 38.88 29 ALA J CA 1
ATOM 2958 C C . ALA C 3 32 ? 155.239 130.322 115.167 1.00 41.84 29 ALA J C 1
ATOM 2959 O O . ALA C 3 32 ? 154.654 131.419 115.295 1.00 40.92 29 ALA J O 1
ATOM 2961 N N . ARG C 3 33 ? 155.313 129.634 114.021 1.00 43.86 30 ARG J N 1
ATOM 2962 C CA . ARG C 3 33 ? 154.610 130.000 112.762 1.00 44.39 30 ARG J CA 1
ATOM 2963 C C . ARG C 3 33 ? 153.194 129.417 112.813 1.00 45.65 30 ARG J C 1
ATOM 2964 O O . ARG C 3 33 ? 153.078 128.248 113.229 1.00 40.81 30 ARG J O 1
ATOM 2972 N N . ILE C 3 40 ? 152.404 134.379 112.620 1.00 46.37 37 ILE J N 1
ATOM 2973 C CA . ILE C 3 40 ? 153.378 134.242 113.747 1.00 42.68 37 ILE J CA 1
ATOM 2974 C C . ILE C 3 40 ? 152.623 134.371 115.074 1.00 36.39 37 ILE J C 1
ATOM 2975 O O . ILE C 3 40 ? 151.843 135.330 115.218 1.00 38.26 37 ILE J O 1
ATOM 2980 N N . VAL C 3 41 ? 152.874 133.448 116.003 1.00 31.38 38 VAL J N 1
ATOM 2981 C CA . VAL C 3 41 ? 152.187 133.352 117.320 1.00 29.94 38 VAL J CA 1
ATOM 2982 C C . VAL C 3 41 ? 153.230 133.114 118.412 1.00 26.68 38 VAL J C 1
ATOM 2983 O O . VAL C 3 41 ? 154.383 132.767 118.090 1.00 30.62 38 VAL J O 1
ATOM 2987 N N . ALA C 3 42 ? 152.829 133.327 119.656 1.00 26.86 39 ALA J N 1
ATOM 2988 C CA . ALA C 3 42 ? 153.590 132.999 120.876 1.00 26.14 39 ALA J CA 1
ATOM 2989 C C . ALA C 3 42 ? 152.860 131.857 121.564 1.00 28.30 39 ALA J C 1
ATOM 2990 O O . ALA C 3 42 ? 151.644 131.993 121.819 1.00 27.85 39 ALA J O 1
ATOM 2992 N N . ILE C 3 43 ? 153.576 130.770 121.835 1.00 27.45 40 ILE J N 1
ATOM 2993 C CA . ILE C 3 43 ? 153.031 129.574 122.525 1.00 29.12 40 ILE J CA 1
ATOM 2994 C C . ILE C 3 43 ? 153.656 129.533 123.918 1.00 27.64 40 ILE J C 1
ATOM 2995 O O . ILE C 3 43 ? 154.885 129.660 124.016 1.00 31.47 40 ILE J O 1
ATOM 3000 N N . LYS C 3 44 ? 152.822 129.400 124.940 1.00 26.01 41 LYS J N 1
ATOM 3001 C CA . LYS C 3 44 ? 153.220 129.300 126.362 1.00 32.70 41 LYS J CA 1
ATOM 3002 C C . LYS C 3 44 ? 152.888 127.876 126.832 1.00 37.92 41 LYS J C 1
ATOM 3003 O O . LYS C 3 44 ? 151.694 127.590 127.056 1.00 38.60 41 LYS J O 1
ATOM 3009 N N . LYS C 3 45 ? 153.903 127.009 126.949 1.00 42.50 42 LYS J N 1
ATOM 3010 C CA . LYS C 3 45 ? 153.731 125.564 127.274 1.00 42.97 42 LYS J CA 1
ATOM 3011 C C . LYS C 3 45 ? 153.526 125.410 128.783 1.00 41.57 42 LYS J C 1
ATOM 3012 O O . LYS C 3 45 ? 154.399 125.905 129.515 1.00 45.54 42 LYS J O 1
ATOM 3018 N N . LYS C 3 55 ? 150.116 115.549 140.918 1.00 49.70 52 LYS J N 1
ATOM 3019 C CA . LYS C 3 55 ? 148.728 115.033 141.106 1.00 49.73 52 LYS J CA 1
ATOM 3020 C C . LYS C 3 55 ? 147.697 116.178 141.162 1.00 43.87 52 LYS J C 1
ATOM 3021 O O . LYS C 3 55 ? 146.510 115.866 141.378 1.00 41.58 52 LYS J O 1
ATOM 3027 N N . ASP C 3 56 ? 148.102 117.439 140.963 1.00 39.10 53 ASP J N 1
ATOM 3028 C CA . ASP C 3 56 ? 147.192 118.616 140.990 1.00 41.14 53 ASP J CA 1
ATOM 3029 C C . ASP C 3 56 ? 146.419 118.707 139.665 1.00 37.76 53 ASP J C 1
ATOM 3030 O O . ASP C 3 56 ? 145.349 119.350 139.655 1.00 39.26 53 ASP J O 1
ATOM 3035 N N . GLY C 3 57 ? 146.963 118.121 138.592 1.00 30.37 54 GLY J N 1
ATOM 3036 C CA . GLY C 3 57 ? 146.404 118.168 137.229 1.00 29.55 54 GLY J CA 1
ATOM 3037 C C . GLY C 3 57 ? 146.861 119.404 136.488 1.00 28.72 54 GLY J C 1
ATOM 3038 O O . GLY C 3 57 ? 147.935 119.931 136.818 1.00 31.17 54 GLY J O 1
ATOM 3039 N N . ILE C 3 58 ? 146.086 119.856 135.503 1.00 25.65 55 ILE J N 1
ATOM 3040 C CA . ILE C 3 58 ? 146.478 121.000 134.637 1.00 23.86 55 ILE J CA 1
ATOM 3041 C C . ILE C 3 58 ? 146.664 122.243 135.520 1.00 20.24 55 ILE J C 1
ATOM 3042 O O . ILE C 3 58 ? 145.919 122.406 136.500 1.00 18.46 55 ILE J O 1
ATOM 3047 N N . ASN C 3 59 ? 147.701 123.014 135.202 1.00 19.58 56 ASN J N 1
ATOM 3048 C CA . ASN C 3 59 ? 148.175 124.202 135.953 1.00 22.54 56 ASN J CA 1
ATOM 3049 C C . ASN C 3 59 ? 147.033 125.234 136.055 1.00 21.17 56 ASN J C 1
ATOM 3050 O O . ASN C 3 59 ? 146.499 125.610 135.002 1.00 21.39 56 ASN J O 1
ATOM 3055 N N . ARG C 3 60 ? 146.694 125.663 137.272 1.00 22.08 57 ARG J N 1
ATOM 3056 C CA . ARG C 3 60 ? 145.564 126.594 137.574 1.00 23.95 57 ARG J CA 1
ATOM 3057 C C . ARG C 3 60 ? 145.801 127.963 136.938 1.00 23.28 57 ARG J C 1
ATOM 3058 O O . ARG C 3 60 ? 144.801 128.620 136.573 1.00 25.50 57 ARG J O 1
ATOM 3066 N N . THR C 3 61 ? 147.062 128.373 136.789 1.00 22.41 58 THR J N 1
ATOM 3067 C CA . THR C 3 61 ? 147.473 129.630 136.119 1.00 20.77 58 THR J CA 1
ATOM 3068 C C . THR C 3 61 ? 147.178 129.543 134.619 1.00 20.85 58 THR J C 1
ATOM 3069 O O . THR C 3 61 ? 146.761 130.560 134.030 1.00 18.79 58 THR J O 1
ATOM 3073 N N . ALA C 3 62 ? 147.407 128.383 134.002 1.00 19.52 59 ALA J N 1
ATOM 3074 C CA . ALA C 3 62 ? 147.075 128.136 132.582 1.00 20.82 59 ALA J CA 1
ATOM 3075 C C . ALA C 3 62 ? 145.547 128.173 132.394 1.00 17.30 59 ALA J C 1
ATOM 3076 O O . ALA C 3 62 ? 145.115 128.789 131.401 1.00 18.56 59 ALA J O 1
ATOM 3078 N N . LEU C 3 63 ? 144.786 127.534 133.286 1.00 18.79 60 LEU J N 1
ATOM 3079 C CA . LEU C 3 63 ? 143.300 127.468 133.204 1.00 20.23 60 LEU J CA 1
ATOM 3080 C C . LEU C 3 63 ? 142.722 128.872 133.390 1.00 21.79 60 LEU J C 1
ATOM 3081 O O . LEU C 3 63 ? 141.752 129.226 132.690 1.00 19.64 60 LEU J O 1
ATOM 3086 N N . ARG C 3 64 ? 143.294 129.635 134.322 1.00 21.18 61 ARG J N 1
ATOM 3087 C CA . ARG C 3 64 ? 142.895 131.044 134.572 1.00 20.35 61 ARG J CA 1
ATOM 3088 C C . ARG C 3 64 ? 143.040 131.844 133.282 1.00 16.98 61 ARG J C 1
ATOM 3089 O O . ARG C 3 64 ? 142.107 132.586 132.922 1.00 20.93 61 ARG J O 1
ATOM 3097 N N . GLU C 3 65 ? 144.163 131.709 132.594 1.00 17.96 62 GLU J N 1
ATOM 3098 C CA . GLU C 3 65 ? 144.414 132.425 131.329 1.00 18.76 62 GLU J CA 1
ATOM 3099 C C . GLU C 3 65 ? 143.428 131.959 130.247 1.00 22.17 62 GLU J C 1
ATOM 3100 O O . GLU C 3 65 ? 142.943 132.809 129.490 1.00 19.30 62 GLU J O 1
ATOM 3106 N N . ILE C 3 66 ? 143.162 130.653 130.155 1.00 18.31 63 ILE J N 1
ATOM 3107 C CA . ILE C 3 66 ? 142.260 130.104 129.101 1.00 17.06 63 ILE J CA 1
ATOM 3108 C C . ILE C 3 66 ? 140.849 130.643 129.352 1.00 14.51 63 ILE J C 1
ATOM 3109 O O . ILE C 3 66 ? 140.232 131.160 128.389 1.00 14.19 63 ILE J O 1
ATOM 3114 N N . LYS C 3 67 ? 140.383 130.514 130.577 1.00 10.73 64 LYS J N 1
ATOM 3115 C CA . LYS C 3 67 ? 138.956 130.704 130.934 1.00 13.54 64 LYS J CA 1
ATOM 3116 C C . LYS C 3 67 ? 138.606 132.183 130.785 1.00 16.67 64 LYS J C 1
ATOM 3117 O O . LYS C 3 67 ? 137.511 132.492 130.295 1.00 16.28 64 LYS J O 1
ATOM 3123 N N . LEU C 3 68 ? 139.534 133.080 131.131 1.00 16.34 65 LEU J N 1
ATOM 3124 C CA . LEU C 3 68 ? 139.243 134.536 131.055 1.00 15.67 65 LEU J CA 1
ATOM 3125 C C . LEU C 3 68 ? 139.427 135.021 129.630 1.00 14.75 65 LEU J C 1
ATOM 3126 O O . LEU C 3 68 ? 138.531 135.746 129.165 1.00 18.99 65 LEU J O 1
ATOM 3131 N N . LEU C 3 69 ? 140.499 134.664 128.921 1.00 12.98 66 LEU J N 1
ATOM 3132 C CA . LEU C 3 69 ? 140.751 135.256 127.597 1.00 16.39 66 LEU J CA 1
ATOM 3133 C C . LEU C 3 69 ? 139.776 134.707 126.543 1.00 16.20 66 LEU J C 1
ATOM 3134 O O . LEU C 3 69 ? 139.601 135.394 125.545 1.00 18.18 66 LEU J O 1
ATOM 3139 N N . GLN C 3 70 ? 139.144 133.551 126.785 1.00 19.73 67 GLN J N 1
ATOM 3140 C CA . GLN C 3 70 ? 138.100 133.010 125.868 1.00 20.07 67 GLN J CA 1
ATOM 3141 C C . GLN C 3 70 ? 136.844 133.898 125.918 1.00 22.67 67 GLN J C 1
ATOM 3142 O O . GLN C 3 70 ? 136.137 133.953 124.892 1.00 23.86 67 GLN J O 1
ATOM 3148 N N . GLU C 3 71 ? 136.584 134.547 127.061 1.00 20.42 68 GLU J N 1
ATOM 3149 C CA . GLU C 3 71 ? 135.375 135.384 127.308 1.00 21.95 68 GLU J CA 1
ATOM 3150 C C . GLU C 3 71 ? 135.619 136.866 126.984 1.00 23.77 68 GLU J C 1
ATOM 3151 O O . GLU C 3 71 ? 134.651 137.650 127.102 1.00 26.70 68 GLU J O 1
ATOM 3157 N N . LEU C 3 72 ? 136.837 137.248 126.600 1.00 21.13 69 LEU J N 1
ATOM 3158 C CA . LEU C 3 72 ? 137.243 138.660 126.383 1.00 20.15 69 LEU J CA 1
ATOM 3159 C C . LEU C 3 72 ? 137.713 138.825 124.953 1.00 21.16 69 LEU J C 1
ATOM 3160 O O . LEU C 3 72 ? 138.472 137.979 124.461 1.00 23.77 69 LEU J O 1
ATOM 3165 N N . SER C 3 73 ? 137.266 139.889 124.317 1.00 18.39 70 SER J N 1
ATOM 3166 C CA . SER C 3 73 ? 137.646 140.260 122.945 1.00 20.51 70 SER J CA 1
ATOM 3167 C C . SER C 3 73 ? 137.736 141.782 122.854 1.00 20.37 70 SER J C 1
ATOM 3168 O O . SER C 3 73 ? 136.692 142.441 122.736 1.00 20.05 70 SER J O 1
ATOM 3171 N N . HIS C 3 74 ? 138.949 142.319 122.900 1.00 16.48 71 HIS J N 1
ATOM 3172 C CA . HIS C 3 74 ? 139.190 143.783 122.870 1.00 17.17 71 HIS J CA 1
ATOM 3173 C C . HIS C 3 74 ? 140.570 144.019 122.283 1.00 15.65 71 HIS J C 1
ATOM 3174 O O . HIS C 3 74 ? 141.459 143.212 122.518 1.00 20.47 71 HIS J O 1
ATOM 3181 N N . PRO C 3 75 ? 140.784 145.069 121.462 1.00 18.86 72 PRO J N 1
ATOM 3182 C CA . PRO C 3 75 ? 142.092 145.316 120.858 1.00 18.62 72 PRO J CA 1
ATOM 3183 C C . PRO C 3 75 ? 143.282 145.490 121.823 1.00 17.91 72 PRO J C 1
ATOM 3184 O O . PRO C 3 75 ? 144.397 145.261 121.387 1.00 19.12 72 PRO J O 1
ATOM 3188 N N . ASN C 3 76 ? 143.032 145.874 123.068 1.00 15.26 73 ASN J N 1
ATOM 3189 C CA . ASN C 3 76 ? 144.078 146.182 124.092 1.00 16.88 73 ASN J CA 1
ATOM 3190 C C . ASN C 3 76 ? 144.105 145.094 125.156 1.00 14.34 73 ASN J C 1
ATOM 3191 O O . ASN C 3 76 ? 144.624 145.336 126.278 1.00 15.79 73 ASN J O 1
ATOM 3196 N N . ILE C 3 77 ? 143.619 143.892 124.821 1.00 15.64 74 ILE J N 1
ATOM 3197 C CA . ILE C 3 77 ? 143.718 142.686 125.678 1.00 14.82 74 ILE J CA 1
ATOM 3198 C C . ILE C 3 77 ? 144.317 141.607 124.769 1.00 15.90 74 ILE J C 1
ATOM 3199 O O . ILE C 3 77 ? 143.946 141.563 123.565 1.00 13.69 74 ILE J O 1
ATOM 3204 N N . ILE C 3 78 ? 145.317 140.883 125.279 1.00 14.77 75 ILE J N 1
ATOM 3205 C CA . ILE C 3 78 ? 146.019 139.824 124.499 1.00 15.84 75 ILE J CA 1
ATOM 3206 C C . ILE C 3 78 ? 144.965 138.794 124.089 1.00 14.01 75 ILE J C 1
ATOM 3207 O O . ILE C 3 78 ? 144.159 138.412 124.943 1.00 11.79 75 ILE J O 1
ATOM 3212 N N . GLY C 3 79 ? 144.998 138.398 122.818 1.00 18.60 76 GLY J N 1
ATOM 3213 C CA . GLY C 3 79 ? 144.074 137.397 122.263 1.00 21.20 76 GLY J CA 1
ATOM 3214 C C . GLY C 3 79 ? 144.622 136.001 122.474 1.00 21.17 76 GLY J C 1
ATOM 3215 O O . GLY C 3 79 ? 145.775 135.773 122.058 1.00 23.30 76 GLY J O 1
ATOM 3216 N N . LEU C 3 80 ? 143.839 135.121 123.101 1.00 21.80 77 LEU J N 1
ATOM 3217 C CA . LEU C 3 80 ? 144.082 133.653 123.105 1.00 25.71 77 LEU J CA 1
ATOM 3218 C C . LEU C 3 80 ? 143.541 133.069 121.791 1.00 28.19 77 LEU J C 1
ATOM 3219 O O . LEU C 3 80 ? 142.310 132.964 121.658 1.00 30.14 77 LEU J O 1
ATOM 3224 N N . LEU C 3 81 ? 144.430 132.719 120.861 1.00 30.17 78 LEU J N 1
ATOM 3225 C CA . LEU C 3 81 ? 144.084 132.265 119.485 1.00 33.82 78 LEU J CA 1
ATOM 3226 C C . LEU C 3 81 ? 143.669 130.791 119.493 1.00 36.89 78 LEU J C 1
ATOM 3227 O O . LEU C 3 81 ? 142.803 130.424 118.672 1.00 37.71 78 LEU J O 1
ATOM 3232 N N . ASP C 3 82 ? 144.278 129.983 120.364 1.00 38.88 79 ASP J N 1
ATOM 3233 C CA . ASP C 3 82 ? 144.096 128.510 120.405 1.00 40.25 79 ASP J CA 1
ATOM 3234 C C . ASP C 3 82 ? 144.703 127.963 121.699 1.00 41.22 79 ASP J C 1
ATOM 3235 O O . ASP C 3 82 ? 145.631 128.602 122.233 1.00 42.19 79 ASP J O 1
ATOM 3240 N N . ALA C 3 83 ? 144.186 126.831 122.178 1.00 41.32 80 ALA J N 1
ATOM 3241 C CA . ALA C 3 83 ? 144.716 126.048 123.318 1.00 44.69 80 ALA J CA 1
ATOM 3242 C C . ALA C 3 83 ? 144.678 124.556 122.960 1.00 49.61 80 ALA J C 1
ATOM 3243 O O . ALA C 3 83 ? 143.729 124.152 122.264 1.00 52.78 80 ALA J O 1
ATOM 3245 N N . PHE C 3 84 ? 145.671 123.785 123.418 1.00 53.53 81 PHE J N 1
ATOM 3246 C CA . PHE C 3 84 ? 145.834 122.325 123.165 1.00 56.92 81 PHE J CA 1
ATOM 3247 C C . PHE C 3 84 ? 147.031 121.787 123.959 1.00 59.25 81 PHE J C 1
ATOM 3248 O O . PHE C 3 84 ? 147.828 122.597 124.463 1.00 61.22 81 PHE J O 1
ATOM 3256 N N . GLY C 3 85 ? 147.170 120.460 124.037 1.00 65.88 82 GLY J N 1
ATOM 3257 C CA . GLY C 3 85 ? 148.313 119.796 124.697 1.00 68.04 82 GLY J CA 1
ATOM 3258 C C . GLY C 3 85 ? 148.151 118.287 124.780 1.00 70.17 82 GLY J C 1
ATOM 3259 O O . GLY C 3 85 ? 147.420 117.726 123.939 1.00 69.85 82 GLY J O 1
ATOM 3260 N N . HIS C 3 86 ? 148.832 117.659 125.748 1.00 75.03 83 HIS J N 1
ATOM 3261 C CA . HIS C 3 86 ? 148.796 116.200 126.048 1.00 77.66 83 HIS J CA 1
ATOM 3262 C C . HIS C 3 86 ? 148.991 115.972 127.553 1.00 73.98 83 HIS J C 1
ATOM 3263 O O . HIS C 3 86 ? 149.778 116.722 128.163 1.00 72.58 83 HIS J O 1
ATOM 3270 N N . LYS C 3 87 ? 148.298 114.975 128.117 1.00 74.87 84 LYS J N 1
ATOM 3271 C CA . LYS C 3 87 ? 148.398 114.536 129.539 1.00 77.79 84 LYS J CA 1
ATOM 3272 C C . LYS C 3 87 ? 147.927 115.682 130.452 1.00 74.59 84 LYS J C 1
ATOM 3273 O O . LYS C 3 87 ? 146.761 116.096 130.291 1.00 73.83 84 LYS J O 1
ATOM 3279 N N . SER C 3 88 ? 148.771 116.164 131.377 1.00 70.96 85 SER J N 1
ATOM 3280 C CA . SER C 3 88 ? 148.502 117.322 132.276 1.00 68.64 85 SER J CA 1
ATOM 3281 C C . SER C 3 88 ? 149.382 118.519 131.881 1.00 65.01 85 SER J C 1
ATOM 3282 O O . SER C 3 88 ? 149.746 119.305 132.778 1.00 65.34 85 SER J O 1
ATOM 3285 N N . ASN C 3 89 ? 149.692 118.655 130.587 1.00 63.98 86 ASN J N 1
ATOM 3286 C CA . ASN C 3 89 ? 150.471 119.777 129.997 1.00 65.66 86 ASN J CA 1
ATOM 3287 C C . ASN C 3 89 ? 149.648 120.400 128.864 1.00 61.42 86 ASN J C 1
ATOM 3288 O O . ASN C 3 89 ? 149.204 119.636 127.983 1.00 59.89 86 ASN J O 1
ATOM 3293 N N . ILE C 3 90 ? 149.448 121.723 128.896 1.00 55.21 87 ILE J N 1
ATOM 3294 C CA . ILE C 3 90 ? 148.722 122.500 127.846 1.00 51.16 87 ILE J CA 1
ATOM 3295 C C . ILE C 3 90 ? 149.684 123.532 127.243 1.00 45.17 87 ILE J C 1
ATOM 3296 O O . ILE C 3 90 ? 150.596 123.987 127.956 1.00 43.52 87 ILE J O 1
ATOM 3301 N N . SER C 3 91 ? 149.473 123.850 125.964 1.00 44.13 88 SER J N 1
ATOM 3302 C CA . SER C 3 91 ? 150.108 124.950 125.197 1.00 44.37 88 SER J CA 1
ATOM 3303 C C . SER C 3 91 ? 149.052 126.015 124.854 1.00 42.33 88 SER J C 1
ATOM 3304 O O . SER C 3 91 ? 148.138 125.707 124.061 1.00 45.26 88 SER J O 1
ATOM 3307 N N . LEU C 3 92 ? 149.174 127.222 125.414 1.00 36.22 89 LEU J N 1
ATOM 3308 C CA . LEU C 3 92 ? 148.313 128.389 125.068 1.00 31.92 89 LEU J CA 1
ATOM 3309 C C . LEU C 3 92 ? 148.964 129.145 123.917 1.00 26.81 89 LEU J C 1
ATOM 3310 O O . LEU C 3 92 ? 150.157 129.443 124.038 1.00 30.06 89 LEU J O 1
ATOM 3315 N N . VAL C 3 93 ? 148.212 129.419 122.851 1.00 24.52 90 VAL J N 1
ATOM 3316 C CA . VAL C 3 93 ? 148.662 130.185 121.660 1.00 26.60 90 VAL J CA 1
ATOM 3317 C C . VAL C 3 93 ? 148.127 131.617 121.772 1.00 25.24 90 VAL J C 1
ATOM 3318 O O . VAL C 3 93 ? 146.902 131.776 121.959 1.00 21.77 90 VAL J O 1
ATOM 3322 N N . PHE C 3 94 ? 149.014 132.599 121.629 1.00 22.61 91 PHE J N 1
ATOM 3323 C CA . PHE C 3 94 ? 148.692 134.043 121.722 1.00 20.71 91 PHE J CA 1
ATOM 3324 C C . PHE C 3 94 ? 149.211 134.762 120.489 1.00 22.79 91 PHE J C 1
ATOM 3325 O O . PHE C 3 94 ? 150.150 134.268 119.826 1.00 22.13 91 PHE J O 1
ATOM 3333 N N . ASP C 3 95 ? 148.666 135.949 120.225 1.00 25.21 92 ASP J N 1
ATOM 3334 C CA . ASP C 3 95 ? 149.296 136.903 119.280 1.00 30.19 92 ASP J CA 1
ATOM 3335 C C . ASP C 3 95 ? 150.752 137.057 119.737 1.00 24.20 92 ASP J C 1
ATOM 3336 O O . ASP C 3 95 ? 150.982 137.050 120.946 1.00 22.77 92 ASP J O 1
ATOM 3341 N N . PHE C 3 96 ? 151.694 137.081 118.802 1.00 25.76 93 PHE J N 1
ATOM 3342 C CA . PHE C 3 96 ? 153.124 137.345 119.086 1.00 26.38 93 PHE J CA 1
ATOM 3343 C C . PHE C 3 96 ? 153.298 138.851 119.295 1.00 24.96 93 PHE J C 1
ATOM 3344 O O . PHE C 3 96 ? 152.967 139.615 118.377 1.00 24.71 93 PHE J O 1
ATOM 3352 N N . MET C 3 97 ? 153.816 139.248 120.457 1.00 23.69 94 MET J N 1
ATOM 3353 C CA . MET C 3 97 ? 154.100 140.674 120.786 1.00 23.33 94 MET J CA 1
ATOM 3354 C C . MET C 3 97 ? 155.610 140.933 120.676 1.00 23.77 94 MET J C 1
ATOM 3355 O O . MET C 3 97 ? 156.389 140.070 121.082 1.00 27.00 94 MET J O 1
ATOM 3360 N N . GLU C 3 98 ? 155.981 142.096 120.151 1.00 25.86 95 GLU J N 1
ATOM 3361 C CA . GLU C 3 98 ? 157.371 142.492 119.798 1.00 27.61 95 GLU J CA 1
ATOM 3362 C C . GLU C 3 98 ? 158.155 142.928 121.043 1.00 29.80 95 GLU J C 1
ATOM 3363 O O . GLU C 3 98 ? 159.353 142.596 121.138 1.00 27.44 95 GLU J O 1
ATOM 3369 N N . THR C 3 99 ? 157.528 143.688 121.943 1.00 26.02 96 THR J N 1
ATOM 3370 C CA . THR C 3 99 ? 158.209 144.289 123.118 1.00 26.10 96 THR J CA 1
ATOM 3371 C C . THR C 3 99 ? 157.199 144.493 124.246 1.00 23.39 96 THR J C 1
ATOM 3372 O O . THR C 3 99 ? 156.072 143.966 124.159 1.00 23.09 96 THR J O 1
ATOM 3376 N N . ASP C 3 100 ? 157.633 145.139 125.321 1.00 24.18 97 ASP J N 1
ATOM 3377 C CA . ASP C 3 100 ? 156.753 145.548 126.436 1.00 22.14 97 ASP J CA 1
ATOM 3378 C C . ASP C 3 100 ? 157.186 146.937 126.915 1.00 20.76 97 ASP J C 1
ATOM 3379 O O . ASP C 3 100 ? 158.252 147.428 126.484 1.00 16.70 97 ASP J O 1
ATOM 3384 N N . LEU C 3 101 ? 156.391 147.535 127.793 1.00 20.20 98 LEU J N 1
ATOM 3385 C CA . LEU C 3 101 ? 156.674 148.921 128.253 1.00 23.81 98 LEU J CA 1
ATOM 3386 C C . LEU C 3 101 ? 157.995 148.950 129.034 1.00 23.83 98 LEU J C 1
ATOM 3387 O O . LEU C 3 101 ? 158.726 149.950 128.886 1.00 25.11 98 LEU J O 1
ATOM 3392 N N . GLU C 3 102 ? 158.282 147.901 129.817 1.00 26.05 99 GLU J N 1
ATOM 3393 C CA . GLU C 3 102 ? 159.511 147.773 130.650 1.00 27.39 99 GLU J CA 1
ATOM 3394 C C . GLU C 3 102 ? 160.738 147.988 129.769 1.00 28.21 99 GLU J C 1
ATOM 3395 O O . GLU C 3 102 ? 161.622 148.774 130.174 1.00 27.87 99 GLU J O 1
ATOM 3401 N N . VAL C 3 103 ? 160.779 147.332 128.603 1.00 26.38 100 VAL J N 1
ATOM 3402 C CA . VAL C 3 103 ? 161.885 147.474 127.616 1.00 27.64 100 VAL J CA 1
ATOM 3403 C C . VAL C 3 103 ? 161.935 148.934 127.161 1.00 26.88 100 VAL J C 1
ATOM 3404 O O . VAL C 3 103 ? 163.057 149.476 127.051 1.00 25.29 100 VAL J O 1
ATOM 3408 N N . ILE C 3 104 ? 160.770 149.528 126.875 1.00 25.48 101 ILE J N 1
ATOM 3409 C CA . ILE C 3 104 ? 160.644 150.931 126.386 1.00 26.49 101 ILE J CA 1
ATOM 3410 C C . ILE C 3 104 ? 161.194 151.867 127.468 1.00 23.81 101 ILE J C 1
ATOM 3411 O O . ILE C 3 104 ? 162.121 152.655 127.153 1.00 27.11 101 ILE J O 1
ATOM 3416 N N . ILE C 3 105 ? 160.652 151.757 128.679 1.00 21.12 102 ILE J N 1
ATOM 3417 C CA . ILE C 3 105 ? 161.030 152.600 129.851 1.00 26.00 102 ILE J CA 1
ATOM 3418 C C . ILE C 3 105 ? 162.551 152.499 130.070 1.00 28.04 102 ILE J C 1
ATOM 3419 O O . ILE C 3 105 ? 163.209 153.559 130.135 1.00 29.51 102 ILE J O 1
ATOM 3424 N N . LYS C 3 106 ? 163.086 151.276 130.135 1.00 29.19 103 LYS J N 1
ATOM 3425 C CA . LYS C 3 106 ? 164.512 151.008 130.467 1.00 30.82 103 LYS J CA 1
ATOM 3426 C C . LYS C 3 106 ? 165.441 151.382 129.306 1.00 34.51 103 LYS J C 1
ATOM 3427 O O . LYS C 3 106 ? 166.657 151.526 129.575 1.00 36.87 103 LYS J O 1
ATOM 3433 N N . ASP C 3 107 ? 164.927 151.531 128.077 1.00 34.85 104 ASP J N 1
ATOM 3434 C CA . ASP C 3 107 ? 165.733 151.909 126.887 1.00 39.61 104 ASP J CA 1
ATOM 3435 C C . ASP C 3 107 ? 166.082 153.400 126.988 1.00 45.74 104 ASP J C 1
ATOM 3436 O O . ASP C 3 107 ? 165.199 154.239 126.726 1.00 44.69 104 ASP J O 1
ATOM 3441 N N . ASN C 3 108 ? 167.337 153.708 127.329 1.00 48.38 105 ASN J N 1
ATOM 3442 C CA . ASN C 3 108 ? 167.846 155.094 127.525 1.00 52.18 105 ASN J CA 1
ATOM 3443 C C . ASN C 3 108 ? 167.901 155.846 126.187 1.00 48.53 105 ASN J C 1
ATOM 3444 O O . ASN C 3 108 ? 167.844 157.090 126.227 1.00 53.31 105 ASN J O 1
ATOM 3449 N N . SER C 3 109 ? 168.017 155.136 125.059 1.00 48.38 106 SER J N 1
ATOM 3450 C CA . SER C 3 109 ? 168.140 155.719 123.697 1.00 48.87 106 SER J CA 1
ATOM 3451 C C . SER C 3 109 ? 166.851 156.455 123.309 1.00 48.12 106 SER J C 1
ATOM 3452 O O . SER C 3 109 ? 166.958 157.605 122.837 1.00 50.64 106 SER J O 1
ATOM 3455 N N . LEU C 3 110 ? 165.686 155.826 123.499 1.00 45.41 107 LEU J N 1
ATOM 3456 C CA . LEU C 3 110 ? 164.384 156.374 123.028 1.00 45.40 107 LEU J CA 1
ATOM 3457 C C . LEU C 3 110 ? 163.851 157.392 124.043 1.00 42.74 107 LEU J C 1
ATOM 3458 O O . LEU C 3 110 ? 163.911 157.121 125.260 1.00 40.80 107 LEU J O 1
ATOM 3463 N N . VAL C 3 111 ? 163.365 158.529 123.539 1.00 40.58 108 VAL J N 1
ATOM 3464 C CA . VAL C 3 111 ? 162.759 159.632 124.339 1.00 39.15 108 VAL J CA 1
ATOM 3465 C C . VAL C 3 111 ? 161.250 159.394 124.404 1.00 35.39 108 VAL J C 1
ATOM 3466 O O . VAL C 3 111 ? 160.632 159.258 123.326 1.00 35.38 108 VAL J O 1
ATOM 3470 N N . LEU C 3 112 ? 160.690 159.356 125.615 1.00 31.49 109 LEU J N 1
ATOM 3471 C CA . LEU C 3 112 ? 159.227 159.232 125.853 1.00 30.50 109 LEU J CA 1
ATOM 3472 C C . LEU C 3 112 ? 158.611 160.632 125.912 1.00 30.85 109 LEU J C 1
ATOM 3473 O O . LEU C 3 112 ? 158.596 161.232 127.007 1.00 32.76 109 LEU J O 1
ATOM 3478 N N . THR C 3 113 ? 158.118 161.119 124.769 1.00 28.55 110 THR J N 1
ATOM 3479 C CA . THR C 3 113 ? 157.423 162.426 124.623 1.00 29.02 110 THR J CA 1
ATOM 3480 C C . THR C 3 113 ? 156.101 162.368 125.384 1.00 26.45 110 THR J C 1
ATOM 3481 O O . THR C 3 113 ? 155.581 161.281 125.631 1.00 28.55 110 THR J O 1
ATOM 3485 N N . PRO C 3 114 ? 155.491 163.520 125.752 1.00 25.81 111 PRO J N 1
ATOM 3486 C CA . PRO C 3 114 ? 154.156 163.520 126.361 1.00 23.53 111 PRO J CA 1
ATOM 3487 C C . PRO C 3 114 ? 153.080 162.785 125.532 1.00 20.04 111 PRO J C 1
ATOM 3488 O O . PRO C 3 114 ? 152.238 162.149 126.126 1.00 19.12 111 PRO J O 1
ATOM 3492 N N . SER C 3 115 ? 153.130 162.910 124.202 1.00 21.16 112 SER J N 1
ATOM 3493 C CA . SER C 3 115 ? 152.205 162.228 123.252 1.00 23.05 112 SER J CA 1
ATOM 3494 C C . SER C 3 115 ? 152.350 160.704 123.379 1.00 21.68 112 SER J C 1
ATOM 3495 O O . SER C 3 115 ? 151.300 160.019 123.470 1.00 22.18 112 SER J O 1
ATOM 3498 N N . HIS C 3 116 ? 153.589 160.190 123.425 1.00 22.43 113 HIS J N 1
ATOM 3499 C CA . HIS C 3 116 ? 153.878 158.738 123.630 1.00 21.05 113 HIS J CA 1
ATOM 3500 C C . HIS C 3 116 ? 153.254 158.277 124.936 1.00 20.75 113 HIS J C 1
ATOM 3501 O O . HIS C 3 116 ? 152.543 157.243 124.937 1.00 20.28 113 HIS J O 1
ATOM 3508 N N . ILE C 3 117 ? 153.513 159.002 126.025 1.00 20.97 114 ILE J N 1
ATOM 3509 C CA . ILE C 3 117 ? 153.005 158.630 127.369 1.00 19.76 114 ILE J CA 1
ATOM 3510 C C . ILE C 3 117 ? 151.483 158.563 127.304 1.00 16.94 114 ILE J C 1
ATOM 3511 O O . ILE C 3 117 ? 150.928 157.584 127.817 1.00 14.83 114 ILE J O 1
ATOM 3516 N N . LYS C 3 118 ? 150.851 159.562 126.674 1.00 15.18 115 LYS J N 1
ATOM 3517 C CA . LYS C 3 118 ? 149.372 159.660 126.620 1.00 15.03 115 LYS J CA 1
ATOM 3518 C C . LYS C 3 118 ? 148.810 158.417 125.905 1.00 13.04 115 LYS J C 1
ATOM 3519 O O . LYS C 3 118 ? 147.879 157.807 126.464 1.00 13.74 115 LYS J O 1
ATOM 3525 N N . ALA C 3 119 ? 149.427 158.050 124.783 1.00 16.46 116 ALA J N 1
ATOM 3526 C CA . ALA C 3 119 ? 149.074 156.894 123.912 1.00 17.78 116 ALA J CA 1
ATOM 3527 C C . ALA C 3 119 ? 149.138 155.601 124.717 1.00 18.29 116 ALA J C 1
ATOM 3528 O O . ALA C 3 119 ? 148.134 154.838 124.769 1.00 15.72 116 ALA J O 1
ATOM 3530 N N . TYR C 3 120 ? 150.280 155.347 125.361 1.00 19.58 117 TYR J N 1
ATOM 3531 C CA . TYR C 3 120 ? 150.446 154.144 126.210 1.00 18.67 117 TYR J CA 1
ATOM 3532 C C . TYR C 3 120 ? 149.348 154.112 127.261 1.00 14.73 117 TYR J C 1
ATOM 3533 O O . TYR C 3 120 ? 148.699 153.080 127.425 1.00 14.90 117 TYR J O 1
ATOM 3542 N N . MET C 3 121 ? 149.119 155.232 127.952 1.00 14.36 118 MET J N 1
ATOM 3543 C CA . MET C 3 121 ? 148.126 155.315 129.041 1.00 16.01 118 MET J CA 1
ATOM 3544 C C . MET C 3 121 ? 146.712 155.101 128.490 1.00 11.56 118 MET J C 1
ATOM 3545 O O . MET C 3 121 ? 145.922 154.504 129.185 1.00 10.00 118 MET J O 1
ATOM 3550 N N . LEU C 3 122 ? 146.431 155.664 127.316 1.00 13.14 119 LEU J N 1
ATOM 3551 C CA . LEU C 3 122 ? 145.095 155.572 126.678 1.00 14.34 119 LEU J CA 1
ATOM 3552 C C . LEU C 3 122 ? 144.768 154.088 126.446 1.00 12.32 119 LEU J C 1
ATOM 3553 O O . LEU C 3 122 ? 143.746 153.620 126.970 1.00 11.83 119 LEU J O 1
ATOM 3558 N N . MET C 3 123 ? 145.662 153.378 125.768 1.00 14.69 120 MET J N 1
ATOM 3559 C CA . MET C 3 123 ? 145.467 151.928 125.437 1.00 15.03 120 MET J CA 1
ATOM 3560 C C . MET C 3 123 ? 145.393 151.098 126.696 1.00 14.00 120 MET J C 1
ATOM 3561 O O . MET C 3 123 ? 144.437 150.251 126.831 1.00 15.02 120 MET J O 1
ATOM 3566 N N . THR C 3 124 ? 146.301 151.314 127.650 1.00 12.68 121 THR J N 1
ATOM 3567 C CA . THR C 3 124 ? 146.205 150.666 128.969 1.00 12.09 121 THR J CA 1
ATOM 3568 C C . THR C 3 124 ? 144.814 150.883 129.538 1.00 9.47 121 THR J C 1
ATOM 3569 O O . THR C 3 124 ? 144.169 149.938 129.918 1.00 7.99 121 THR J O 1
ATOM 3573 N N . LEU C 3 125 ? 144.342 152.138 129.548 1.00 9.44 122 LEU J N 1
ATOM 3574 C CA . LEU C 3 125 ? 143.037 152.448 130.160 1.00 10.89 122 LEU J CA 1
ATOM 3575 C C . LEU C 3 125 ? 141.852 151.880 129.351 1.00 6.96 122 LEU J C 1
ATOM 3576 O O . LEU C 3 125 ? 140.910 151.448 130.009 1.00 8.26 122 LEU J O 1
ATOM 3581 N N . GLN C 3 126 ? 141.920 151.911 128.025 1.00 10.57 123 GLN J N 1
ATOM 3582 C CA . GLN C 3 126 ? 140.842 151.358 127.152 1.00 12.16 123 GLN J CA 1
ATOM 3583 C C . GLN C 3 126 ? 140.764 149.850 127.372 1.00 11.29 123 GLN J C 1
ATOM 3584 O O . GLN C 3 126 ? 139.646 149.308 127.596 1.00 12.04 123 GLN J O 1
ATOM 3590 N N . GLY C 3 127 ? 141.916 149.182 127.409 1.00 13.02 124 GLY J N 1
ATOM 3591 C CA . GLY C 3 127 ? 141.915 147.751 127.767 1.00 11.07 124 GLY J CA 1
ATOM 3592 C C . GLY C 3 127 ? 141.368 147.533 129.134 1.00 8.74 124 GLY J C 1
ATOM 3593 O O . GLY C 3 127 ? 140.521 146.647 129.370 1.00 8.31 124 GLY J O 1
ATOM 3594 N N . LEU C 3 128 ? 141.786 148.361 130.084 1.00 10.34 125 LEU J N 1
ATOM 3595 C CA . LEU C 3 128 ? 141.326 148.205 131.461 1.00 10.20 125 LEU J CA 1
ATOM 3596 C C . LEU C 3 128 ? 139.826 148.538 131.592 1.00 8.52 125 LEU J C 1
ATOM 3597 O O . LEU C 3 128 ? 139.168 147.888 132.382 1.00 9.50 125 LEU J O 1
ATOM 3602 N N . GLU C 3 129 ? 139.337 149.554 130.867 1.00 11.02 126 GLU J N 1
ATOM 3603 C CA . GLU C 3 129 ? 137.894 149.914 130.900 1.00 10.35 126 GLU J CA 1
ATOM 3604 C C . GLU C 3 129 ? 137.074 148.684 130.462 1.00 9.70 126 GLU J C 1
ATOM 3605 O O . GLU C 3 129 ? 136.130 148.307 131.175 1.00 8.97 126 GLU J O 1
ATOM 3611 N N . TYR C 3 130 ? 137.486 148.065 129.366 1.00 10.49 127 TYR J N 1
ATOM 3612 C CA . TYR C 3 130 ? 136.812 146.852 128.822 1.00 11.38 127 TYR J CA 1
ATOM 3613 C C . TYR C 3 130 ? 136.885 145.736 129.845 1.00 9.21 127 TYR J C 1
ATOM 3614 O O . TYR C 3 130 ? 135.892 145.113 130.196 1.00 9.86 127 TYR J O 1
ATOM 3623 N N . LEU C 3 131 ? 138.090 145.459 130.346 1.00 10.99 128 LEU J N 1
ATOM 3624 C CA . LEU C 3 131 ? 138.261 144.407 131.370 1.00 9.67 128 LEU J CA 1
ATOM 3625 C C . LEU C 3 131 ? 137.374 144.663 132.583 1.00 9.63 128 LEU J C 1
ATOM 3626 O O . LEU C 3 131 ? 136.650 143.784 133.021 1.00 8.31 128 LEU J O 1
ATOM 3631 N N . HIS C 3 132 ? 137.421 145.876 133.150 1.00 9.08 129 HIS J N 1
ATOM 3632 C CA . HIS C 3 132 ? 136.630 146.203 134.345 1.00 10.39 129 HIS J CA 1
ATOM 3633 C C . HIS C 3 132 ? 135.121 146.112 134.026 1.00 7.41 129 HIS J C 1
ATOM 3634 O O . HIS C 3 132 ? 134.405 145.712 134.895 1.00 7.23 129 HIS J O 1
ATOM 3641 N N . GLN C 3 133 ? 134.726 146.481 132.805 1.00 11.42 130 GLN J N 1
ATOM 3642 C CA . GLN C 3 133 ? 133.300 146.405 132.359 1.00 14.47 130 GLN J CA 1
ATOM 3643 C C . GLN C 3 133 ? 132.825 144.951 132.468 1.00 14.14 130 GLN J C 1
ATOM 3644 O O . GLN C 3 133 ? 131.650 144.728 132.817 1.00 15.08 130 GLN J O 1
ATOM 3650 N N . HIS C 3 134 ? 133.727 143.993 132.212 1.00 13.19 131 HIS J N 1
ATOM 3651 C CA . HIS C 3 134 ? 133.461 142.534 132.279 1.00 12.62 131 HIS J CA 1
ATOM 3652 C C . HIS C 3 134 ? 133.860 141.969 133.622 1.00 12.86 131 HIS J C 1
ATOM 3653 O O . HIS C 3 134 ? 133.959 140.735 133.730 1.00 13.22 131 HIS J O 1
ATOM 3660 N N . TRP C 3 135 ? 133.969 142.832 134.638 1.00 9.16 132 TRP J N 1
ATOM 3661 C CA . TRP C 3 135 ? 134.065 142.441 136.052 1.00 10.48 132 TRP J CA 1
ATOM 3662 C C . TRP C 3 135 ? 135.285 141.555 136.277 1.00 9.13 132 TRP J C 1
ATOM 3663 O O . TRP C 3 135 ? 135.222 140.687 137.144 1.00 9.27 132 TRP J O 1
ATOM 3674 N N . ILE C 3 136 ? 136.380 141.904 135.632 1.00 8.63 133 ILE J N 1
ATOM 3675 C CA . ILE C 3 136 ? 137.693 141.220 135.825 1.00 9.80 133 ILE J CA 1
ATOM 3676 C C . ILE C 3 136 ? 138.751 142.277 136.221 1.00 8.43 133 ILE J C 1
ATOM 3677 O O . ILE C 3 136 ? 138.858 143.286 135.515 1.00 8.37 133 ILE J O 1
ATOM 3682 N N . LEU C 3 137 ? 139.496 142.000 137.301 1.00 10.94 134 LEU J N 1
ATOM 3683 C CA . LEU C 3 137 ? 140.760 142.734 137.643 1.00 10.56 134 LEU J CA 1
ATOM 3684 C C . LEU C 3 137 ? 141.964 141.982 137.069 1.00 10.68 134 LEU J C 1
ATOM 3685 O O . LEU C 3 137 ? 141.981 140.749 137.211 1.00 12.17 134 LEU J O 1
ATOM 3690 N N . HIS C 3 138 ? 142.942 142.693 136.518 1.00 8.97 135 HIS J N 1
ATOM 3691 C CA . HIS C 3 138 ? 144.216 142.135 135.988 1.00 10.59 135 HIS J CA 1
ATOM 3692 C C . HIS C 3 138 ? 145.103 141.688 137.163 1.00 12.97 135 HIS J C 1
ATOM 3693 O O . HIS C 3 138 ? 145.486 140.498 137.204 1.00 13.52 135 HIS J O 1
ATOM 3700 N N . ARG C 3 139 ? 145.393 142.602 138.093 1.00 11.93 136 ARG J N 1
ATOM 3701 C CA . ARG C 3 139 ? 146.101 142.324 139.385 1.00 12.78 136 ARG J CA 1
ATOM 3702 C C . ARG C 3 139 ? 147.582 142.007 139.133 1.00 13.44 136 ARG J C 1
ATOM 3703 O O . ARG C 3 139 ? 148.255 141.494 140.078 1.00 19.21 136 ARG J O 1
ATOM 3711 N N . ASP C 3 140 ? 148.090 142.291 137.956 1.00 11.01 137 ASP J N 1
ATOM 3712 C CA . ASP C 3 140 ? 149.545 142.110 137.727 1.00 16.59 137 ASP J CA 1
ATOM 3713 C C . ASP C 3 140 ? 150.010 143.173 136.771 1.00 14.60 137 ASP J C 1
ATOM 3714 O O . ASP C 3 140 ? 150.855 142.879 135.913 1.00 15.58 137 ASP J O 1
ATOM 3719 N N . LEU C 3 141 ? 149.442 144.379 136.874 1.00 13.45 138 LEU J N 1
ATOM 3720 C CA . LEU C 3 141 ? 149.824 145.438 135.952 1.00 15.32 138 LEU J CA 1
ATOM 3721 C C . LEU C 3 141 ? 151.240 145.882 136.339 1.00 13.53 138 LEU J C 1
ATOM 3722 O O . LEU C 3 141 ? 151.493 146.055 137.536 1.00 21.21 138 LEU J O 1
ATOM 3727 N N . LYS C 3 142 ? 152.081 146.004 135.345 1.00 14.40 139 LYS J N 1
ATOM 3728 C CA . LYS C 3 142 ? 153.484 146.478 135.438 1.00 15.11 139 LYS J CA 1
ATOM 3729 C C . LYS C 3 142 ? 153.954 146.609 134.013 1.00 14.40 139 LYS J C 1
ATOM 3730 O O . LYS C 3 142 ? 153.353 146.029 133.112 1.00 15.68 139 LYS J O 1
ATOM 3736 N N . PRO C 3 143 ? 154.994 147.417 133.720 1.00 16.62 140 PRO J N 1
ATOM 3737 C CA . PRO C 3 143 ? 155.367 147.658 132.341 1.00 17.73 140 PRO J CA 1
ATOM 3738 C C . PRO C 3 143 ? 155.599 146.368 131.525 1.00 15.47 140 PRO J C 1
ATOM 3739 O O . PRO C 3 143 ? 155.308 146.381 130.332 1.00 14.18 140 PRO J O 1
ATOM 3743 N N . ASN C 3 144 ? 156.117 145.301 132.146 1.00 18.34 141 ASN J N 1
ATOM 3744 C CA . ASN C 3 144 ? 156.480 144.057 131.405 1.00 19.82 141 ASN J CA 1
ATOM 3745 C C . ASN C 3 144 ? 155.223 143.218 131.091 1.00 19.03 141 ASN J C 1
ATOM 3746 O O . ASN C 3 144 ? 155.348 142.330 130.235 1.00 20.50 141 ASN J O 1
ATOM 3751 N N . ASN C 3 145 ? 154.066 143.516 131.690 1.00 18.34 142 ASN J N 1
ATOM 3752 C CA . ASN C 3 145 ? 152.762 142.876 131.326 1.00 17.50 142 ASN J CA 1
ATOM 3753 C C . ASN C 3 145 ? 151.956 143.773 130.383 1.00 17.15 142 ASN J C 1
ATOM 3754 O O . ASN C 3 145 ? 150.772 143.428 130.140 1.00 19.85 142 ASN J O 1
ATOM 3759 N N . LEU C 3 146 ? 152.551 144.872 129.900 1.00 15.75 143 LEU J N 1
ATOM 3760 C CA . LEU C 3 146 ? 151.975 145.730 128.843 1.00 15.01 143 LEU J CA 1
ATOM 3761 C C . LEU C 3 146 ? 152.784 145.503 127.587 1.00 16.21 143 LEU J C 1
ATOM 3762 O O . LEU C 3 146 ? 153.858 146.165 127.365 1.00 14.82 143 LEU J O 1
ATOM 3767 N N . LEU C 3 147 ? 152.303 144.554 126.776 1.00 14.83 144 LEU J N 1
ATOM 3768 C CA . LEU C 3 147 ? 153.005 144.104 125.560 1.00 18.31 144 LEU J CA 1
ATOM 3769 C C . LEU C 3 147 ? 152.574 145.010 124.423 1.00 16.24 144 LEU J C 1
ATOM 3770 O O . LEU C 3 147 ? 151.423 145.481 124.470 1.00 20.24 144 LEU J O 1
ATOM 3775 N N . LEU C 3 148 ? 153.487 145.309 123.514 1.00 18.39 145 LEU J N 1
ATOM 3776 C CA . LEU C 3 148 ? 153.270 146.102 122.291 1.00 22.78 145 LEU J CA 1
ATOM 3777 C C . LEU C 3 148 ? 153.518 145.180 121.094 1.00 25.11 145 LEU J C 1
ATOM 3778 O O . LEU C 3 148 ? 154.491 144.401 121.154 1.00 24.21 145 LEU J O 1
ATOM 3783 N N . ASP C 3 149 ? 152.671 145.253 120.061 1.00 25.72 146 ASP J N 1
ATOM 3784 C CA . ASP C 3 149 ? 152.893 144.533 118.780 1.00 28.41 146 ASP J CA 1
ATOM 3785 C C . ASP C 3 149 ? 153.652 145.468 117.842 1.00 32.80 146 ASP J C 1
ATOM 3786 O O . ASP C 3 149 ? 153.899 146.628 118.237 1.00 34.87 146 ASP J O 1
ATOM 3791 N N . GLU C 3 150 ? 154.003 144.985 116.647 1.00 35.02 147 GLU J N 1
ATOM 3792 C CA . GLU C 3 150 ? 154.775 145.751 115.628 1.00 38.27 147 GLU J CA 1
ATOM 3793 C C . GLU C 3 150 ? 153.998 147.006 115.200 1.00 36.55 147 GLU J C 1
ATOM 3794 O O . GLU C 3 150 ? 154.652 147.956 114.728 1.00 35.04 147 GLU J O 1
ATOM 3800 N N . ASN C 3 151 ? 152.670 147.013 115.365 1.00 35.20 148 ASN J N 1
ATOM 3801 C CA . ASN C 3 151 ? 151.769 148.131 114.971 1.00 34.89 148 ASN J CA 1
ATOM 3802 C C . ASN C 3 151 ? 151.552 149.103 116.141 1.00 32.65 148 ASN J C 1
ATOM 3803 O O . ASN C 3 151 ? 150.794 150.067 115.953 1.00 33.31 148 ASN J O 1
ATOM 3808 N N . GLY C 3 152 ? 152.203 148.881 117.288 1.00 29.42 149 GLY J N 1
ATOM 3809 C CA . GLY C 3 152 ? 152.140 149.788 118.450 1.00 26.03 149 GLY J CA 1
ATOM 3810 C C . GLY C 3 152 ? 150.791 149.735 119.121 1.00 22.71 149 GLY J C 1
ATOM 3811 O O . GLY C 3 152 ? 150.364 150.763 119.689 1.00 25.09 149 GLY J O 1
ATOM 3812 N N . VAL C 3 153 ? 150.130 148.587 119.062 1.00 20.52 150 VAL J N 1
ATOM 3813 C CA . VAL C 3 153 ? 148.894 148.320 119.839 1.00 19.75 150 VAL J CA 1
ATOM 3814 C C . VAL C 3 153 ? 149.350 147.699 121.152 1.00 18.65 150 VAL J C 1
ATOM 3815 O O . VAL C 3 153 ? 150.063 146.668 121.118 1.00 19.80 150 VAL J O 1
ATOM 3819 N N . LEU C 3 154 ? 149.003 148.331 122.260 1.00 16.53 151 LEU J N 1
ATOM 3820 C CA . LEU C 3 154 ? 149.393 147.848 123.596 1.00 14.89 151 LEU J CA 1
ATOM 3821 C C . LEU C 3 154 ? 148.304 146.888 124.034 1.00 16.72 151 LEU J C 1
ATOM 3822 O O . LEU C 3 154 ? 147.130 147.215 123.812 1.00 20.34 151 LEU J O 1
ATOM 3827 N N . LYS C 3 155 ? 148.678 145.742 124.594 1.00 14.13 152 LYS J N 1
ATOM 3828 C CA . LYS C 3 155 ? 147.726 144.737 125.099 1.00 16.62 152 LYS J CA 1
ATOM 3829 C C . LYS C 3 155 ? 148.100 144.403 126.529 1.00 15.40 152 LYS J C 1
ATOM 3830 O O . LYS C 3 155 ? 149.323 144.222 126.788 1.00 18.98 152 LYS J O 1
ATOM 3836 N N . LEU C 3 156 ? 147.113 144.341 127.402 1.00 13.90 153 LEU J N 1
ATOM 3837 C CA . LEU C 3 156 ? 147.269 143.756 128.736 1.00 16.95 153 LEU J CA 1
ATOM 3838 C C . LEU C 3 156 ? 147.560 142.277 128.470 1.00 20.11 153 LEU J C 1
ATOM 3839 O O . LEU C 3 156 ? 146.841 141.698 127.642 1.00 20.11 153 LEU J O 1
ATOM 3844 N N . ALA C 3 157 ? 148.620 141.746 129.070 1.00 19.10 154 ALA J N 1
ATOM 3845 C CA . ALA C 3 157 ? 148.987 140.322 128.962 1.00 16.25 154 ALA J CA 1
ATOM 3846 C C . ALA C 3 157 ? 149.229 139.789 130.358 1.00 19.52 154 ALA J C 1
ATOM 3847 O O . ALA C 3 157 ? 149.181 140.578 131.319 1.00 18.60 154 ALA J O 1
ATOM 3849 N N . ASP C 3 158 ? 149.434 138.471 130.442 1.00 21.96 155 ASP J N 1
ATOM 3850 C CA . ASP C 3 158 ? 149.677 137.721 131.691 1.00 24.41 155 ASP J CA 1
ATOM 3851 C C . ASP C 3 158 ? 148.451 137.829 132.584 1.00 19.88 155 ASP J C 1
ATOM 3852 O O . ASP C 3 158 ? 148.478 138.585 133.578 1.00 21.88 155 ASP J O 1
ATOM 3857 N N . PHE C 3 159 ? 147.440 137.006 132.301 1.00 19.51 156 PHE J N 1
ATOM 3858 C CA . PHE C 3 159 ? 146.175 136.946 133.071 1.00 17.21 156 PHE J CA 1
ATOM 3859 C C . PHE C 3 159 ? 146.244 135.870 134.143 1.00 17.83 156 PHE J C 1
ATOM 3860 O O . PHE C 3 159 ? 145.203 135.532 134.732 1.00 14.89 156 PHE J O 1
ATOM 3868 N N . GLY C 3 160 ? 147.457 135.384 134.451 1.00 18.45 157 GLY J N 1
ATOM 3869 C CA . GLY C 3 160 ? 147.679 134.350 135.470 1.00 17.46 157 GLY J CA 1
ATOM 3870 C C . GLY C 3 160 ? 147.254 134.752 136.858 1.00 18.57 157 GLY J C 1
ATOM 3871 O O . GLY C 3 160 ? 147.035 133.848 137.672 1.00 20.23 157 GLY J O 1
ATOM 3872 N N . LEU C 3 161 ? 147.130 136.055 137.153 1.00 17.30 158 LEU J N 1
ATOM 3873 C CA . LEU C 3 161 ? 146.626 136.495 138.474 1.00 20.11 158 LEU J CA 1
ATOM 3874 C C . LEU C 3 161 ? 145.264 137.193 138.336 1.00 14.99 158 LEU J C 1
ATOM 3875 O O . LEU C 3 161 ? 144.716 137.534 139.370 1.00 17.69 158 LEU J O 1
ATOM 3880 N N . ALA C 3 162 ? 144.750 137.347 137.109 1.00 15.46 159 ALA J N 1
ATOM 3881 C CA . ALA C 3 162 ? 143.482 138.063 136.822 1.00 13.89 159 ALA J CA 1
ATOM 3882 C C . ALA C 3 162 ? 142.328 137.328 137.496 1.00 14.84 159 ALA J C 1
ATOM 3883 O O . ALA C 3 162 ? 142.379 136.092 137.640 1.00 17.71 159 ALA J O 1
ATOM 3885 N N . LYS C 3 163 ? 141.313 138.057 137.950 1.00 15.11 160 LYS J N 1
ATOM 3886 C CA . LYS C 3 163 ? 140.223 137.450 138.730 1.00 16.37 160 LYS J CA 1
ATOM 3887 C C . LYS C 3 163 ? 138.966 138.308 138.589 1.00 18.58 160 LYS J C 1
ATOM 3888 O O . LYS C 3 163 ? 139.079 139.536 138.565 1.00 13.72 160 LYS J O 1
ATOM 3894 N N . SER C 3 164 ? 137.814 137.657 138.542 1.00 19.34 161 SER J N 1
ATOM 3895 C CA . SER C 3 164 ? 136.519 138.370 138.477 1.00 21.24 161 SER J CA 1
ATOM 3896 C C . SER C 3 164 ? 136.362 139.124 139.796 1.00 21.37 161 SER J C 1
ATOM 3897 O O . SER C 3 164 ? 136.809 138.605 140.847 1.00 25.89 161 SER J O 1
ATOM 3900 N N . PHE C 3 165 ? 135.740 140.301 139.780 1.00 18.69 162 PHE J N 1
ATOM 3901 C CA . PHE C 3 165 ? 135.419 141.047 141.021 1.00 19.70 162 PHE J CA 1
ATOM 3902 C C . PHE C 3 165 ? 133.940 141.442 141.002 1.00 20.33 162 PHE J C 1
ATOM 3903 O O . PHE C 3 165 ? 133.324 141.332 139.932 1.00 19.95 162 PHE J O 1
ATOM 3911 N N . GLY C 3 166 ? 133.455 141.945 142.133 1.00 26.59 163 GLY J N 1
ATOM 3912 C CA . GLY C 3 166 ? 132.074 142.423 142.321 1.00 28.04 163 GLY J CA 1
ATOM 3913 C C . GLY C 3 166 ? 131.172 141.351 142.896 1.00 33.25 163 GLY J C 1
ATOM 3914 O O . GLY C 3 166 ? 129.957 141.571 142.919 1.00 36.87 163 GLY J O 1
ATOM 3915 N N . SER C 3 167 ? 131.735 140.223 143.331 1.00 39.93 164 SER J N 1
ATOM 3916 C CA . SER C 3 167 ? 131.030 139.163 144.091 1.00 46.94 164 SER J CA 1
ATOM 3917 C C . SER C 3 167 ? 131.357 139.331 145.573 1.00 54.32 164 SER J C 1
ATOM 3918 O O . SER C 3 167 ? 132.530 139.404 145.933 1.00 53.81 164 SER J O 1
ATOM 3921 N N . PRO C 3 168 ? 130.347 139.417 146.473 1.00 65.06 165 PRO J N 1
ATOM 3922 C CA . PRO C 3 168 ? 130.606 139.540 147.909 1.00 72.19 165 PRO J CA 1
ATOM 3923 C C . PRO C 3 168 ? 131.172 138.256 148.543 1.00 77.79 165 PRO J C 1
ATOM 3924 O O . PRO C 3 168 ? 132.015 138.369 149.417 1.00 78.03 165 PRO J O 1
ATOM 3928 N N . ASN C 3 169 ? 130.697 137.088 148.093 1.00 85.64 166 ASN J N 1
ATOM 3929 C CA . ASN C 3 169 ? 131.067 135.743 148.621 1.00 90.86 166 ASN J CA 1
ATOM 3930 C C . ASN C 3 169 ? 132.560 135.455 148.393 1.00 91.16 166 ASN J C 1
ATOM 3931 O O . ASN C 3 169 ? 133.165 134.803 149.268 1.00 92.04 166 ASN J O 1
ATOM 3936 N N . ARG C 3 170 ? 133.126 135.916 147.270 1.00 90.87 167 ARG J N 1
ATOM 3937 C CA . ARG C 3 170 ? 134.512 135.596 146.826 1.00 90.92 167 ARG J CA 1
ATOM 3938 C C . ARG C 3 170 ? 135.516 136.325 147.728 1.00 87.27 167 ARG J C 1
ATOM 3939 O O . ARG C 3 170 ? 135.408 137.558 147.841 1.00 87.80 167 ARG J O 1
ATOM 3947 N N . ALA C 3 171 ? 136.439 135.581 148.349 1.00 83.59 168 ALA J N 1
ATOM 3948 C CA . ALA C 3 171 ? 137.561 136.095 149.172 1.00 79.66 168 ALA J CA 1
ATOM 3949 C C . ALA C 3 171 ? 138.850 136.055 148.341 1.00 74.30 168 ALA J C 1
ATOM 3950 O O . ALA C 3 171 ? 139.088 135.028 147.673 1.00 76.05 168 ALA J O 1
ATOM 3952 N N . TYR C 3 172 ? 139.643 137.131 148.387 1.00 67.03 169 TYR J N 1
ATOM 3953 C CA . TYR C 3 172 ? 140.876 137.332 147.579 1.00 66.01 169 TYR J CA 1
ATOM 3954 C C . TYR C 3 172 ? 142.098 137.374 148.501 1.00 61.46 169 TYR J C 1
ATOM 3955 O O . TYR C 3 172 ? 141.932 137.409 149.736 1.00 60.59 169 TYR J O 1
ATOM 3964 N N . THR C 3 173 ? 143.289 137.364 147.897 1.00 57.99 170 THR J N 1
ATOM 3965 C CA . THR C 3 173 ? 144.607 137.498 148.576 1.00 56.03 170 THR J CA 1
ATOM 3966 C C . THR C 3 173 ? 145.160 138.906 148.316 1.00 52.76 170 THR J C 1
ATOM 3967 O O . THR C 3 173 ? 144.872 139.479 147.240 1.00 44.05 170 THR J O 1
ATOM 3971 N N . HIS C 3 174 ? 145.930 139.423 149.276 1.00 50.26 171 HIS J N 1
ATOM 3972 C CA . HIS C 3 174 ? 146.475 140.808 149.304 1.00 52.25 171 HIS J CA 1
ATOM 3973 C C . HIS C 3 174 ? 147.892 140.849 148.718 1.00 51.32 171 HIS J C 1
ATOM 3974 O O . HIS C 3 174 ? 148.382 141.964 148.475 1.00 48.38 171 HIS J O 1
ATOM 3981 N N . GLN C 3 175 ? 148.513 139.686 148.473 1.00 54.57 172 GLN J N 1
ATOM 3982 C CA . GLN C 3 175 ? 149.922 139.565 147.999 1.00 53.96 172 GLN J CA 1
ATOM 3983 C C . GLN C 3 175 ? 149.993 139.741 146.476 1.00 51.23 172 GLN J C 1
ATOM 3984 O O . GLN C 3 175 ? 151.104 139.595 145.925 1.00 55.52 172 GLN J O 1
ATOM 3990 N N . VAL C 3 176 ? 148.869 140.051 145.818 1.00 45.50 173 VAL J N 1
ATOM 3991 C CA . VAL C 3 176 ? 148.798 140.276 144.344 1.00 36.69 173 VAL J CA 1
ATOM 3992 C C . VAL C 3 176 ? 149.423 141.631 144.012 1.00 32.85 173 VAL J C 1
ATOM 3993 O O . VAL C 3 176 ? 149.484 142.514 144.902 1.00 30.44 173 VAL J O 1
ATOM 3997 N N . VAL C 3 177 ? 149.801 141.785 142.748 1.00 23.27 174 VAL J N 1
ATOM 3998 C CA . VAL C 3 177 ? 150.539 142.936 142.174 1.00 27.59 174 VAL J CA 1
ATOM 3999 C C . VAL C 3 177 ? 151.978 142.880 142.706 1.00 25.80 174 VAL J C 1
ATOM 4000 O O . VAL C 3 177 ? 152.158 142.846 143.930 1.00 27.56 174 VAL J O 1
ATOM 4004 N N . THR C 3 178 ? 152.962 142.869 141.814 1.00 24.67 175 THR J N 1
ATOM 4005 C CA . THR C 3 178 ? 154.396 143.009 142.184 1.00 28.95 175 THR J CA 1
ATOM 4006 C C . THR C 3 178 ? 154.550 144.271 143.053 1.00 29.91 175 THR J C 1
ATOM 4007 O O . THR C 3 178 ? 153.805 145.262 142.839 1.00 21.84 175 THR J O 1
ATOM 4011 N N . ARG C 3 179 ? 155.429 144.192 144.053 1.00 25.56 176 ARG J N 1
ATOM 4012 C CA . ARG C 3 179 ? 155.444 145.098 145.225 1.00 24.20 176 ARG J CA 1
ATOM 4013 C C . ARG C 3 179 ? 155.461 146.561 144.793 1.00 18.19 176 ARG J C 1
ATOM 4014 O O . ARG C 3 179 ? 154.784 147.335 145.459 1.00 19.80 176 ARG J O 1
ATOM 4022 N N . TRP C 3 180 ? 156.256 146.908 143.779 1.00 18.30 177 TRP J N 1
ATOM 4023 C CA . TRP C 3 180 ? 156.538 148.307 143.374 1.00 20.13 177 TRP J CA 1
ATOM 4024 C C . TRP C 3 180 ? 155.267 148.974 142.834 1.00 20.54 177 TRP J C 1
ATOM 4025 O O . TRP C 3 180 ? 155.272 150.224 142.753 1.00 21.98 177 TRP J O 1
ATOM 4036 N N . TYR C 3 181 ? 154.281 148.170 142.410 1.00 19.48 178 TYR J N 1
ATOM 4037 C CA . TYR C 3 181 ? 153.020 148.640 141.757 1.00 17.70 178 TYR J CA 1
ATOM 4038 C C . TYR C 3 181 ? 151.817 148.318 142.622 1.00 16.16 178 TYR J C 1
ATOM 4039 O O . TYR C 3 181 ? 150.678 148.598 142.207 1.00 21.01 178 TYR J O 1
ATOM 4048 N N . ARG C 3 182 ? 152.044 147.790 143.812 1.00 15.78 179 ARG J N 1
ATOM 4049 C CA . ARG C 3 182 ? 150.988 147.370 144.739 1.00 16.45 179 ARG J CA 1
ATOM 4050 C C . ARG C 3 182 ? 150.440 148.616 145.450 1.00 20.29 179 ARG J C 1
ATOM 4051 O O . ARG C 3 182 ? 151.246 149.509 145.854 1.00 16.37 179 ARG J O 1
ATOM 4059 N N . ALA C 3 183 ? 149.107 148.705 145.511 1.00 20.73 180 ALA J N 1
ATOM 4060 C CA . ALA C 3 183 ? 148.362 149.845 146.079 1.00 18.82 180 ALA J CA 1
ATOM 4061 C C . ALA C 3 183 ? 148.415 149.728 147.591 1.00 21.70 180 ALA J C 1
ATOM 4062 O O . ALA C 3 183 ? 148.445 148.622 148.124 1.00 20.85 180 ALA J O 1
ATOM 4064 N N . PRO C 3 184 ? 148.357 150.854 148.334 1.00 20.69 181 PRO J N 1
ATOM 4065 C CA . PRO C 3 184 ? 148.430 150.803 149.792 1.00 24.38 181 PRO J CA 1
ATOM 4066 C C . PRO C 3 184 ? 147.354 149.928 150.440 1.00 19.52 181 PRO J C 1
ATOM 4067 O O . PRO C 3 184 ? 147.682 149.252 151.386 1.00 26.31 181 PRO J O 1
ATOM 4071 N N . GLU C 3 185 ? 146.114 149.890 149.919 1.00 22.05 182 GLU J N 1
ATOM 4072 C CA . GLU C 3 185 ? 145.050 149.021 150.478 1.00 18.64 182 GLU J CA 1
ATOM 4073 C C . GLU C 3 185 ? 145.479 147.544 150.416 1.00 19.15 182 GLU J C 1
ATOM 4074 O O . GLU C 3 185 ? 145.129 146.805 151.347 1.00 20.13 182 GLU J O 1
ATOM 4080 N N . LEU C 3 186 ? 146.206 147.145 149.376 1.00 16.09 183 LEU J N 1
ATOM 4081 C CA . LEU C 3 186 ? 146.767 145.772 149.260 1.00 20.64 183 LEU J CA 1
ATOM 4082 C C . LEU C 3 186 ? 147.865 145.601 150.322 1.00 19.35 183 LEU J C 1
ATOM 4083 O O . LEU C 3 186 ? 147.799 144.611 151.069 1.00 22.74 183 LEU J O 1
ATOM 4088 N N . LEU C 3 187 ? 148.787 146.565 150.393 1.00 24.53 184 LEU J N 1
ATOM 4089 C CA . LEU C 3 187 ? 149.930 146.558 151.349 1.00 21.55 184 LEU J CA 1
ATOM 4090 C C . LEU C 3 187 ? 149.410 146.556 152.790 1.00 28.59 184 LEU J C 1
ATOM 4091 O O . LEU C 3 187 ? 150.096 145.931 153.645 1.00 33.73 184 LEU J O 1
ATOM 4096 N N . PHE C 3 188 ? 148.219 147.123 153.059 1.00 25.63 185 PHE J N 1
ATOM 4097 C CA . PHE C 3 188 ? 147.526 147.038 154.374 1.00 27.08 185 PHE J CA 1
ATOM 4098 C C . PHE C 3 188 ? 146.607 145.813 154.473 1.00 24.06 185 PHE J C 1
ATOM 4099 O O . PHE C 3 188 ? 145.889 145.679 155.491 1.00 25.07 185 PHE J O 1
ATOM 4107 N N . GLY C 3 189 ? 146.649 144.899 153.507 1.00 26.21 186 GLY J N 1
ATOM 4108 C CA . GLY C 3 189 ? 146.005 143.578 153.625 1.00 26.29 186 GLY J CA 1
ATOM 4109 C C . GLY C 3 189 ? 144.538 143.571 153.218 1.00 27.00 186 GLY J C 1
ATOM 4110 O O . GLY C 3 189 ? 143.795 142.747 153.783 1.00 27.79 186 GLY J O 1
ATOM 4111 N N . ALA C 3 190 ? 144.124 144.433 152.277 1.00 26.51 187 ALA J N 1
ATOM 4112 C CA . ALA C 3 190 ? 142.754 144.433 151.711 1.00 26.45 187 ALA J CA 1
ATOM 4113 C C . ALA C 3 190 ? 142.478 143.049 151.112 1.00 27.34 187 ALA J C 1
ATOM 4114 O O . ALA C 3 190 ? 143.232 142.660 150.188 1.00 23.82 187 ALA J O 1
ATOM 4116 N N . ARG C 3 191 ? 141.487 142.347 151.671 1.00 29.36 188 ARG J N 1
ATOM 4117 C CA . ARG C 3 191 ? 140.946 141.047 151.188 1.00 34.90 188 ARG J CA 1
ATOM 4118 C C . ARG C 3 191 ? 139.955 141.334 150.053 1.00 36.90 188 ARG J C 1
ATOM 4119 O O . ARG C 3 191 ? 139.983 140.615 149.042 1.00 38.61 188 ARG J O 1
ATOM 4127 N N . MET C 3 192 ? 139.117 142.360 150.217 1.00 31.58 189 MET J N 1
ATOM 4128 C CA . MET C 3 192 ? 138.183 142.831 149.167 1.00 30.37 189 MET J CA 1
ATOM 4129 C C . MET C 3 192 ? 138.724 144.133 148.593 1.00 29.55 189 MET J C 1
ATOM 4130 O O . MET C 3 192 ? 139.227 144.992 149.353 1.00 27.20 189 MET J O 1
ATOM 4135 N N . TYR C 3 193 ? 138.635 144.262 147.283 1.00 20.31 190 TYR J N 1
ATOM 4136 C CA . TYR C 3 193 ? 139.088 145.465 146.584 1.00 20.23 190 TYR J CA 1
ATOM 4137 C C . TYR C 3 193 ? 138.436 145.460 145.211 1.00 17.80 190 TYR J C 1
ATOM 4138 O O . TYR C 3 193 ? 137.716 144.508 144.870 1.00 23.85 190 TYR J O 1
ATOM 4147 N N . GLY C 3 194 ? 138.656 146.525 144.474 1.00 18.79 191 GLY J N 1
ATOM 4148 C CA . GLY C 3 194 ? 138.084 146.690 143.134 1.00 15.22 191 GLY J CA 1
ATOM 4149 C C . GLY C 3 194 ? 139.095 147.243 142.201 1.00 16.82 191 GLY J C 1
ATOM 4150 O O . GLY C 3 194 ? 140.294 146.923 142.360 1.00 18.39 191 GLY J O 1
ATOM 4151 N N . VAL C 3 195 ? 138.639 148.030 141.233 1.00 11.49 192 VAL J N 1
ATOM 4152 C CA . VAL C 3 195 ? 139.472 148.467 140.102 1.00 13.68 192 VAL J CA 1
ATOM 4153 C C . VAL C 3 195 ? 140.675 149.286 140.619 1.00 8.22 192 VAL J C 1
ATOM 4154 O O . VAL C 3 195 ? 141.611 149.394 139.866 1.00 12.66 192 VAL J O 1
ATOM 4158 N N . GLY C 3 196 ? 140.597 149.834 141.836 1.00 13.33 193 GLY J N 1
ATOM 4159 C CA . GLY C 3 196 ? 141.687 150.621 142.462 1.00 13.09 193 GLY J CA 1
ATOM 4160 C C . GLY C 3 196 ? 143.028 149.905 142.458 1.00 14.25 193 GLY J C 1
ATOM 4161 O O . GLY C 3 196 ? 144.062 150.589 142.238 1.00 15.76 193 GLY J O 1
ATOM 4162 N N . VAL C 3 197 ? 143.028 148.582 142.607 1.00 14.65 194 VAL J N 1
ATOM 4163 C CA . VAL C 3 197 ? 144.297 147.788 142.540 1.00 17.20 194 VAL J CA 1
ATOM 4164 C C . VAL C 3 197 ? 144.940 147.914 141.163 1.00 14.59 194 VAL J C 1
ATOM 4165 O O . VAL C 3 197 ? 146.166 148.019 141.097 1.00 18.70 194 VAL J O 1
ATOM 4169 N N . ASP C 3 198 ? 144.169 147.968 140.073 1.00 11.83 195 ASP J N 1
ATOM 4170 C CA . ASP C 3 198 ? 144.724 148.161 138.731 1.00 10.46 195 ASP J CA 1
ATOM 4171 C C . ASP C 3 198 ? 145.078 149.636 138.568 1.00 8.62 195 ASP J C 1
ATOM 4172 O O . ASP C 3 198 ? 146.089 149.891 137.980 1.00 9.84 195 ASP J O 1
ATOM 4177 N N . MET C 3 199 ? 144.231 150.551 139.056 1.00 11.24 196 MET J N 1
ATOM 4178 C CA . MET C 3 199 ? 144.398 151.980 138.715 1.00 15.09 196 MET J CA 1
ATOM 4179 C C . MET C 3 199 ? 145.678 152.503 139.415 1.00 7.86 196 MET J C 1
ATOM 4180 O O . MET C 3 199 ? 146.416 153.242 138.799 1.00 11.26 196 MET J O 1
ATOM 4185 N N . TRP C 3 200 ? 145.957 152.025 140.618 1.00 13.70 197 TRP J N 1
ATOM 4186 C CA . TRP C 3 200 ? 147.194 152.393 141.374 1.00 10.46 197 TRP J CA 1
ATOM 4187 C C . TRP C 3 200 ? 148.412 151.945 140.592 1.00 12.22 197 TRP J C 1
ATOM 4188 O O . TRP C 3 200 ? 149.365 152.726 140.369 1.00 9.01 197 TRP J O 1
ATOM 4199 N N . ALA C 3 201 ? 148.378 150.691 140.117 1.00 13.16 198 ALA J N 1
ATOM 4200 C CA . ALA C 3 201 ? 149.456 150.175 139.259 1.00 11.68 198 ALA J CA 1
ATOM 4201 C C . ALA C 3 201 ? 149.540 151.029 138.013 1.00 11.01 198 ALA J C 1
ATOM 4202 O O . ALA C 3 201 ? 150.647 151.330 137.610 1.00 11.38 198 ALA J O 1
ATOM 4204 N N . VAL C 3 202 ? 148.393 151.492 137.456 1.00 11.63 199 VAL J N 1
ATOM 4205 C CA . VAL C 3 202 ? 148.416 152.370 136.266 1.00 12.22 199 VAL J CA 1
ATOM 4206 C C . VAL C 3 202 ? 149.130 153.686 136.637 1.00 7.11 199 VAL J C 1
ATOM 4207 O O . VAL C 3 202 ? 149.973 154.092 135.858 1.00 11.04 199 VAL J O 1
ATOM 4211 N N . GLY C 3 203 ? 148.876 154.231 137.822 1.00 12.50 200 GLY J N 1
ATOM 4212 C CA . GLY C 3 203 ? 149.603 155.436 138.298 1.00 11.80 200 GLY J CA 1
ATOM 4213 C C . GLY C 3 203 ? 151.107 155.194 138.407 1.00 11.72 200 GLY J C 1
ATOM 4214 O O . GLY C 3 203 ? 151.916 156.045 137.951 1.00 11.22 200 GLY J O 1
ATOM 4215 N N . CYS C 3 204 ? 151.489 154.045 138.952 1.00 13.84 201 CYS J N 1
ATOM 4216 C CA . CYS C 3 204 ? 152.907 153.624 139.094 1.00 13.61 201 CYS J CA 1
ATOM 4217 C C . CYS C 3 204 ? 153.548 153.467 137.726 1.00 12.82 201 CYS J C 1
ATOM 4218 O O . CYS C 3 204 ? 154.708 153.856 137.571 1.00 15.50 201 CYS J O 1
ATOM 4221 N N . ILE C 3 205 ? 152.820 152.926 136.738 1.00 15.20 202 ILE J N 1
ATOM 4222 C CA . ILE C 3 205 ? 153.322 152.808 135.344 1.00 13.35 202 ILE J CA 1
ATOM 4223 C C . ILE C 3 205 ? 153.492 154.200 134.768 1.00 14.04 202 ILE J C 1
ATOM 4224 O O . ILE C 3 205 ? 154.550 154.462 134.175 1.00 15.20 202 ILE J O 1
ATOM 4229 N N . LEU C 3 206 ? 152.486 155.055 134.940 1.00 12.73 203 LEU J N 1
ATOM 4230 C CA . LEU C 3 206 ? 152.552 156.447 134.456 1.00 16.50 203 LEU J CA 1
ATOM 4231 C C . LEU C 3 206 ? 153.811 157.103 135.057 1.00 10.10 203 LEU J C 1
ATOM 4232 O O . LEU C 3 206 ? 154.537 157.731 134.319 1.00 13.33 203 LEU J O 1
ATOM 4237 N N . ALA C 3 207 ? 154.036 156.921 136.354 1.00 17.57 204 ALA J N 1
ATOM 4238 C CA . ALA C 3 207 ? 155.157 157.547 137.116 1.00 13.56 204 ALA J CA 1
ATOM 4239 C C . ALA C 3 207 ? 156.495 157.035 136.587 1.00 17.77 204 ALA J C 1
ATOM 4240 O O . ALA C 3 207 ? 157.441 157.843 136.412 1.00 18.79 204 ALA J O 1
ATOM 4242 N N . GLU C 3 208 ? 156.548 155.743 136.256 1.00 18.88 205 GLU J N 1
ATOM 4243 C CA . GLU C 3 208 ? 157.730 155.090 135.650 1.00 18.22 205 GLU J CA 1
ATOM 4244 C C . GLU C 3 208 ? 157.940 155.583 134.226 1.00 17.35 205 GLU J C 1
ATOM 4245 O O . GLU C 3 208 ? 159.119 155.761 133.849 1.00 21.94 205 GLU J O 1
ATOM 4251 N N . LEU C 3 209 ? 156.868 155.835 133.460 1.00 17.44 206 LEU J N 1
ATOM 4252 C CA . LEU C 3 209 ? 156.984 156.423 132.103 1.00 18.26 206 LEU J CA 1
ATOM 4253 C C . LEU C 3 209 ? 157.575 157.840 132.224 1.00 17.30 206 LEU J C 1
ATOM 4254 O O . LEU C 3 209 ? 158.365 158.203 131.347 1.00 18.82 206 LEU J O 1
ATOM 4259 N N . LEU C 3 210 ? 157.187 158.602 133.245 1.00 18.16 207 LEU J N 1
ATOM 4260 C CA . LEU C 3 210 ? 157.614 160.029 133.390 1.00 22.30 207 LEU J CA 1
ATOM 4261 C C . LEU C 3 210 ? 159.058 160.130 133.918 1.00 23.17 207 LEU J C 1
ATOM 4262 O O . LEU C 3 210 ? 159.792 161.010 133.430 1.00 25.58 207 LEU J O 1
ATOM 4267 N N . LEU C 3 211 ? 159.450 159.269 134.852 1.00 24.08 208 LEU J N 1
ATOM 4268 C CA . LEU C 3 211 ? 160.773 159.288 135.544 1.00 25.58 208 LEU J CA 1
ATOM 4269 C C . LEU C 3 211 ? 161.800 158.353 134.874 1.00 27.67 208 LEU J C 1
ATOM 4270 O O . LEU C 3 211 ? 163.004 158.596 135.059 1.00 27.36 208 LEU J O 1
ATOM 4275 N N . ARG C 3 212 ? 161.352 157.305 134.162 1.00 28.25 209 ARG J N 1
ATOM 4276 C CA . ARG C 3 212 ? 162.181 156.264 133.482 1.00 24.26 209 ARG J CA 1
ATOM 4277 C C . ARG C 3 212 ? 162.831 155.325 134.504 1.00 27.32 209 ARG J C 1
ATOM 4278 O O . ARG C 3 212 ? 163.742 154.571 134.119 1.00 34.86 209 ARG J O 1
ATOM 4286 N N . VAL C 3 213 ? 162.348 155.321 135.741 1.00 29.13 210 VAL J N 1
ATOM 4287 C CA . VAL C 3 213 ? 162.814 154.439 136.847 1.00 31.81 210 VAL J CA 1
ATOM 4288 C C . VAL C 3 213 ? 161.596 154.120 137.695 1.00 27.55 210 VAL J C 1
ATOM 4289 O O . VAL C 3 213 ? 160.666 154.921 137.744 1.00 28.01 210 VAL J O 1
ATOM 4293 N N . PRO C 3 214 ? 161.567 152.963 138.387 1.00 29.70 211 PRO J N 1
ATOM 4294 C CA . PRO C 3 214 ? 160.469 152.638 139.283 1.00 28.91 211 PRO J CA 1
ATOM 4295 C C . PRO C 3 214 ? 160.240 153.791 140.266 1.00 34.12 211 PRO J C 1
ATOM 4296 O O . PRO C 3 214 ? 161.195 154.344 140.797 1.00 29.45 211 PRO J O 1
ATOM 4300 N N . PHE C 3 215 ? 158.972 154.130 140.470 1.00 30.13 212 PHE J N 1
ATOM 4301 C CA . PHE C 3 215 ? 158.548 155.294 141.271 1.00 28.28 212 PHE J CA 1
ATOM 4302 C C . PHE C 3 215 ? 158.852 154.991 142.739 1.00 28.92 212 PHE J C 1
ATOM 4303 O O . PHE C 3 215 ? 159.533 155.807 143.393 1.00 28.98 212 PHE J O 1
ATOM 4311 N N . LEU C 3 216 ? 158.433 153.809 143.196 1.00 25.88 213 LEU J N 1
ATOM 4312 C CA . LEU C 3 216 ? 158.365 153.426 144.626 1.00 29.62 213 LEU J CA 1
ATOM 4313 C C . LEU C 3 216 ? 159.072 152.090 144.857 1.00 28.60 213 LEU J C 1
ATOM 4314 O O . LEU C 3 216 ? 158.419 151.113 145.206 1.00 23.54 213 LEU J O 1
ATOM 4319 N N . PRO C 3 217 ? 160.413 152.006 144.679 1.00 30.30 214 PRO J N 1
ATOM 4320 C CA . PRO C 3 217 ? 161.110 150.717 144.710 1.00 30.35 214 PRO J CA 1
ATOM 4321 C C . PRO C 3 217 ? 161.338 150.214 146.143 1.00 37.78 214 PRO J C 1
ATOM 4322 O O . PRO C 3 217 ? 162.429 150.406 146.668 1.00 37.35 214 PRO J O 1
ATOM 4326 N N . GLY C 3 218 ? 160.311 149.605 146.743 1.00 31.34 215 GLY J N 1
ATOM 4327 C CA . GLY C 3 218 ? 160.365 149.083 148.121 1.00 37.39 215 GLY J CA 1
ATOM 4328 C C . GLY C 3 218 ? 160.917 147.668 148.169 1.00 42.55 215 GLY J C 1
ATOM 4329 O O . GLY C 3 218 ? 160.508 146.841 147.330 1.00 42.77 215 GLY J O 1
ATOM 4330 N N . ASP C 3 219 ? 161.795 147.386 149.136 1.00 43.57 216 ASP J N 1
ATOM 4331 C CA . ASP C 3 219 ? 162.495 146.077 149.290 1.00 43.92 216 ASP J CA 1
ATOM 4332 C C . ASP C 3 219 ? 161.650 145.098 150.123 1.00 41.51 216 ASP J C 1
ATOM 4333 O O . ASP C 3 219 ? 162.014 143.904 150.165 1.00 42.92 216 ASP J O 1
ATOM 4338 N N . SER C 3 220 ? 160.588 145.577 150.775 1.00 33.76 217 SER J N 1
ATOM 4339 C CA . SER C 3 220 ? 159.662 144.786 151.625 1.00 36.26 217 SER J CA 1
ATOM 4340 C C . SER C 3 220 ? 158.290 145.466 151.661 1.00 31.68 217 SER J C 1
ATOM 4341 O O . SER C 3 220 ? 158.204 146.619 151.233 1.00 34.79 217 SER J O 1
ATOM 4344 N N . ASP C 3 221 ? 157.279 144.791 152.206 1.00 34.26 218 ASP J N 1
ATOM 4345 C CA . ASP C 3 221 ? 155.897 145.333 152.314 1.00 37.28 218 ASP J CA 1
ATOM 4346 C C . ASP C 3 221 ? 155.903 146.591 153.197 1.00 40.70 218 ASP J C 1
ATOM 4347 O O . ASP C 3 221 ? 155.050 147.478 152.960 1.00 36.32 218 ASP J O 1
ATOM 4352 N N . LEU C 3 222 ? 156.818 146.673 154.174 1.00 37.61 219 LEU J N 1
ATOM 4353 C CA . LEU C 3 222 ? 156.935 147.841 155.088 1.00 34.37 219 LEU J CA 1
ATOM 4354 C C . LEU C 3 222 ? 157.728 148.947 154.398 1.00 31.29 219 LEU J C 1
ATOM 4355 O O . LEU C 3 222 ? 157.336 150.118 154.564 1.00 34.94 219 LEU J O 1
ATOM 4360 N N . ASP C 3 223 ? 158.791 148.613 153.664 1.00 29.66 220 ASP J N 1
ATOM 4361 C CA . ASP C 3 223 ? 159.580 149.617 152.900 1.00 31.81 220 ASP J CA 1
ATOM 4362 C C . ASP C 3 223 ? 158.731 150.189 151.755 1.00 29.09 220 ASP J C 1
ATOM 4363 O O . ASP C 3 223 ? 159.002 151.330 151.350 1.00 29.82 220 ASP J O 1
ATOM 4368 N N . GLN C 3 224 ? 157.769 149.415 151.239 1.00 29.41 221 GLN J N 1
ATOM 4369 C CA . GLN C 3 224 ? 156.883 149.854 150.124 1.00 25.62 221 GLN J CA 1
ATOM 4370 C C . GLN C 3 224 ? 155.952 150.955 150.647 1.00 19.60 221 GLN J C 1
ATOM 4371 O O . GLN C 3 224 ? 155.994 152.040 150.062 1.00 24.43 221 GLN J O 1
ATOM 4377 N N . LEU C 3 225 ? 155.212 150.687 151.729 1.00 21.40 222 LEU J N 1
ATOM 4378 C CA . LEU C 3 225 ? 154.327 151.641 152.469 1.00 23.50 222 LEU J CA 1
ATOM 4379 C C . LEU C 3 225 ? 155.079 152.897 152.918 1.00 26.10 222 LEU J C 1
ATOM 4380 O O . LEU C 3 225 ? 154.508 153.998 152.784 1.00 25.93 222 LEU J O 1
ATOM 4385 N N . THR C 3 226 ? 156.310 152.748 153.409 1.00 28.96 223 THR J N 1
ATOM 4386 C CA . THR C 3 226 ? 157.198 153.871 153.803 1.00 30.32 223 THR J CA 1
ATOM 4387 C C . THR C 3 226 ? 157.421 154.805 152.611 1.00 28.26 223 THR J C 1
ATOM 4388 O O . THR C 3 226 ? 157.173 156.016 152.768 1.00 31.50 223 THR J O 1
ATOM 4392 N N . ARG C 3 227 ? 157.869 154.265 151.473 1.00 25.30 224 ARG J N 1
ATOM 4393 C CA . ARG C 3 227 ? 158.234 155.039 150.260 1.00 26.09 224 ARG J CA 1
ATOM 4394 C C . ARG C 3 227 ? 156.996 155.742 149.709 1.00 24.47 224 ARG J C 1
ATOM 4395 O O . ARG C 3 227 ? 157.151 156.830 149.117 1.00 24.20 224 ARG J O 1
ATOM 4403 N N . ILE C 3 228 ? 155.825 155.111 149.868 1.00 24.52 225 ILE J N 1
ATOM 4404 C CA . ILE C 3 228 ? 154.540 155.666 149.367 1.00 27.15 225 ILE J CA 1
ATOM 4405 C C . ILE C 3 228 ? 154.276 156.936 150.187 1.00 27.58 225 ILE J C 1
ATOM 4406 O O . ILE C 3 228 ? 154.050 157.991 149.575 1.00 28.23 225 ILE J O 1
ATOM 4411 N N . PHE C 3 229 ? 154.336 156.805 151.513 1.00 33.06 226 PHE J N 1
ATOM 4412 C CA . PHE C 3 229 ? 153.973 157.856 152.501 1.00 33.13 226 PHE J CA 1
ATOM 4413 C C . PHE C 3 229 ? 155.064 158.932 152.525 1.00 34.23 226 PHE J C 1
ATOM 4414 O O . PHE C 3 229 ? 154.689 160.107 152.625 1.00 36.66 226 PHE J O 1
ATOM 4422 N N . GLU C 3 230 ? 156.345 158.582 152.362 1.00 36.59 227 GLU J N 1
ATOM 4423 C CA . GLU C 3 230 ? 157.448 159.586 152.303 1.00 39.07 227 GLU J CA 1
ATOM 4424 C C . GLU C 3 230 ? 157.310 160.441 151.030 1.00 39.22 227 GLU J C 1
ATOM 4425 O O . GLU C 3 230 ? 157.718 161.609 151.070 1.00 42.58 227 GLU J O 1
ATOM 4431 N N . THR C 3 231 ? 156.739 159.896 149.947 1.00 37.88 228 THR J N 1
ATOM 4432 C CA . THR C 3 231 ? 156.596 160.584 148.635 1.00 33.04 228 THR J CA 1
ATOM 4433 C C . THR C 3 231 ? 155.245 161.320 148.568 1.00 28.01 228 THR J C 1
ATOM 4434 O O . THR C 3 231 ? 155.245 162.486 148.123 1.00 28.40 228 THR J O 1
ATOM 4438 N N . LEU C 3 232 ? 154.140 160.672 148.947 1.00 24.70 229 LEU J N 1
ATOM 4439 C CA . LEU C 3 232 ? 152.754 161.172 148.704 1.00 28.80 229 LEU J CA 1
ATOM 4440 C C . LEU C 3 232 ? 152.135 161.719 149.995 1.00 31.96 229 LEU J C 1
ATOM 4441 O O . LEU C 3 232 ? 150.988 162.197 149.928 1.00 31.01 229 LEU J O 1
ATOM 4446 N N . GLY C 3 233 ? 152.845 161.617 151.122 1.00 32.01 230 GLY J N 1
ATOM 4447 C CA . GLY C 3 233 ? 152.350 161.976 152.460 1.00 34.73 230 GLY J CA 1
ATOM 4448 C C . GLY C 3 233 ? 151.697 160.788 153.133 1.00 32.41 230 GLY J C 1
ATOM 4449 O O . GLY C 3 233 ? 151.142 159.947 152.422 1.00 35.57 230 GLY J O 1
ATOM 4450 N N . THR C 3 234 ? 151.785 160.697 154.457 1.00 36.83 231 THR J N 1
ATOM 4451 C CA . THR C 3 234 ? 150.997 159.723 155.252 1.00 40.38 231 THR J CA 1
ATOM 4452 C C . THR C 3 234 ? 149.531 160.111 155.116 1.00 42.73 231 THR J C 1
ATOM 4453 O O . THR C 3 234 ? 149.158 161.232 155.455 1.00 45.55 231 THR J O 1
ATOM 4457 N N . PRO C 3 235 ? 148.661 159.220 154.589 1.00 48.83 232 PRO J N 1
ATOM 4458 C CA . PRO C 3 235 ? 147.232 159.504 154.524 1.00 46.00 232 PRO J CA 1
ATOM 4459 C C . PRO C 3 235 ? 146.642 159.629 155.932 1.00 49.97 232 PRO J C 1
ATOM 4460 O O . PRO C 3 235 ? 147.120 158.959 156.829 1.00 52.74 232 PRO J O 1
ATOM 4464 N N . THR C 3 236 ? 145.630 160.486 156.072 1.00 49.48 233 THR J N 1
ATOM 4465 C CA . THR C 3 236 ? 144.844 160.706 157.310 1.00 51.20 233 THR J CA 1
ATOM 4466 C C . THR C 3 236 ? 143.465 160.064 157.142 1.00 54.85 233 THR J C 1
ATOM 4467 O O . THR C 3 236 ? 143.144 159.627 156.018 1.00 52.17 233 THR J O 1
ATOM 4471 N N . GLU C 3 237 ? 142.677 160.049 158.221 1.00 60.16 234 GLU J N 1
ATOM 4472 C CA . GLU C 3 237 ? 141.288 159.518 158.253 1.00 62.01 234 GLU J CA 1
ATOM 4473 C C . GLU C 3 237 ? 140.376 160.416 157.406 1.00 62.16 234 GLU J C 1
ATOM 4474 O O . GLU C 3 237 ? 139.266 159.966 157.079 1.00 64.76 234 GLU J O 1
ATOM 4480 N N . GLU C 3 238 ? 140.816 161.639 157.087 1.00 61.74 235 GLU J N 1
ATOM 4481 C CA . GLU C 3 238 ? 140.138 162.560 156.134 1.00 63.44 235 GLU J CA 1
ATOM 4482 C C . GLU C 3 238 ? 140.268 161.986 154.716 1.00 57.10 235 GLU J C 1
ATOM 4483 O O . GLU C 3 238 ? 139.230 161.809 154.054 1.00 60.13 235 GLU J O 1
ATOM 4489 N N . GLN C 3 239 ? 141.498 161.700 154.282 1.00 51.77 236 GLN J N 1
ATOM 4490 C CA . GLN C 3 239 ? 141.833 161.263 152.899 1.00 46.39 236 GLN J CA 1
ATOM 4491 C C . GLN C 3 239 ? 141.427 159.801 152.661 1.00 44.20 236 GLN J C 1
ATOM 4492 O O . GLN C 3 239 ? 141.324 159.425 151.483 1.00 41.46 236 GLN J O 1
ATOM 4498 N N . TRP C 3 240 ? 141.234 159.000 153.713 1.00 39.89 237 TRP J N 1
ATOM 4499 C CA . TRP C 3 240 ? 140.997 157.533 153.620 1.00 37.19 237 TRP J CA 1
ATOM 4500 C C . TRP C 3 240 ? 140.205 157.080 154.839 1.00 42.80 237 TRP J C 1
ATOM 4501 O O . TRP C 3 240 ? 140.778 156.536 155.784 1.00 45.91 237 TRP J O 1
ATOM 4512 N N . PRO C 3 241 ? 138.867 157.285 154.839 1.00 45.39 238 PRO J N 1
ATOM 4513 C CA . PRO C 3 241 ? 138.043 157.140 156.041 1.00 47.75 238 PRO J CA 1
ATOM 4514 C C . PRO C 3 241 ? 138.307 155.918 156.932 1.00 48.05 238 PRO J C 1
ATOM 4515 O O . PRO C 3 241 ? 138.419 156.119 158.129 1.00 49.84 238 PRO J O 1
ATOM 4519 N N . ASP C 3 242 ? 138.397 154.716 156.353 1.00 45.26 239 ASP J N 1
ATOM 4520 C CA . ASP C 3 242 ? 138.380 153.430 157.108 1.00 43.20 239 ASP J CA 1
ATOM 4521 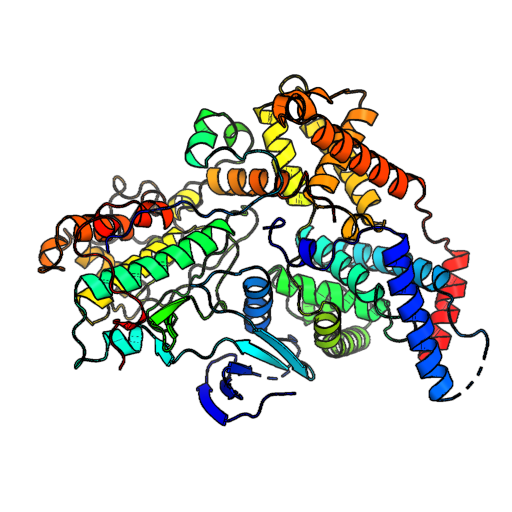C C . ASP C 3 242 ? 139.735 152.718 157.004 1.00 37.44 239 ASP J C 1
ATOM 4522 O O . ASP C 3 242 ? 139.759 151.502 157.230 1.00 37.13 239 ASP J O 1
ATOM 4527 N N . MET C 3 243 ? 140.826 153.445 156.733 1.00 38.84 240 MET J N 1
ATOM 4528 C CA . MET C 3 243 ? 142.189 152.872 156.532 1.00 40.14 240 MET J CA 1
ATOM 4529 C C . MET C 3 243 ? 142.571 151.974 157.716 1.00 40.49 240 MET J C 1
ATOM 4530 O O . MET C 3 243 ? 143.137 150.900 157.471 1.00 40.20 240 MET J O 1
ATOM 4535 N N . CYS C 3 244 ? 142.204 152.371 158.939 1.00 41.62 241 CYS J N 1
ATOM 4536 C CA . CYS C 3 244 ? 142.546 151.692 160.219 1.00 43.98 241 CYS J CA 1
ATOM 4537 C C . CYS C 3 244 ? 141.791 150.366 160.403 1.00 39.29 241 CYS J C 1
ATOM 4538 O O . CYS C 3 244 ? 142.210 149.585 161.273 1.00 40.91 241 CYS J O 1
ATOM 4541 N N . SER C 3 245 ? 140.719 150.117 159.642 1.00 38.69 242 SER J N 1
ATOM 4542 C CA . SER C 3 245 ? 139.937 148.852 159.687 1.00 38.22 242 SER J CA 1
ATOM 4543 C C . SER C 3 245 ? 140.623 147.745 158.860 1.00 35.78 242 SER J C 1
ATOM 4544 O O . SER C 3 245 ? 140.228 146.572 159.043 1.00 40.30 242 SER J O 1
ATOM 4547 N N . LEU C 3 246 ? 141.584 148.077 157.987 1.00 34.95 243 LEU J N 1
ATOM 4548 C CA . LEU C 3 246 ? 142.340 147.079 157.172 1.00 37.51 243 LEU J CA 1
ATOM 4549 C C . LEU C 3 246 ? 143.250 146.249 158.080 1.00 44.25 243 LEU J C 1
ATOM 4550 O O . LEU C 3 246 ? 143.969 146.803 158.914 1.00 42.83 243 LEU J O 1
ATOM 4555 N N . PRO C 3 247 ? 143.283 144.905 157.904 1.00 46.72 244 PRO J N 1
ATOM 4556 C CA . PRO C 3 247 ? 143.753 143.991 158.949 1.00 47.15 244 PRO J CA 1
ATOM 4557 C C . PRO C 3 247 ? 145.248 144.110 159.269 1.00 44.49 244 PRO J C 1
ATOM 4558 O O . PRO C 3 247 ? 145.597 143.888 160.416 1.00 50.07 244 PRO J O 1
ATOM 4562 N N . ASP C 3 248 ? 146.071 144.444 158.267 1.00 43.15 245 ASP J N 1
ATOM 4563 C CA . ASP C 3 248 ? 147.538 144.656 158.399 1.00 42.49 245 ASP J CA 1
ATOM 4564 C C . ASP C 3 248 ? 147.856 146.156 158.396 1.00 40.84 245 ASP J C 1
ATOM 4565 O O . ASP C 3 248 ? 148.961 146.518 157.946 1.00 41.08 245 ASP J O 1
ATOM 4570 N N . TYR C 3 249 ? 146.947 147.005 158.891 1.00 42.67 246 TYR J N 1
ATOM 4571 C CA . TYR C 3 249 ? 147.205 148.460 159.046 1.00 45.36 246 TYR J CA 1
ATOM 4572 C C . TYR C 3 249 ? 148.219 148.662 160.177 1.00 45.75 246 TYR J C 1
ATOM 4573 O O . TYR C 3 249 ? 147.982 148.149 161.291 1.00 48.42 246 TYR J O 1
ATOM 4582 N N . VAL C 3 250 ? 149.301 149.385 159.881 1.00 51.95 247 VAL J N 1
ATOM 4583 C CA . VAL C 3 250 ? 150.351 149.811 160.853 1.00 55.35 247 VAL J CA 1
ATOM 4584 C C . VAL C 3 250 ? 150.423 151.343 160.808 1.00 57.83 247 VAL J C 1
ATOM 4585 O O . VAL C 3 250 ? 150.541 151.906 159.692 1.00 47.78 247 VAL J O 1
ATOM 4589 N N . THR C 3 251 ? 150.304 151.981 161.979 1.00 60.64 248 THR J N 1
ATOM 4590 C CA . THR C 3 251 ? 150.366 153.456 162.161 1.00 60.05 248 THR J CA 1
ATOM 4591 C C . THR C 3 251 ? 151.785 153.908 161.813 1.00 58.69 248 THR J C 1
ATOM 4592 O O . THR C 3 251 ? 152.734 153.350 162.397 1.00 63.10 248 THR J O 1
ATOM 4596 N N . PHE C 3 252 ? 151.907 154.866 160.892 1.00 59.76 249 PHE J N 1
ATOM 4597 C CA . PHE C 3 252 ? 153.189 155.344 160.312 1.00 61.17 249 PHE J CA 1
ATOM 4598 C C . PHE C 3 252 ? 153.500 156.758 160.817 1.00 65.62 249 PHE J C 1
ATOM 4599 O O . PHE C 3 252 ? 152.582 157.457 161.297 1.00 65.61 249 PHE J O 1
ATOM 4607 N N . LYS C 3 253 ? 154.773 157.153 160.709 1.00 67.66 250 LYS J N 1
ATOM 4608 C CA . LYS C 3 253 ? 155.261 158.542 160.929 1.00 71.53 250 LYS J CA 1
ATOM 4609 C C . LYS C 3 253 ? 154.594 159.457 159.894 1.00 69.52 250 LYS J C 1
ATOM 4610 O O . LYS C 3 253 ? 154.604 159.098 158.704 1.00 70.45 250 LYS J O 1
ATOM 4616 N N . SER C 3 254 ? 154.029 160.582 160.338 1.00 65.40 251 SER J N 1
ATOM 4617 C CA . SER C 3 254 ? 153.295 161.557 159.491 1.00 63.13 251 SER J CA 1
ATOM 4618 C C . SER C 3 254 ? 154.293 162.364 158.654 1.00 61.83 251 SER J C 1
ATOM 4619 O O . SER C 3 254 ? 154.918 163.291 159.213 1.00 66.20 251 SER J O 1
ATOM 4622 N N . PHE C 3 255 ? 154.445 162.011 157.373 1.00 53.49 252 PHE J N 1
ATOM 4623 C CA . PHE C 3 255 ? 155.290 162.739 156.390 1.00 51.42 252 PHE J CA 1
ATOM 4624 C C . PHE C 3 255 ? 154.437 163.796 155.695 1.00 51.25 252 PHE J C 1
ATOM 4625 O O . PHE C 3 255 ? 153.225 163.623 155.569 1.00 54.22 252 PHE J O 1
ATOM 4633 N N . PRO C 3 256 ? 155.029 164.928 155.243 1.00 51.90 253 PRO J N 1
ATOM 4634 C CA . PRO C 3 256 ? 154.295 165.920 154.454 1.00 52.17 253 PRO J CA 1
ATOM 4635 C C . PRO C 3 256 ? 154.046 165.463 153.005 1.00 49.82 253 PRO J C 1
ATOM 4636 O O . PRO C 3 256 ? 153.023 165.827 152.453 1.00 52.04 253 PRO J O 1
ATOM 4640 N N . GLY C 3 257 ? 154.979 164.695 152.429 1.00 48.90 254 GLY J N 1
ATOM 4641 C CA . GLY C 3 257 ? 154.913 164.184 151.047 1.00 46.29 254 GLY J CA 1
ATOM 4642 C C . GLY C 3 257 ? 155.329 165.244 150.053 1.00 47.43 254 GLY J C 1
ATOM 4643 O O . GLY C 3 257 ? 154.919 166.407 150.238 1.00 58.19 254 GLY J O 1
ATOM 4644 N N . ILE C 3 258 ? 156.111 164.872 149.035 1.00 42.99 255 ILE J N 1
ATOM 4645 C CA . ILE C 3 258 ? 156.681 165.824 148.037 1.00 40.29 255 ILE J CA 1
ATOM 4646 C C . ILE C 3 258 ? 155.552 166.243 147.103 1.00 41.89 255 ILE J C 1
ATOM 4647 O O . ILE C 3 258 ? 154.943 165.386 146.466 1.00 45.22 255 ILE J O 1
ATOM 4652 N N . PRO C 3 259 ? 155.217 167.554 147.005 1.00 45.62 256 PRO J N 1
ATOM 4653 C CA . PRO C 3 259 ? 154.228 168.027 146.032 1.00 43.17 256 PRO J CA 1
ATOM 4654 C C . PRO C 3 259 ? 154.476 167.450 144.630 1.00 36.38 256 PRO J C 1
ATOM 4655 O O . PRO C 3 259 ? 155.600 167.446 144.194 1.00 31.88 256 PRO J O 1
ATOM 4659 N N . LEU C 3 260 ? 153.413 166.980 143.968 1.00 40.69 257 LEU J N 1
ATOM 4660 C CA . LEU C 3 260 ? 153.497 166.180 142.715 1.00 34.84 257 LEU J CA 1
ATOM 4661 C C . LEU C 3 260 ? 154.257 166.966 141.644 1.00 32.94 257 LEU J C 1
ATOM 4662 O O . LEU C 3 260 ? 155.007 166.328 140.886 1.00 31.53 257 LEU J O 1
ATOM 4667 N N . HIS C 3 261 ? 154.117 168.298 141.612 1.00 34.20 258 HIS J N 1
ATOM 4668 C CA . HIS C 3 261 ? 154.821 169.188 140.648 1.00 38.41 258 HIS J CA 1
ATOM 4669 C C . HIS C 3 261 ? 156.341 169.172 140.889 1.00 34.66 258 HIS J C 1
ATOM 4670 O O . HIS C 3 261 ? 157.071 169.332 139.899 1.00 34.49 258 HIS J O 1
ATOM 4677 N N . HIS C 3 262 ? 156.805 168.934 142.122 1.00 39.46 259 HIS J N 1
ATOM 4678 C CA . HIS C 3 262 ? 158.252 168.783 142.461 1.00 42.58 259 HIS J CA 1
ATOM 4679 C C . HIS C 3 262 ? 158.777 167.421 141.977 1.00 40.39 259 HIS J C 1
ATOM 4680 O O . HIS C 3 262 ? 159.924 167.375 141.490 1.00 41.34 259 HIS J O 1
ATOM 4687 N N . ILE C 3 263 ? 157.977 166.359 142.114 1.00 35.33 260 ILE J N 1
ATOM 4688 C CA . ILE C 3 263 ? 158.315 164.987 141.614 1.00 35.14 260 ILE J CA 1
ATOM 4689 C C . ILE C 3 263 ? 158.353 165.026 140.081 1.00 31.13 260 ILE J C 1
ATOM 4690 O O . ILE C 3 263 ? 159.385 164.657 139.500 1.00 31.99 260 ILE J O 1
ATOM 4695 N N . PHE C 3 264 ? 157.257 165.465 139.460 1.00 32.74 261 PHE J N 1
ATOM 4696 C CA . PHE C 3 264 ? 157.026 165.416 137.995 1.00 31.61 261 PHE J CA 1
ATOM 4697 C C . PHE C 3 264 ? 157.175 166.830 137.424 1.00 36.49 261 PHE J C 1
ATOM 4698 O O . PHE C 3 264 ? 156.174 167.424 136.994 1.00 34.40 261 PHE J O 1
ATOM 4706 N N . SER C 3 265 ? 158.412 167.341 137.409 1.00 39.62 262 SER J N 1
ATOM 4707 C CA . SER C 3 265 ? 158.764 168.746 137.065 1.00 43.65 262 SER J CA 1
ATOM 4708 C C . SER C 3 265 ? 158.183 169.147 135.703 1.00 46.10 262 SER J C 1
ATOM 4709 O O . SER C 3 265 ? 157.707 170.296 135.595 1.00 50.77 262 SER J O 1
ATOM 4712 N N . ALA C 3 266 ? 158.199 168.238 134.719 1.00 47.39 263 ALA J N 1
ATOM 4713 C CA . ALA C 3 266 ? 157.773 168.484 133.320 1.00 48.52 263 ALA J CA 1
ATOM 4714 C C . ALA C 3 266 ? 156.272 168.207 133.122 1.00 50.78 263 ALA J C 1
ATOM 4715 O O . ALA C 3 266 ? 155.781 168.493 132.009 1.00 53.96 263 ALA J O 1
ATOM 4717 N N . ALA C 3 267 ? 155.563 167.684 134.131 1.00 45.24 264 ALA J N 1
ATOM 4718 C CA . ALA C 3 267 ? 154.117 167.357 134.049 1.00 45.65 264 ALA J CA 1
ATOM 4719 C C . ALA C 3 267 ? 153.285 168.645 134.056 1.00 46.19 264 ALA J C 1
ATOM 4720 O O . ALA C 3 267 ? 153.384 169.409 135.037 1.00 46.94 264 ALA J O 1
ATOM 4722 N N . GLY C 3 268 ? 152.482 168.859 133.007 1.00 42.63 265 GLY J N 1
ATOM 4723 C CA . GLY C 3 268 ? 151.410 169.874 132.969 1.00 39.68 265 GLY J CA 1
ATOM 4724 C C . GLY C 3 268 ? 150.349 169.598 134.022 1.00 35.30 265 GLY J C 1
ATOM 4725 O O . GLY C 3 268 ? 150.319 168.469 134.546 1.00 34.72 265 GLY J O 1
ATOM 4726 N N . ASP C 3 269 ? 149.490 170.583 134.295 1.00 33.55 266 ASP J N 1
ATOM 4727 C CA . ASP C 3 269 ? 148.450 170.540 135.362 1.00 33.47 266 ASP J CA 1
ATOM 4728 C C . ASP C 3 269 ? 147.422 169.432 135.075 1.00 29.17 266 ASP J C 1
ATOM 4729 O O . ASP C 3 269 ? 146.925 168.834 136.049 1.00 26.30 266 ASP J O 1
ATOM 4734 N N . ASP C 3 270 ? 147.078 169.205 133.802 1.00 24.59 267 ASP J N 1
ATOM 4735 C CA . ASP C 3 270 ? 146.114 168.142 133.394 1.00 27.07 267 ASP J CA 1
ATOM 4736 C C . ASP C 3 270 ? 146.696 166.781 133.812 1.00 20.07 267 ASP J C 1
ATOM 4737 O O . ASP C 3 270 ? 145.977 166.024 134.457 1.00 18.07 267 ASP J O 1
ATOM 4742 N N . LEU C 3 271 ? 147.976 166.543 133.521 1.00 21.30 268 LEU J N 1
ATOM 4743 C CA . LEU C 3 271 ? 148.664 165.257 133.828 1.00 20.70 268 LEU J CA 1
ATOM 4744 C C . LEU C 3 271 ? 148.786 165.105 135.345 1.00 23.25 268 LEU J C 1
ATOM 4745 O O . LEU C 3 271 ? 148.508 164.018 135.845 1.00 19.10 268 LEU J O 1
ATOM 4750 N N . LEU C 3 272 ? 149.140 166.177 136.070 1.00 21.27 269 LEU J N 1
ATOM 4751 C CA . LEU C 3 272 ? 149.198 166.138 137.555 1.00 25.56 269 LEU J CA 1
ATOM 4752 C C . LEU C 3 272 ? 147.817 165.794 138.122 1.00 19.44 269 LEU J C 1
ATOM 4753 O O . LEU C 3 272 ? 147.778 165.099 139.128 1.00 19.62 269 LEU J O 1
ATOM 4758 N N . ASP C 3 273 ? 146.727 166.295 137.533 1.00 23.50 270 ASP J N 1
ATOM 4759 C CA . ASP C 3 273 ? 145.345 165.953 137.971 1.00 22.24 270 ASP J CA 1
ATOM 4760 C C . ASP C 3 273 ? 145.074 164.455 137.734 1.00 19.20 270 ASP J C 1
ATOM 4761 O O . ASP C 3 273 ? 144.425 163.836 138.599 1.00 16.92 270 ASP J O 1
ATOM 4766 N N . LEU C 3 274 ? 145.526 163.916 136.602 1.00 15.52 271 LEU J N 1
ATOM 4767 C CA . LEU C 3 274 ? 145.407 162.453 136.307 1.00 17.41 271 LEU J CA 1
ATOM 4768 C C . LEU C 3 274 ? 146.188 161.680 137.384 1.00 16.62 271 LEU J C 1
ATOM 4769 O O . LEU C 3 274 ? 145.571 160.862 138.064 1.00 14.09 271 LEU J O 1
ATOM 4774 N N . ILE C 3 275 ? 147.468 162.015 137.560 1.00 15.43 272 ILE J N 1
ATOM 4775 C CA . ILE C 3 275 ? 148.399 161.355 138.524 1.00 16.95 272 ILE J CA 1
ATOM 4776 C C . ILE C 3 275 ? 147.754 161.425 139.897 1.00 17.54 272 ILE J C 1
ATOM 4777 O O . ILE C 3 275 ? 147.624 160.388 140.547 1.00 15.28 272 ILE J O 1
ATOM 4782 N N . GLN C 3 276 ? 147.337 162.634 140.308 1.00 18.53 273 GLN J N 1
ATOM 4783 C CA . GLN C 3 276 ? 146.691 162.849 141.623 1.00 21.08 273 GLN J CA 1
ATOM 4784 C C . GLN C 3 276 ? 145.555 161.839 141.767 1.00 15.84 273 GLN J C 1
ATOM 4785 O O . GLN C 3 276 ? 145.483 161.195 142.800 1.00 17.34 273 GLN J O 1
ATOM 4791 N N . GLY C 3 277 ? 144.701 161.713 140.747 1.00 17.01 274 GLY J N 1
ATOM 4792 C CA . GLY C 3 277 ? 143.502 160.855 140.834 1.00 14.43 274 GLY J CA 1
ATOM 4793 C C . GLY C 3 277 ? 143.866 159.370 140.854 1.00 10.23 274 GLY J C 1
ATOM 4794 O O . GLY C 3 277 ? 143.163 158.619 141.502 1.00 11.70 274 GLY J O 1
ATOM 4795 N N . LEU C 3 278 ? 144.941 158.980 140.172 1.00 13.80 275 LEU J N 1
ATOM 4796 C CA . LEU C 3 278 ? 145.402 157.552 140.196 1.00 13.84 275 LEU J CA 1
ATOM 4797 C C . LEU C 3 278 ? 146.035 157.244 141.545 1.00 17.90 275 LEU J C 1
ATOM 4798 O O . LEU C 3 278 ? 145.887 156.097 141.988 1.00 12.65 275 LEU J O 1
ATOM 4803 N N . PHE C 3 279 ? 146.626 158.252 142.209 1.00 14.70 276 PHE J N 1
ATOM 4804 C CA . PHE C 3 279 ? 147.328 158.053 143.503 1.00 18.48 276 PHE J CA 1
ATOM 4805 C C . PHE C 3 279 ? 146.509 158.522 144.687 1.00 22.03 276 PHE J C 1
ATOM 4806 O O . PHE C 3 279 ? 147.090 158.556 145.797 1.00 22.42 276 PHE J O 1
ATOM 4814 N N . LEU C 3 280 ? 145.194 158.750 144.533 1.00 21.53 277 LEU J N 1
ATOM 4815 C CA . LEU C 3 280 ? 144.358 158.969 145.726 1.00 21.13 277 LEU J CA 1
ATOM 4816 C C . LEU C 3 280 ? 144.529 157.734 146.595 1.00 21.42 277 LEU J C 1
ATOM 4817 O O . LEU C 3 280 ? 144.422 156.617 146.059 1.00 23.94 277 LEU J O 1
ATOM 4822 N N . PHE C 3 281 ? 144.807 157.940 147.881 1.00 23.28 278 PHE J N 1
ATOM 4823 C CA . PHE C 3 281 ? 144.881 156.872 148.902 1.00 23.22 278 PHE J CA 1
ATOM 4824 C C . PHE C 3 281 ? 143.541 156.142 148.986 1.00 22.37 278 PHE J C 1
ATOM 4825 O O . PHE C 3 281 ? 143.546 154.905 149.048 1.00 19.46 278 PHE J O 1
ATOM 4833 N N . ASN C 3 282 ? 142.427 156.874 149.004 1.00 23.22 279 ASN J N 1
ATOM 4834 C CA . ASN C 3 282 ? 141.084 156.253 149.121 1.00 23.36 279 ASN J CA 1
ATOM 4835 C C . ASN C 3 282 ? 140.802 155.502 147.812 1.00 20.14 279 ASN J C 1
ATOM 4836 O O . ASN C 3 282 ? 140.738 156.121 146.757 1.00 13.49 279 ASN J O 1
ATOM 4841 N N . PRO C 3 283 ? 140.694 154.153 147.811 1.00 20.58 280 PRO J N 1
ATOM 4842 C CA . PRO C 3 283 ? 140.527 153.426 146.550 1.00 21.60 280 PRO J CA 1
ATOM 4843 C C . PRO C 3 283 ? 139.166 153.686 145.862 1.00 23.59 280 PRO J C 1
ATOM 4844 O O . PRO C 3 283 ? 139.120 153.573 144.637 1.00 24.19 280 PRO J O 1
ATOM 4848 N N . CYS C 3 284 ? 138.119 154.022 146.628 1.00 24.83 281 CYS J N 1
ATOM 4849 C CA . CYS C 3 284 ? 136.782 154.442 146.108 1.00 30.49 281 CYS J CA 1
ATOM 4850 C C . CYS C 3 284 ? 136.922 155.737 145.309 1.00 33.35 281 CYS J C 1
ATOM 4851 O O . CYS C 3 284 ? 136.404 155.800 144.170 1.00 33.38 281 CYS J O 1
ATOM 4854 N N . ALA C 3 285 ? 137.611 156.726 145.881 1.00 26.60 282 ALA J N 1
ATOM 4855 C CA . ALA C 3 285 ? 137.822 158.051 145.270 1.00 27.02 282 ALA J CA 1
ATOM 4856 C C . ALA C 3 285 ? 138.783 157.922 144.097 1.00 20.60 282 ALA J C 1
ATOM 4857 O O . ALA C 3 285 ? 138.666 158.720 143.162 1.00 20.69 282 ALA J O 1
ATOM 4859 N N . ARG C 3 286 ? 139.729 156.964 144.157 1.00 17.58 283 ARG J N 1
ATOM 4860 C CA . ARG C 3 286 ? 140.754 156.794 143.110 1.00 14.21 283 ARG J CA 1
ATOM 4861 C C . ARG C 3 286 ? 139.977 156.685 141.806 1.00 12.05 283 ARG J C 1
ATOM 4862 O O . ARG C 3 286 ? 138.895 156.045 141.821 1.00 12.09 283 ARG J O 1
ATOM 4870 N N . ILE C 3 287 ? 140.482 157.293 140.766 1.00 11.99 284 ILE J N 1
ATOM 4871 C CA . ILE C 3 287 ? 139.732 157.416 139.485 1.00 14.51 284 ILE J CA 1
ATOM 4872 C C . ILE C 3 287 ? 139.602 156.029 138.857 1.00 19.15 284 ILE J C 1
ATOM 4873 O O . ILE C 3 287 ? 140.540 155.230 138.991 1.00 15.97 284 ILE J O 1
ATOM 4878 N N . THR C 3 288 ? 138.432 155.746 138.279 1.00 16.89 285 THR J N 1
ATOM 4879 C CA . THR C 3 288 ? 138.203 154.503 137.490 1.00 14.78 285 THR J CA 1
ATOM 4880 C C . THR C 3 288 ? 138.846 154.671 136.126 1.00 12.01 285 THR J C 1
ATOM 4881 O O . THR C 3 288 ? 139.253 155.779 135.776 1.00 12.05 285 THR J O 1
ATOM 4885 N N . ALA C 3 289 ? 138.915 153.596 135.334 1.00 11.79 286 ALA J N 1
ATOM 4886 C CA . ALA C 3 289 ? 139.430 153.656 133.963 1.00 11.02 286 ALA J CA 1
ATOM 4887 C C . ALA C 3 289 ? 138.561 154.612 133.139 1.00 11.23 286 ALA J C 1
ATOM 4888 O O . ALA C 3 289 ? 139.116 155.452 132.465 1.00 12.68 286 ALA J O 1
ATOM 4890 N N . THR C 3 290 ? 137.236 154.481 133.217 1.00 13.68 287 THR J N 1
ATOM 4891 C CA . THR C 3 290 ? 136.312 155.364 132.433 1.00 14.84 287 THR J CA 1
ATOM 4892 C C . THR C 3 290 ? 136.517 156.826 132.872 1.00 11.80 287 THR J C 1
ATOM 4893 O O . THR C 3 290 ? 136.602 157.663 132.004 1.00 15.25 287 THR J O 1
ATOM 4897 N N . GLN C 3 291 ? 136.600 157.095 134.173 1.00 13.11 288 GLN J N 1
ATOM 4898 C CA . GLN C 3 291 ? 136.797 158.483 134.703 1.00 13.96 288 GLN J CA 1
ATOM 4899 C C . GLN C 3 291 ? 138.137 159.016 134.232 1.00 15.27 288 GLN J C 1
ATOM 4900 O O . GLN C 3 291 ? 138.205 160.166 133.735 1.00 16.86 288 GLN J O 1
ATOM 4906 N N . ALA C 3 292 ? 139.185 158.203 134.353 1.00 14.59 289 ALA J N 1
ATOM 4907 C CA . ALA C 3 292 ? 140.522 158.558 133.854 1.00 14.55 289 ALA J CA 1
ATOM 4908 C C . ALA C 3 292 ? 140.410 158.919 132.377 1.00 13.50 289 ALA J C 1
ATOM 4909 O O . ALA C 3 292 ? 140.946 159.950 131.960 1.00 14.41 289 ALA J O 1
ATOM 4911 N N . LEU C 3 293 ? 139.716 158.092 131.595 1.00 13.99 290 LEU J N 1
ATOM 4912 C CA . LEU C 3 293 ? 139.574 158.301 130.143 1.00 14.87 290 LEU J CA 1
ATOM 4913 C C . LEU C 3 293 ? 138.833 159.618 129.847 1.00 14.6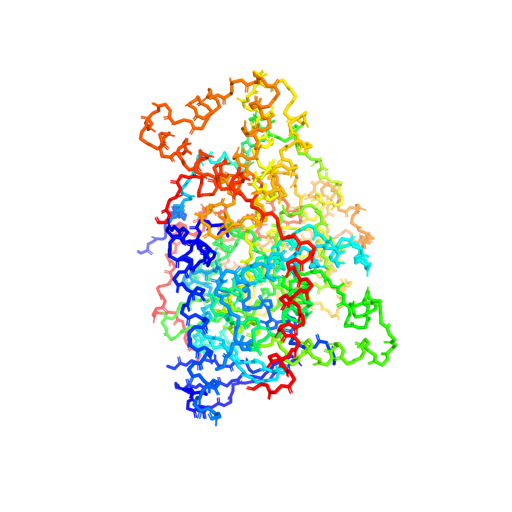5 290 LEU J C 1
ATOM 4914 O O . LEU C 3 293 ? 139.173 160.202 128.835 1.00 16.85 290 LEU J O 1
ATOM 4919 N N . LYS C 3 294 ? 137.866 160.009 130.677 1.00 18.36 291 LYS J N 1
ATOM 4920 C CA . LYS C 3 294 ? 137.068 161.265 130.485 1.00 19.21 291 LYS J CA 1
ATOM 4921 C C . LYS C 3 294 ? 137.849 162.509 130.948 1.00 24.77 291 LYS J C 1
ATOM 4922 O O . LYS C 3 294 ? 137.394 163.641 130.641 1.00 22.40 291 LYS J O 1
ATOM 4928 N N . MET C 3 295 ? 138.998 162.345 131.616 1.00 24.77 292 MET J N 1
ATOM 4929 C CA . MET C 3 295 ? 139.776 163.492 132.162 1.00 24.11 292 MET J CA 1
ATOM 4930 C C . MET C 3 295 ? 140.335 164.328 131.024 1.00 22.74 292 MET J C 1
ATOM 4931 O O . MET C 3 295 ? 140.565 163.799 129.936 1.00 20.83 292 MET J O 1
ATOM 4936 N N . LYS C 3 296 ? 140.565 165.615 131.299 1.00 20.92 293 LYS J N 1
ATOM 4937 C CA . LYS C 3 296 ? 140.966 166.611 130.282 1.00 23.45 293 LYS J CA 1
ATOM 4938 C C . LYS C 3 296 ? 142.317 166.198 129.717 1.00 19.71 293 LYS J C 1
ATOM 4939 O O . LYS C 3 296 ? 142.523 166.389 128.507 1.00 16.74 293 LYS J O 1
ATOM 4945 N N . TYR C 3 297 ? 143.182 165.592 130.546 1.00 18.82 294 TYR J N 1
ATOM 4946 C CA . TYR C 3 297 ? 144.505 165.108 130.082 1.00 19.83 294 TYR J CA 1
ATOM 4947 C C . TYR C 3 297 ? 144.356 164.408 128.723 1.00 15.58 294 TYR J C 1
ATOM 4948 O O . TYR C 3 297 ? 145.141 164.691 127.832 1.00 18.70 294 TYR J O 1
ATOM 4957 N N . PHE C 3 298 ? 143.388 163.493 128.591 1.00 18.18 295 PHE J N 1
ATOM 4958 C CA . PHE C 3 298 ? 143.246 162.649 127.372 1.00 19.71 295 PHE J CA 1
ATOM 4959 C C . PHE C 3 298 ? 142.680 163.498 126.223 1.00 20.90 295 PHE J C 1
ATOM 4960 O O . PHE C 3 298 ? 143.184 163.332 125.095 1.00 23.46 295 PHE J O 1
ATOM 4968 N N . SER C 3 299 ? 141.766 164.434 126.521 1.00 24.89 296 SER J N 1
ATOM 4969 C CA . SER C 3 299 ? 141.094 165.354 125.553 1.00 25.09 296 SER J CA 1
ATOM 4970 C C . SER C 3 299 ? 142.052 166.430 125.028 1.00 27.44 296 SER J C 1
ATOM 4971 O O . SER C 3 299 ? 141.879 166.835 123.863 1.00 28.66 296 SER J O 1
ATOM 4974 N N . ASN C 3 300 ? 142.979 166.927 125.858 1.00 28.11 297 ASN J N 1
ATOM 4975 C CA . ASN C 3 300 ? 143.818 168.124 125.557 1.00 29.14 297 ASN J CA 1
ATOM 4976 C C . ASN C 3 300 ? 144.862 167.822 124.492 1.00 31.26 297 ASN J C 1
ATOM 4977 O O . ASN C 3 300 ? 145.092 166.642 124.189 1.00 35.73 297 ASN J O 1
ATOM 4982 N N . ARG C 3 301 ? 145.499 168.883 124.002 1.00 35.22 298 ARG J N 1
ATOM 4983 C CA . ARG C 3 301 ? 146.695 168.843 123.130 1.00 39.63 298 ARG J CA 1
ATOM 4984 C C . ARG C 3 301 ? 147.893 168.482 124.003 1.00 40.74 298 ARG J C 1
ATOM 4985 O O . ARG C 3 301 ? 147.890 168.789 125.194 1.00 42.40 298 ARG J O 1
ATOM 4993 N N . PRO C 3 302 ? 148.930 167.793 123.473 1.00 39.88 299 PRO J N 1
ATOM 4994 C CA . PRO C 3 302 ? 148.876 167.163 122.154 1.00 35.90 299 PRO J CA 1
ATOM 4995 C C . PRO C 3 302 ? 148.073 165.853 122.224 1.00 31.65 299 PRO J C 1
ATOM 4996 O O . PRO C 3 302 ? 147.898 165.321 123.303 1.00 28.98 299 PRO J O 1
ATOM 5000 N N . GLY C 3 303 ? 147.592 165.373 121.078 1.00 29.21 300 GLY J N 1
ATOM 5001 C CA . GLY C 3 303 ? 146.853 164.102 120.989 1.00 27.26 300 GLY J CA 1
ATOM 5002 C C . GLY C 3 303 ? 147.791 162.912 121.187 1.00 24.39 300 GLY J C 1
ATOM 5003 O O . GLY C 3 303 ? 148.998 163.041 120.990 1.00 21.57 300 GLY J O 1
ATOM 5004 N N . PRO C 3 304 ? 147.259 161.720 121.531 1.00 21.93 301 PRO J N 1
ATOM 5005 C CA . PRO C 3 304 ? 148.092 160.532 121.746 1.00 23.42 301 PRO J CA 1
ATOM 5006 C C . PRO C 3 304 ? 148.763 160.152 120.426 1.00 25.10 301 PRO J C 1
ATOM 5007 O O . PRO C 3 304 ? 148.132 160.315 119.397 1.00 26.07 301 PRO J O 1
ATOM 5011 N N . THR C 3 305 ? 150.025 159.718 120.470 1.00 25.59 302 THR J N 1
ATOM 5012 C CA . THR C 3 305 ? 150.779 159.244 119.282 1.00 26.91 302 THR J CA 1
ATOM 5013 C C . THR C 3 305 ? 150.009 158.080 118.666 1.00 26.35 302 THR J C 1
ATOM 5014 O O . THR C 3 305 ? 149.574 157.197 119.403 1.00 23.29 302 THR J O 1
ATOM 5018 N N . PRO C 3 306 ? 149.791 158.056 117.326 1.00 28.04 303 PRO J N 1
ATOM 5019 C CA . PRO C 3 306 ? 149.278 156.860 116.649 1.00 29.91 303 PRO J CA 1
ATOM 5020 C C . PRO C 3 306 ? 150.246 155.668 116.790 1.00 30.49 303 PRO J C 1
ATOM 5021 O O . PRO C 3 306 ? 151.447 155.891 116.702 1.00 24.46 303 PRO J O 1
ATOM 5025 N N . GLY C 3 307 ? 149.701 154.454 116.964 1.00 32.66 304 GLY J N 1
ATOM 5026 C CA . GLY C 3 307 ? 150.434 153.186 117.188 1.00 34.05 304 GLY J CA 1
ATOM 5027 C C . GLY C 3 307 ? 151.694 153.066 116.349 1.00 37.42 304 GLY J C 1
ATOM 5028 O O . GLY C 3 307 ? 152.755 152.792 116.929 1.00 41.04 304 GLY J O 1
ATOM 5029 N N . CYS C 3 308 ? 151.596 153.312 115.040 1.00 38.14 305 CYS J N 1
ATOM 5030 C CA . CYS C 3 308 ? 152.686 153.122 114.042 1.00 43.00 305 CYS J CA 1
ATOM 5031 C C . CYS C 3 308 ? 153.869 154.068 114.301 1.00 41.77 305 CYS J C 1
ATOM 5032 O O . CYS C 3 308 ? 154.978 153.754 113.817 1.00 38.96 305 CYS J O 1
ATOM 5035 N N . GLN C 3 309 ? 153.651 155.182 115.012 1.00 41.35 306 GLN J N 1
ATOM 5036 C CA . GLN C 3 309 ? 154.687 156.215 115.287 1.00 40.67 306 GLN J CA 1
ATOM 5037 C C . GLN C 3 309 ? 155.270 156.061 116.702 1.00 37.63 306 GLN J C 1
ATOM 5038 O O . GLN C 3 309 ? 156.247 156.783 116.996 1.00 38.49 306 GLN J O 1
ATOM 5044 N N . LEU C 3 310 ? 154.731 155.171 117.544 1.00 32.52 307 LEU J N 1
ATOM 5045 C CA . LEU C 3 310 ? 155.296 154.916 118.898 1.00 33.62 307 LEU J CA 1
ATOM 5046 C C . LEU C 3 310 ? 156.727 154.393 118.758 1.00 37.03 307 LEU J C 1
ATOM 5047 O O . LEU C 3 310 ? 157.065 153.755 117.761 1.00 36.87 307 LEU J O 1
ATOM 5052 N N . PRO C 3 311 ? 157.620 154.687 119.733 1.00 42.52 308 PRO J N 1
ATOM 5053 C CA . PRO C 3 311 ? 159.030 154.303 119.635 1.00 43.05 308 PRO J CA 1
ATOM 5054 C C . PRO C 3 311 ? 159.234 152.790 119.821 1.00 44.08 308 PRO J C 1
ATOM 5055 O O . PRO C 3 311 ? 158.586 152.206 120.670 1.00 39.08 308 PRO J O 1
ATOM 5059 N N . ARG C 3 312 ? 160.141 152.219 119.026 1.00 49.78 309 ARG J N 1
ATOM 5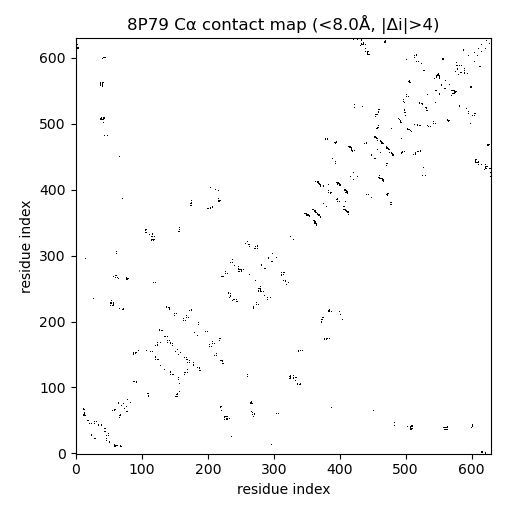060 C CA . ARG C 3 312 ? 160.473 150.771 118.979 1.00 55.98 309 ARG J CA 1
ATOM 5061 C C . ARG C 3 312 ? 161.905 150.595 119.484 1.00 54.82 309 ARG J C 1
ATOM 5062 O O . ARG C 3 312 ? 162.799 151.299 119.017 1.00 53.67 309 ARG J O 1
ATOM 5070 N N . PRO C 3 313 ? 162.174 149.682 120.451 1.00 54.92 310 PRO J N 1
ATOM 5071 C CA . PRO C 3 313 ? 163.541 149.432 120.917 1.00 56.03 310 PRO J CA 1
ATOM 5072 C C . PRO C 3 313 ? 164.461 148.900 119.806 1.00 57.01 310 PRO J C 1
ATOM 5073 O O . PRO C 3 313 ? 164.013 148.219 118.880 1.00 58.19 310 PRO J O 1
#

Nearest PDB structures (foldseek):
  8p6v-assembly1_I  TM=1.003E+00  e=2.299E-34  Homo sapiens
  8p73-assembly1_I  TM=1.002E+00  e=7.973E-34  Homo sapiens
  8p74-assembly1_I  TM=1.002E+00  e=1.278E-33  Homo sapiens
  7egb-assembly1_9  TM=9.994E-01  e=8.687E-34  Homo sapiens
  8s0t-assembly1_I  TM=9.969E-01  e=1.001E-32  Homo sapiens

Sequence (630 aa):
ALYEYQPLQIETYGPHVPELEMLGRLGYLNHVRAASPQDLAGGYTSSLACHRALQDAFSGLFWQPMYHNSSQKRHWTFSSEEQLARLRADANRKFRCKAVANGDPVFLEPHEEMTLCKYYEKRLLEFCSVFKPAMPRSVVGTACMYFKRFYLNNSVMEYHPRIIMLTCAFLACKVDEFNVSSPQFVGNLRESPLGQEKALEQILEYELLLIQQLNFHLIVHNPYRPFEGFLIDLKTRYPILENPEILRKTADDFLNRIALTDAYLLYTPSQIALTAILSSASRAGITMESYLSESLMLKENRTCLSQLLDIMKSMRNLVKKYEPPRSEEVAVLKQKLERCHSAEKRYEKLDFLGEGQFATVYKARIVAIKKKDGINRTALREIKLLQELSHPNIIGLLDAFGHKSNISLVFDFMETDLEVIIKDNSLVLTPSHIKAYMLMTLQGLEYLHQHWILHRDLKPNNLLLDENGVLKLADFGLAKSFGSPNRAYTHQVVTRWYRAPELLFGARMYGVGVDMWAVGCILAELLLRVPFLPGDSDLDQLTRIFETLGTPTEEQWPDMCSLPDYVTFKSFPGIPLHHIFSAAGDDLLDLIQGLFLFNPCARITATQALKMKYFSNRPGPTPGCQLPRP

B-factor: mean 33.58, std 18.35, range [6.81, 110.23]

Foldseek 3Di:
DDDDDDDDDDDQLFDDQDDLVCCVVVVQLVPFDAQDPVCVVVVNGSSVVSSVVSSVVTRNPRPDD/DLVVACCVVPQADADPVVLLVLLQCQQVVVVVVVVVVPPPLRDHSVLQLQLLLVLLVVLLVLQPQQPPNRDPQLSLLLSSLSSLLNSNHGCLVPPSNLSSLLSSVLSCVLVVVDDDLCSSLVSDPDDPVVSVVSSVSSVVCNVVSCVSVVVRRRADALVVLLVVVLVLCCPPPCVVVHLVQLVPQLVVQLVLLSSFSLSRHDGSNLSSVLSSVVSCVVVVHPVLCCVCPVVVCVVVVVVSVVSVVSSVVSVVRSVPDDRNDPVSNVVSVVSSVSSNVVD/DPWAFDAFDAADDQWGWTQTPNKIKTKVVAADLLVVLQVVVLVVDDDLQAWHFPDKADDGRMIITITHDFQAWQLCVLLPPPDDCDLLLLLQLLLSLLRQLVRCVVVQKEQLADDRRQFTAHLLQRTHRHRSSQMDGADDPVDWAWLCTYDLLQAAVLSLLTPRHDGNLRVLSSSLQRSLSSQVSDGQQDAPDSVSSLVSLCQAQWDDDCVLAVCLVVRNNDDDDDTHPHDQVCRSRVPDDPQRSVLSCLSNRNHSVSRAHSVRSCVGVSQVDPPHRDRSNPRDDD

Radius of gyration: 26.57 Å; Cα contacts (8 Å, |Δi|>4): 1076; chains: 3; bounding box: 70×78×50 Å

Solvent-accessible surface area: 27205 Å² total; per-residue (Å²): 123,84,30,125,54,129,81,55,160,48,108,50,80,16,13,155,31,12,110,46,105,75,0,39,176,90,17,7,48,122,60,32,160,80,15,36,73,95,19,64,2,0,12,7,37,17,19,22,10,0,30,26,8,0,34,14,0,1,2,0,0,53,43,91,65,17,7,10,36,1,0,3,28,133,88,8,13,24,82,38,54,109,56,0,57,153,48,39,42,67,10,4,134,98,13,58,67,88,21,99,84,122,98,132,121,45,22,0,76,51,122,19,14,51,21,0,13,30,44,14,12,112,54,0,56,77,13,3,88,82,2,143,59,84,19,61,110,51,1,4,3,0,0,13,2,0,2,17,0,0,10,0,66,12,2,0,0,49,43,28,0,65,20,0,1,0,0,0,0,7,0,0,1,5,2,24,20,28,109,9,51,3,72,79,0,4,43,28,10,183,71,68,112,143,13,36,107,124,5,6,90,50,0,21,108,53,0,10,27,0,0,67,51,0,85,18,20,0,37,15,31,18,2,43,77,5,8,66,0,0,1,14,1,0,59,29,83,1,92,119,6,155,79,3,59,108,0,80,150,27,0,54,59,34,2,75,135,0,21,46,9,23,0,10,0,10,28,0,2,1,0,4,0,0,1,0,0,16,17,3,0,84,189,56,56,50,125,5,98,42,0,0,19,92,7,4,117,4,137,159,76,159,61,20,32,54,81,1,51,69,7,1,102,35,0,97,58,13,8,164,128,49,120,86,28,138,101,134,50,10,52,86,2,73,110,40,1,102,128,9,45,98,93,93,194,162,41,119,110,72,80,119,82,24,143,53,180,83,18,30,42,46,50,0,157,107,18,11,12,29,98,155,69,9,2,52,53,23,16,0,30,2,0,6,10,6,45,13,14,98,30,90,10,6,7,28,19,96,50,8,28,12,146,173,44,108,13,2,2,0,13,50,50,20,78,18,23,1,53,66,1,3,143,37,148,96,21,114,20,52,91,23,25,5,3,2,1,0,14,25,0,0,52,0,0,11,10,0,19,70,9,12,10,0,0,13,14,0,43,3,49,10,0,42,6,18,95,90,3,44,0,27,0,6,38,0,0,72,0,19,18,6,3,4,63,125,54,82,15,69,40,109,7,6,47,79,103,14,18,0,0,0,0,11,0,0,1,101,22,2,2,28,4,0,1,0,0,0,0,0,1,1,0,0,6,2,51,61,65,86,36,26,1,46,2,115,43,40,92,35,0,2,42,80,0,2,76,17,34,6,22,5,68,106,152,95,0,78,44,2,72,45,4,68,65,55,59,114,37,149,95,47,137,14,78,63,37,106,118,33,6,106,105,14,42,117,37,13,24,68,0,0,93,6,0,8,59,11,28,8,60,54,2,20,39,2,44,78,0,1,117,26,119,10,0,48,37,158,70,14,20,18,70,23,102,124,9,26,120,79

Secondary structure (DSSP, 8-state):
------------SSPPPPPGGGHHHHTGGGGSPPPPHHHHHHT--HHHHHHHHHHHHHTTTT---/-GGG-HHHHHS--S-HHHHHHHHHHHHHHHHHHHHHH--TTSPPHHHHHHHHHHHHHHHHHHHHH-TTT--HHHHHHHHHHHHHHTTSS-TTTS-HHHHHHHHHHHHHHHTT----HHHHHTTSSS-HHHHHHHHHHHHHHHHHHHHHTTT------SHHHHHHHHHHHHHH-TTSS-GGGGHHHHHHHHHHHHHTTHHHHS-HHHHHHHHHHHHHHHHT---HHIIIIIS-TTTSHHHHHHHHHHHHHHHHHHHTPPPPPHHHHHHHHHHHHHHHHH-/------EEEEE-SS-EEEEE--EEEE----S-HHHHHHHHHHHT---TTB--EEEEEEETTEEEEEEEPP-EEHHHHHH-SSS---HHHHHHHHHHHHHHHHHHHHTTEE----SGGGEEE-TT--EEE---TT-EE---SS----S--S-GGG--HHHHTT-SS--THHHHHHHHHHHHHHHHSS-SS--SSHHHHHHHHHHHH----TTTSTTGGGSTT-----------HHHHSTT--HHHHHHHHHHT-SSTTTSPPHHHHHHSHHHHSSSPPPPGGGS---